Protein AF-0000000077104193 (afdb_homodimer)

Nearest PDB structures (foldseek):
  8wv0-assembly1_B  TM=2.987E-01  e=8.035E-04  Burkholderia pseudomallei
  6ehe-assembly1_A  TM=3.660E-01  e=1.602E-02  Vibrio cholerae O395
  8wv0-assembly1_A  TM=2.918E-01  e=2.519E-03  Burkholderia pseudomallei
  6eus-assembly2_F  TM=3.101E-01  e=3.078E-02  Acinetobacter baumannii
  6wuj-assembly1_B  TM=3.716E-01  e=8.831E+00  Thermothelomyces thermophilus

InterPro domains:
  IPR006665 OmpA-like domain [PF00691] (269-353)
  IPR006665 OmpA-like domain [PS51123] (257-367)
  IPR006665 OmpA-like domain [cd07185] (265-365)
  IPR036737 OmpA-like domain superfamily [G3DSA:3.30.1330.60] (215-367)
  IPR036737 OmpA-like domain superfamily [SSF103088] (261-365)
  IPR050330 Bacterial Outer Membrane Structural/Functional [PTHR30329] (212-348)

Solvent-accessible surface area (backbone atoms only — not comparable to full-atom values): 36693 Å² total; per-residue (Å²): 127,84,72,82,68,78,55,53,41,83,75,26,36,32,45,66,58,89,82,33,24,31,34,40,36,44,32,43,28,46,34,20,38,46,34,36,63,33,58,90,48,81,62,87,79,61,65,80,40,72,48,24,31,31,59,30,42,36,45,32,44,32,36,44,75,45,82,31,39,29,43,33,44,36,39,35,34,56,45,36,35,30,32,32,53,47,98,87,52,44,82,39,43,42,83,30,35,29,41,37,41,32,44,31,44,36,35,28,47,42,29,63,76,70,33,79,56,95,78,58,46,72,40,51,25,42,34,39,36,31,40,38,30,36,14,67,71,65,69,28,67,23,52,32,42,34,40,38,41,36,36,39,35,54,75,54,94,42,37,28,41,32,44,34,41,40,38,40,43,28,41,46,43,38,66,58,49,78,73,69,86,55,85,64,79,58,79,53,47,19,26,35,38,40,36,42,32,46,34,41,33,39,43,39,82,54,61,76,75,50,58,23,67,29,63,68,60,51,48,50,53,48,46,51,52,45,52,53,49,50,51,51,36,51,52,35,48,50,51,35,53,53,44,52,53,55,58,72,65,62,69,78,56,77,54,77,62,55,61,49,66,56,46,62,54,39,60,35,50,33,47,90,97,48,57,55,73,62,50,76,70,42,48,57,39,48,48,45,50,45,51,49,29,57,76,66,72,47,36,34,38,26,40,7,28,17,29,51,90,53,79,50,67,70,58,18,31,51,48,1,36,46,28,11,49,46,53,50,52,51,42,39,73,72,66,38,58,67,90,36,51,46,73,42,48,66,13,44,36,76,88,39,86,60,48,72,67,24,22,24,25,34,41,28,61,50,131,127,83,74,83,69,76,55,52,39,83,75,26,34,33,44,67,58,89,81,35,24,31,34,38,34,45,31,42,29,46,34,21,37,46,34,36,64,33,59,90,49,80,62,84,80,60,66,81,39,73,46,25,31,31,58,31,43,35,43,31,43,32,36,44,74,45,82,31,40,29,42,32,44,36,39,35,34,55,44,37,34,30,32,34,53,47,98,86,51,45,85,39,44,44,84,30,34,30,40,38,40,33,43,30,43,36,35,27,48,42,29,63,74,71,34,78,56,95,77,58,48,70,41,50,26,42,32,40,35,30,40,37,30,36,13,66,71,66,68,27,68,22,53,31,42,34,39,36,40,36,35,38,34,55,76,55,94,43,38,26,41,33,44,33,41,38,39,38,43,27,41,46,44,39,66,60,48,79,73,68,86,53,85,62,81,58,78,52,46,20,25,35,38,40,36,43,33,46,32,42,34,39,43,38,82,54,63,75,73,51,60,23,67,29,61,68,60,51,49,50,54,47,48,52,52,45,50,53,50,50,51,53,36,51,52,36,48,50,51,36,52,52,44,52,53,54,58,71,65,61,70,78,57,77,55,74,60,56,60,49,68,56,50,62,53,40,61,35,50,34,48,91,96,48,56,56,72,61,52,76,68,40,49,58,39,48,47,46,50,46,51,48,29,59,77,65,73,47,36,34,36,27,40,7,27,15,28,51,89,53,78,51,70,70,58,18,32,52,48,1,36,44,29,11,49,45,51,50,52,52,41,39,73,72,66,38,57,68,89,37,52,45,71,41,50,66,14,43,37,78,89,41,85,60,50,72,67,24,22,24,24,33,42,27,60,50,130

Secondary structure (DSSP, 8-state):
----PPPEEEEEEEPPPTTSSEEEEEEEEEEEEE-GGGTTS-----TT-TTTEEEEEEEEEEEESSSSEEEEEEEEESSEEEEEE-TTS-EEEEEE-EEEEEEEEEE-HHHHHH---TT-SEEEEEEEEEEEEEETTTTEEEEEEEEEEEEEEESSSSEEEEEEEEEEEE-GGGG-------SS-SGGGSEEEEEEEEEEEEEES----EEEE-HHHHHHHHHHHHHHHHHHHHHHHHHHHHHHHHHHT-------------PPPEEEEB-TT--SBS-TTHHHHHHHHHHHHHHHT--EEEEEEEETTSS-HHHHHHHHHHHHHHHHHHHHHTT--GGGEEEEEEEEE--SSSGGGGSEEEEEE--/----PPPEEEEEEEPPPTTSSEEEEEEEEEEEEE-GGGTTS-----TT-TTTEEEEEEEEEEEESSSSEEEEEEEEESSEEEEEE-TTS-EEEEEE-EEEEEEEEEE-HHHHHH---TT-SEEEEEEEEEEEEEETTTTEEEEEEEEEEEEEEESSSSEEEEEEEEEEEE-GGGG-------SS-SGGGSEEEEEEEEEEEEEES----EEEE-HHHHHHHHHHHHHHHHHHHHHHHHHHHHHHHHHHT-------------PPPEEEEB-TT--SBS-TTHHHHHHHHHHHHHHHT--EEEEEEEETTSS-HHHHHHHHHHHHHHHHHHHHHTT--GGGEEEEEEEEE--SSSGGGGSEEEEEE--

Radius of gyration: 65.85 Å; Cα contacts (8 Å, |Δi|>4): 1783; chains: 2; bounding box: 58×172×95 Å

Sequence (734 aa):
MAQNADPVQKYSVATNSFWSNWFIQVGGNWNAWYSSEEHGHSLDRSPLKDFRAKPGVALAIGKWFTPGLGLRTKVQGVWGKTVYADKAGKPVGADNKYWVLNEHALFNLSNMLCGYNPNRVWNFIPFAGAGFGRTMTHNLYAMDLSAGILNTFRLGQHVSLHLEAGWNRLESDIDGGDETTIATRGWDSHDNNLYAELGLTFNLGKASWDKTPDVDAIKALSQSQIDALNAQLNDANAENARLKDMLANQKPVETPAVKKFVTTPVSVFFKLDKTNIASQKDLVNVQAVAKYAKENNCKLEVNGYADSATGKPAHNQWLSEERAKTVANELVKMGVSRDNITTKGNGGVDDLSPISFNRRATVKVAEMAQNADPVQKYSVATNSFWSNWFIQVGGNWNAWYSSEEHGHSLDRSPLKDFRAKPGVALAIGKWFTPGLGLRTKVQGVWGKTVYADKAGKPVGADNKYWVLNEHALFNLSNMLCGYNPNRVWNFIPFAGAGFGRTMTHNLYAMDLSAGILNTFRLGQHVSLHLEAGWNRLESDIDGGDETTIATRGWDSHDNNLYAELGLTFNLGKASWDKTPDVDAIKALSQSQIDALNAQLNDANAENARLKDMLANQKPVETPAVKKFVTTPVSVFFKLDKTNIASQKDLVNVQAVAKYAKENNCKLEVNGYADSATGKPAHNQWLSEERAKTVANELVKMGVSRDNITTKGNGGVDDLSPISFNRRATVKVAE

Organism: NCBI:txid679189

pLDDT: mean 88.52, std 13.52, range [29.14, 98.75]

Structure (mmCIF, N/CA/C/O backbone):
data_AF-0000000077104193-model_v1
#
loop_
_entity.id
_entity.type
_entity.pdbx_description
1 polymer 'OmpA family protein'
#
loop_
_atom_site.group_PDB
_atom_site.id
_atom_site.type_symbol
_atom_site.label_atom_id
_atom_site.label_alt_id
_atom_site.label_comp_id
_atom_site.label_asym_id
_atom_site.label_entity_id
_atom_site.label_seq_id
_atom_site.pdbx_PDB_ins_code
_atom_site.Cartn_x
_atom_site.Cartn_y
_atom_site.Cartn_z
_atom_site.occupancy
_atom_site.B_iso_or_equiv
_atom_site.auth_seq_id
_atom_site.auth_comp_id
_atom_site.auth_asym_id
_atom_site.auth_atom_id
_atom_site.pdbx_PDB_model_num
ATOM 1 N N . MET A 1 1 ? 22.656 15.867 6.801 1 29.14 1 MET A N 1
ATOM 2 C CA . MET A 1 1 ? 21.375 16.516 7.09 1 29.14 1 MET A CA 1
ATOM 3 C C . MET A 1 1 ? 20.219 15.547 6.918 1 29.14 1 MET A C 1
ATOM 5 O O . MET A 1 1 ? 19.984 15.039 5.82 1 29.14 1 MET A O 1
ATOM 9 N N . ALA A 1 2 ? 20.109 14.695 7.848 1 40.28 2 ALA A N 1
ATOM 10 C CA . ALA A 1 2 ? 19.203 13.547 7.883 1 40.28 2 ALA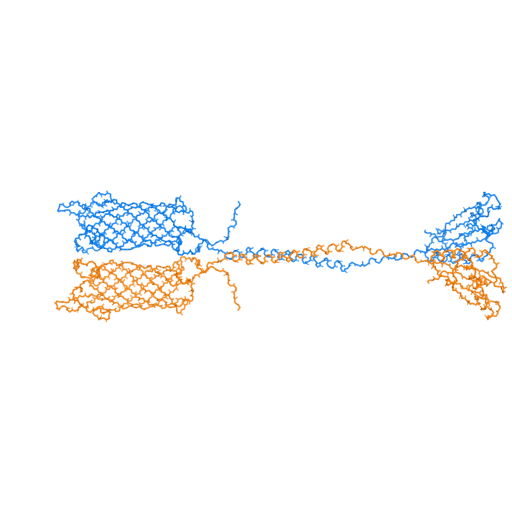 A CA 1
ATOM 11 C C . ALA A 1 2 ? 17.828 13.914 7.344 1 40.28 2 ALA A C 1
ATOM 13 O O . ALA A 1 2 ? 17.141 14.766 7.914 1 40.28 2 ALA A O 1
ATOM 14 N N . GLN A 1 3 ? 17.547 14.062 6.082 1 44.19 3 GLN A N 1
ATOM 15 C CA . GLN A 1 3 ? 16.312 14.477 5.406 1 44.19 3 GLN A CA 1
ATOM 16 C C . GLN A 1 3 ? 15.086 13.836 6.039 1 44.19 3 GLN A C 1
ATOM 18 O O . GLN A 1 3 ? 15.047 12.617 6.238 1 44.19 3 GLN A O 1
ATOM 23 N N . ASN A 1 4 ? 14.406 14.461 6.914 1 54 4 ASN A N 1
ATOM 24 C CA . ASN A 1 4 ? 13.25 14.133 7.742 1 54 4 ASN A CA 1
ATOM 25 C C . ASN A 1 4 ? 12.219 13.32 6.961 1 54 4 ASN A C 1
ATOM 27 O O . ASN A 1 4 ? 11.406 13.883 6.227 1 54 4 ASN A O 1
ATOM 31 N N . ALA A 1 5 ? 12.469 12.07 6.547 1 74.44 5 ALA A N 1
ATOM 32 C CA . ALA A 1 5 ? 11.562 11.18 5.82 1 74.44 5 ALA A CA 1
ATOM 33 C C . ALA A 1 5 ? 10.227 11.055 6.539 1 74.44 5 ALA A C 1
ATOM 35 O O . ALA A 1 5 ? 10.164 11.133 7.766 1 74.44 5 ALA A O 1
ATOM 36 N N . ASP A 1 6 ? 9.148 11.242 5.777 1 85.06 6 ASP A N 1
ATOM 37 C CA . ASP A 1 6 ? 7.801 11.07 6.309 1 85.06 6 ASP A CA 1
ATOM 38 C C . ASP A 1 6 ? 7.672 9.742 7.051 1 85.06 6 ASP A C 1
ATOM 40 O O . ASP A 1 6 ? 8.234 8.727 6.629 1 85.06 6 ASP A O 1
ATOM 44 N N . PRO A 1 7 ? 7.117 9.883 8.273 1 90.12 7 PRO A N 1
ATOM 45 C CA . PRO A 1 7 ? 6.887 8.633 8.992 1 90.12 7 PRO A CA 1
ATOM 46 C C . PRO A 1 7 ? 6.141 7.594 8.148 1 90.12 7 PRO A C 1
ATOM 48 O O . PRO A 1 7 ? 5.195 7.938 7.438 1 90.12 7 PRO A O 1
ATOM 51 N N . VAL A 1 8 ? 6.637 6.398 8.242 1 91.56 8 VAL A N 1
ATOM 52 C CA . VAL A 1 8 ? 6.039 5.328 7.453 1 91.56 8 VAL A CA 1
ATOM 53 C C . VAL A 1 8 ? 5.77 4.113 8.336 1 91.56 8 VAL A C 1
ATOM 55 O O . VAL A 1 8 ? 6.277 4.031 9.461 1 91.56 8 VAL A O 1
ATOM 58 N N . GLN A 1 9 ? 4.914 3.203 7.84 1 89.25 9 GLN A N 1
ATOM 59 C CA . GLN A 1 9 ? 4.645 1.945 8.531 1 89.25 9 GLN A CA 1
ATOM 60 C C . GLN A 1 9 ? 5.73 0.915 8.234 1 89.25 9 GLN A C 1
ATOM 62 O O . GLN A 1 9 ? 6.199 0.807 7.098 1 89.25 9 GLN A O 1
ATOM 67 N N . LYS A 1 10 ? 6.086 0.162 9.242 1 83.31 10 LYS A N 1
ATOM 68 C CA . LYS A 1 10 ? 7.234 -0.739 9.156 1 83.31 10 LYS A CA 1
ATOM 69 C C . LYS A 1 10 ? 6.938 -1.921 8.242 1 83.31 10 LYS A C 1
ATOM 71 O O . LYS A 1 10 ? 7.793 -2.34 7.461 1 83.31 10 LYS A O 1
ATOM 76 N N . TYR A 1 11 ? 5.766 -2.568 8.25 1 86.69 11 TYR A N 1
ATOM 77 C CA . TYR A 1 11 ? 5.516 -3.824 7.547 1 86.69 11 TYR A CA 1
ATOM 78 C C . TYR A 1 11 ? 4.414 -3.658 6.504 1 86.69 11 TYR A C 1
ATOM 80 O O . TYR A 1 11 ? 3.613 -4.566 6.293 1 86.69 11 TYR A O 1
ATOM 88 N N . SER A 1 12 ? 4.367 -2.459 5.957 1 92.81 12 SER A N 1
ATOM 89 C CA . SER A 1 12 ? 3.354 -2.184 4.945 1 92.81 12 SER A CA 1
ATOM 90 C C . SER A 1 12 ? 3.924 -1.345 3.805 1 92.81 12 SER A C 1
ATOM 92 O O . SER A 1 12 ? 4.691 -0.409 4.039 1 92.81 12 SER A O 1
ATOM 94 N N . VAL A 1 13 ? 3.621 -1.778 2.605 1 94.56 13 VAL A N 1
ATOM 95 C CA . VAL A 1 13 ? 4.027 -1.004 1.437 1 94.56 13 VAL A CA 1
ATOM 96 C C . VAL A 1 13 ? 2.797 -0.645 0.604 1 94.56 13 VAL A C 1
ATOM 98 O O . VAL A 1 13 ? 1.758 -1.302 0.705 1 94.56 13 VAL A O 1
ATOM 101 N N . ALA A 1 14 ? 2.938 0.435 -0.151 1 94.56 14 ALA A N 1
ATOM 102 C CA . ALA A 1 14 ? 1.919 0.827 -1.123 1 94.56 14 ALA A CA 1
ATOM 103 C C . ALA A 1 14 ? 2.07 0.04 -2.422 1 94.56 14 ALA A C 1
ATOM 105 O O . ALA A 1 14 ? 3.18 -0.11 -2.938 1 94.56 14 ALA A O 1
ATOM 106 N N . THR A 1 15 ? 0.979 -0.465 -2.936 1 93.56 15 THR A N 1
ATOM 107 C CA . THR A 1 15 ? 1.051 -1.185 -4.203 1 93.56 15 THR A CA 1
ATOM 108 C C . THR A 1 15 ? 1.386 -0.233 -5.348 1 93.56 15 THR A C 1
ATOM 110 O O . THR A 1 15 ? 0.982 0.932 -5.332 1 93.56 15 THR A O 1
ATOM 113 N N . ASN A 1 16 ? 2.123 -0.759 -6.324 1 91.94 16 ASN A N 1
ATOM 114 C CA . ASN A 1 16 ? 2.51 0.002 -7.508 1 91.94 16 ASN A CA 1
ATOM 115 C C . ASN A 1 16 ? 1.538 -0.225 -8.664 1 91.94 16 ASN A C 1
ATOM 117 O O . ASN A 1 16 ? 0.63 -1.052 -8.562 1 91.94 16 ASN A O 1
ATOM 121 N N . SER A 1 17 ? 1.704 0.62 -9.695 1 89.38 17 SER A N 1
ATOM 122 C CA . SER A 1 17 ? 0.954 0.393 -10.93 1 89.38 17 SER A CA 1
ATOM 123 C C . SER A 1 17 ? 1.326 -0.943 -11.562 1 89.38 17 SER A C 1
ATOM 125 O O . SER A 1 17 ? 2.369 -1.519 -11.25 1 89.38 17 SER A O 1
ATOM 127 N N . PHE A 1 18 ? 0.47 -1.432 -12.484 1 89.44 18 PHE A N 1
ATOM 128 C CA . PHE A 1 18 ? 0.665 -2.742 -13.094 1 89.44 18 PHE A CA 1
ATOM 129 C C . PHE A 1 18 ? 1.985 -2.793 -13.852 1 89.44 18 PHE A C 1
ATOM 131 O O . PHE A 1 18 ? 2.615 -3.85 -13.938 1 89.44 18 PHE A O 1
ATOM 138 N N . TRP A 1 19 ? 2.486 -1.718 -14.32 1 92.56 19 TRP A N 1
ATOM 139 C CA . TRP A 1 19 ? 3.646 -1.696 -15.203 1 92.56 19 TRP A CA 1
ATOM 140 C C . TRP A 1 19 ? 4.941 -1.596 -14.406 1 92.56 19 TRP A C 1
ATOM 142 O O . TRP A 1 19 ? 6.035 -1.63 -14.969 1 92.56 19 TRP A O 1
ATOM 152 N N . SER A 1 20 ? 4.797 -1.549 -13.117 1 95.25 20 SER A N 1
ATOM 153 C CA . SER A 1 20 ? 5.977 -1.504 -12.258 1 95.25 20 SER A CA 1
ATOM 154 C C . SER A 1 20 ? 6.359 -2.898 -11.781 1 95.25 20 SER A C 1
ATOM 156 O O . SER A 1 20 ? 5.527 -3.807 -11.758 1 95.25 20 SER A O 1
ATOM 158 N N . ASN A 1 21 ? 7.66 -3.109 -11.469 1 96.88 21 ASN A N 1
ATOM 159 C CA . ASN A 1 21 ? 8.219 -4.281 -10.805 1 96.88 21 ASN A CA 1
ATOM 160 C C . ASN A 1 21 ? 8.203 -5.504 -11.711 1 96.88 21 ASN A C 1
ATOM 162 O O . ASN A 1 21 ? 7.898 -6.613 -11.266 1 96.88 21 ASN A O 1
ATOM 166 N N . TRP A 1 22 ? 8.344 -5.277 -13.031 1 98.12 22 TRP A N 1
ATOM 167 C CA . TRP A 1 22 ? 8.633 -6.352 -13.969 1 98.12 22 TRP A CA 1
ATOM 168 C C . TRP A 1 22 ? 10.125 -6.664 -14 1 98.12 22 TRP A C 1
ATOM 170 O O . TRP A 1 22 ? 10.953 -5.797 -13.711 1 98.12 22 TRP A O 1
ATOM 180 N N . PHE A 1 23 ? 10.43 -7.883 -14.297 1 98.25 23 PHE A N 1
ATOM 181 C CA . PHE A 1 23 ? 11.844 -8.242 -14.422 1 98.25 23 PHE A CA 1
ATOM 182 C C . PHE A 1 23 ? 12.039 -9.297 -15.5 1 98.25 23 PHE A C 1
ATOM 184 O O . PHE A 1 23 ? 11.094 -9.984 -15.883 1 98.25 23 PHE A O 1
ATOM 191 N N . ILE A 1 24 ? 13.219 -9.375 -16.047 1 98.62 24 ILE A N 1
ATOM 192 C CA . ILE A 1 24 ? 13.672 -10.375 -17 1 98.62 24 ILE A CA 1
ATOM 193 C C . ILE A 1 24 ? 14.883 -11.109 -16.438 1 98.62 24 ILE A C 1
ATOM 195 O O . ILE A 1 24 ? 15.766 -10.492 -15.828 1 98.62 24 ILE A O 1
ATOM 199 N N . GLN A 1 25 ? 14.883 -12.375 -16.641 1 98.75 25 GLN A N 1
ATOM 200 C CA . GLN A 1 25 ? 16.016 -13.188 -16.234 1 98.75 25 GLN A CA 1
ATOM 201 C C . GLN A 1 25 ? 16.641 -13.914 -17.422 1 98.75 25 GLN A C 1
ATOM 203 O O . GLN A 1 25 ? 15.93 -14.383 -18.312 1 98.75 25 GLN A O 1
ATOM 208 N N . VAL A 1 26 ? 17.906 -13.898 -17.453 1 98.44 26 VAL A N 1
ATOM 209 C CA . VAL A 1 26 ? 18.672 -14.68 -18.422 1 98.44 26 VAL A CA 1
ATOM 210 C C . VAL A 1 26 ? 19.734 -15.508 -17.703 1 98.44 26 VAL A C 1
ATOM 212 O O . VAL A 1 26 ? 20.438 -15 -16.828 1 98.44 26 VAL A O 1
ATOM 215 N N . GLY A 1 27 ? 19.75 -16.797 -18.062 1 98 27 GLY A N 1
ATOM 216 C CA . GLY A 1 27 ? 20.719 -17.625 -17.359 1 98 27 GLY A CA 1
ATOM 217 C C . GLY A 1 27 ? 21.141 -18.844 -18.156 1 98 27 GLY A C 1
ATOM 218 O O . GLY A 1 27 ? 20.516 -19.188 -19.156 1 98 27 GLY A O 1
ATOM 219 N N . GLY A 1 28 ? 22.297 -19.375 -17.719 1 97.62 28 GLY A N 1
ATOM 220 C CA . GLY A 1 28 ? 22.75 -20.688 -18.141 1 97.62 28 GLY A CA 1
ATOM 221 C C . GLY A 1 28 ? 22.578 -21.75 -17.062 1 97.62 28 GLY A C 1
ATOM 222 O O . GLY A 1 28 ? 22.781 -21.469 -15.875 1 97.62 28 GLY A O 1
ATOM 223 N N . ASN A 1 29 ? 22.172 -22.922 -17.562 1 94.62 29 ASN A N 1
ATOM 224 C CA . ASN A 1 29 ? 21.969 -23.938 -16.531 1 94.62 29 ASN A CA 1
ATOM 225 C C . ASN A 1 29 ? 22.656 -25.25 -16.906 1 94.62 29 ASN A C 1
ATOM 227 O O . ASN A 1 29 ? 23.156 -25.406 -18.016 1 94.62 29 ASN A O 1
ATOM 231 N N . TRP A 1 30 ? 22.938 -26.062 -15.898 1 95.5 30 TRP A N 1
ATOM 232 C CA . TRP A 1 30 ? 23.328 -27.453 -15.961 1 95.5 30 TRP A CA 1
ATOM 233 C C . TRP A 1 30 ? 22.188 -28.359 -15.516 1 95.5 30 TRP A C 1
ATOM 235 O O . TRP A 1 30 ? 21.719 -28.281 -14.375 1 95.5 30 TRP A O 1
ATOM 245 N N . ASN A 1 31 ? 21.766 -29.156 -16.516 1 94.06 31 ASN A N 1
ATOM 246 C CA . ASN A 1 31 ? 20.594 -29.984 -16.203 1 94.06 31 ASN A CA 1
ATOM 247 C C . ASN A 1 31 ? 20.938 -31.469 -16.281 1 94.06 31 ASN A C 1
ATOM 249 O O . ASN A 1 31 ? 21.766 -31.875 -17.094 1 94.06 31 ASN A O 1
ATOM 253 N N . ALA A 1 32 ? 20.266 -32.281 -15.445 1 93.19 32 ALA A N 1
ATOM 254 C CA . ALA A 1 32 ? 20.406 -33.719 -15.383 1 93.19 32 ALA A CA 1
ATOM 255 C C . ALA A 1 32 ? 19.047 -34.406 -15.469 1 93.19 32 ALA A C 1
ATOM 257 O O . ALA A 1 32 ? 18.109 -34 -14.766 1 93.19 32 ALA A O 1
ATOM 258 N N . TRP A 1 33 ? 18.984 -35.438 -16.312 1 89.75 33 TRP A N 1
ATOM 259 C CA . TRP A 1 33 ? 17.734 -36.156 -16.531 1 89.75 33 TRP A CA 1
ATOM 260 C C . TRP A 1 33 ? 17.75 -37.5 -15.836 1 89.75 33 TRP A C 1
ATOM 262 O O . TRP A 1 33 ? 18.719 -38.25 -15.93 1 89.75 33 TRP A O 1
ATOM 272 N N . TYR A 1 34 ? 16.75 -37.719 -15.109 1 85.88 34 TYR A N 1
ATOM 273 C CA . TYR A 1 34 ? 16.438 -39.031 -14.531 1 85.88 34 TYR A CA 1
ATOM 274 C C . TYR A 1 34 ? 15.141 -39.594 -15.109 1 85.88 34 TYR A C 1
ATOM 276 O O . TYR A 1 34 ? 14.047 -39.219 -14.672 1 85.88 34 TYR A O 1
ATOM 284 N N . SER A 1 35 ? 15.289 -40.469 -16 1 78.94 35 SER A N 1
ATOM 285 C CA . SER A 1 35 ? 14.164 -40.969 -16.781 1 78.94 35 SER A CA 1
ATOM 286 C C . SER A 1 35 ? 13.531 -42.188 -16.125 1 78.94 35 SER A C 1
ATOM 288 O O . SER A 1 35 ? 14.203 -42.906 -15.391 1 78.94 35 SER A O 1
ATOM 290 N N . SER A 1 36 ? 12.289 -42.375 -16.422 1 74.25 36 SER A N 1
ATOM 291 C CA . SER A 1 36 ? 11.57 -43.531 -15.883 1 74.25 36 SER A CA 1
ATOM 292 C C . SER A 1 36 ? 12.172 -44.812 -16.391 1 74.25 36 SER A C 1
ATOM 294 O O . SER A 1 36 ? 12.141 -45.844 -15.695 1 74.25 36 SER A O 1
ATOM 296 N N . GLU A 1 37 ? 12.836 -44.75 -17.484 1 70.62 37 GLU A N 1
ATOM 297 C CA . GLU A 1 37 ? 13.375 -45.938 -18.141 1 70.62 37 GLU A CA 1
ATOM 298 C C . GLU A 1 37 ? 14.609 -46.438 -17.406 1 70.62 37 GLU A C 1
ATOM 300 O O . GLU A 1 37 ? 15.023 -47.594 -17.625 1 70.62 37 GLU A O 1
ATOM 305 N N . GLU A 1 38 ? 15.125 -45.656 -16.594 1 75.12 38 GLU A N 1
ATOM 306 C CA . GLU A 1 38 ? 16.344 -46.094 -15.938 1 75.12 38 GLU A CA 1
ATOM 307 C C . GLU A 1 38 ? 16.031 -46.938 -14.695 1 75.12 38 GLU A C 1
ATOM 309 O O . GLU A 1 38 ? 16.938 -47.5 -14.078 1 75.12 38 GLU A O 1
ATOM 314 N N . HIS A 1 39 ? 14.836 -46.938 -14.438 1 71.31 39 HIS A N 1
ATOM 315 C CA . HIS A 1 39 ? 14.469 -47.656 -13.219 1 71.31 39 HIS A CA 1
ATOM 316 C C . HIS A 1 39 ? 14.836 -49.125 -13.32 1 71.31 39 HIS A C 1
ATOM 318 O O . HIS A 1 39 ? 14.609 -49.75 -14.352 1 71.31 39 HIS A O 1
ATOM 324 N N . GLY A 1 40 ? 15.375 -49.531 -12.266 1 70.19 40 GLY A N 1
ATOM 325 C CA . GLY A 1 40 ? 15.734 -50.938 -12.188 1 70.19 40 GLY A CA 1
ATOM 326 C C . GLY A 1 40 ? 17.156 -51.219 -12.648 1 70.19 40 GLY A C 1
ATOM 327 O O . GLY A 1 40 ? 17.656 -52.344 -12.492 1 70.19 40 GLY A O 1
ATOM 328 N N . HIS A 1 41 ? 17.875 -50.25 -13.172 1 77.94 41 HIS A N 1
ATOM 329 C CA . HIS A 1 41 ? 19.203 -50.531 -13.734 1 77.94 41 HIS A CA 1
ATOM 330 C C . HIS A 1 41 ? 20.297 -49.938 -12.852 1 77.94 41 HIS A C 1
ATOM 332 O O . HIS A 1 41 ? 21.484 -50.062 -13.172 1 77.94 41 HIS A O 1
ATOM 338 N N . SER A 1 42 ? 19.969 -49.438 -11.695 1 79.25 42 SER A N 1
ATOM 339 C CA . SER A 1 42 ? 20.906 -48.906 -10.719 1 79.25 42 SER A CA 1
ATOM 340 C C . SER A 1 42 ? 21.969 -48.031 -11.375 1 79.25 42 SER A C 1
ATOM 342 O O . SER A 1 42 ? 23.172 -48.219 -11.125 1 79.25 42 SER A O 1
ATOM 344 N N . LEU A 1 43 ? 21.672 -47.25 -12.273 1 83.88 43 LEU A N 1
ATOM 345 C CA . LEU A 1 43 ? 22.625 -46.375 -12.938 1 83.88 43 LEU A CA 1
ATOM 346 C C . LEU A 1 43 ? 23.156 -45.312 -11.961 1 83.88 43 LEU A C 1
ATOM 348 O O . LEU A 1 43 ? 22.531 -45.031 -10.945 1 83.88 43 LEU A O 1
ATOM 352 N N . ASP A 1 44 ? 24.375 -44.812 -12.273 1 86.19 44 ASP A N 1
ATOM 353 C CA . ASP A 1 44 ? 24.953 -43.719 -11.469 1 86.19 44 ASP A CA 1
ATOM 354 C C . ASP A 1 44 ? 24 -42.531 -11.375 1 86.19 44 ASP A C 1
ATOM 356 O O . ASP A 1 44 ? 23.469 -42.094 -12.391 1 86.19 44 ASP A O 1
ATOM 360 N N . ARG A 1 45 ? 23.844 -42.031 -10.18 1 87.75 45 ARG A N 1
ATOM 361 C CA . ARG A 1 45 ? 22.812 -41 -9.961 1 87.75 45 ARG A CA 1
ATOM 362 C C . ARG A 1 45 ? 23.438 -39.625 -9.844 1 87.75 45 ARG A C 1
ATOM 364 O O . ARG A 1 45 ? 22.75 -38.625 -9.578 1 87.75 45 ARG A O 1
ATOM 371 N N . SER A 1 46 ? 24.734 -39.562 -10.055 1 89 46 SER A N 1
ATOM 372 C CA . SER A 1 46 ? 25.391 -38.25 -10 1 89 46 SER A CA 1
ATOM 373 C C . SER A 1 46 ? 24.875 -37.344 -11.109 1 89 46 SER A C 1
ATOM 375 O O . SER A 1 46 ? 24.875 -37.719 -12.281 1 89 46 SER A O 1
ATOM 377 N N . PRO A 1 47 ? 24.484 -36.125 -10.766 1 91 47 PRO A N 1
ATOM 378 C CA . PRO A 1 47 ? 23.984 -35.188 -11.781 1 91 47 PRO A CA 1
ATOM 379 C C . PRO A 1 47 ? 25.109 -34.594 -12.648 1 91 47 PRO A C 1
ATOM 381 O O . PRO A 1 47 ? 24.844 -33.781 -13.539 1 91 47 PRO A O 1
ATOM 384 N N . LEU A 1 48 ? 26.328 -35.062 -12.445 1 90.56 48 LEU A N 1
ATOM 385 C CA . LEU A 1 48 ? 27.453 -34.5 -13.195 1 90.56 48 LEU A CA 1
ATOM 386 C C . LEU A 1 48 ? 27.938 -35.469 -14.258 1 90.56 48 LEU A C 1
ATOM 388 O O . LEU A 1 48 ? 28.859 -35.188 -15.016 1 90.56 48 LEU A O 1
ATOM 392 N N . LYS A 1 49 ? 27.219 -36.625 -14.281 1 90.94 49 LYS A N 1
ATOM 393 C CA . LYS A 1 49 ? 27.625 -37.625 -15.281 1 90.94 49 LYS A CA 1
ATOM 394 C C . LYS A 1 49 ? 27.234 -37.156 -16.688 1 90.94 49 LYS A C 1
ATOM 396 O O . LYS A 1 49 ? 26.141 -36.656 -16.891 1 90.94 49 LYS A O 1
ATOM 401 N N . ASP A 1 50 ? 28.047 -37.5 -17.641 1 89.69 50 ASP A N 1
ATOM 402 C CA . ASP A 1 50 ? 27.891 -37.031 -19.016 1 89.69 50 ASP A CA 1
ATOM 403 C C . ASP A 1 50 ? 26.672 -37.656 -19.672 1 89.69 50 ASP A C 1
ATOM 405 O O . ASP A 1 50 ? 26.047 -37.031 -20.531 1 89.69 50 ASP A O 1
ATOM 409 N N . PHE A 1 51 ? 26.391 -38.844 -19.281 1 89.5 51 PHE A N 1
ATOM 410 C CA . PHE A 1 51 ? 25.328 -39.531 -20 1 89.5 51 PHE A CA 1
ATOM 411 C C . PHE A 1 51 ? 23.969 -38.969 -19.609 1 89.5 51 PHE A C 1
ATOM 413 O O . PHE A 1 51 ? 22.969 -39.281 -20.266 1 89.5 51 PHE A O 1
ATOM 420 N N . ARG A 1 52 ? 23.875 -38.094 -18.578 1 91.81 52 ARG A N 1
ATOM 421 C CA . ARG A 1 52 ? 22.547 -37.656 -18.203 1 91.81 52 ARG A CA 1
ATOM 422 C C . ARG A 1 52 ? 22.5 -36.125 -18.109 1 91.81 52 ARG A C 1
ATOM 424 O O . ARG A 1 52 ? 21.438 -35.531 -17.922 1 91.81 52 ARG A O 1
ATOM 431 N N . ALA A 1 53 ? 23.656 -35.469 -18.281 1 93.06 53 ALA A N 1
ATOM 432 C CA . ALA A 1 53 ? 23.703 -34.031 -18.016 1 93.06 53 ALA A CA 1
ATOM 433 C C . ALA A 1 53 ? 24.125 -33.281 -19.25 1 93.06 53 ALA A C 1
ATOM 435 O O . ALA A 1 53 ? 24.922 -33.781 -20.062 1 93.06 53 ALA A O 1
ATOM 436 N N . LYS A 1 54 ? 23.625 -32.094 -19.422 1 94.25 54 LYS A N 1
ATOM 437 C CA . LYS A 1 54 ? 23.953 -31.156 -20.5 1 94.25 54 LYS A CA 1
ATOM 438 C C . LYS A 1 54 ? 23.781 -29.719 -20.031 1 94.25 54 LYS A C 1
ATOM 440 O O . LYS A 1 54 ? 23.031 -29.438 -19.094 1 94.25 54 LYS A O 1
ATOM 445 N N . PRO A 1 55 ? 24.531 -28.859 -20.672 1 94.88 55 PRO A N 1
ATOM 446 C CA . PRO A 1 55 ? 24.219 -27.453 -20.422 1 94.88 55 PRO A CA 1
ATOM 447 C C . PRO A 1 55 ? 22.906 -27 -21.078 1 94.88 55 PRO A C 1
ATOM 449 O O . PRO A 1 55 ? 22.391 -27.688 -21.969 1 94.88 55 PRO A O 1
ATOM 452 N N . GLY A 1 56 ? 22.375 -25.922 -20.562 1 96 56 GLY A N 1
ATOM 453 C CA . GLY A 1 56 ? 21.172 -25.312 -21.125 1 96 56 GLY A CA 1
ATOM 454 C C . GLY A 1 56 ? 21.094 -23.828 -20.891 1 96 56 GLY A C 1
ATOM 455 O O . GLY A 1 56 ? 22.016 -23.219 -20.328 1 96 56 GLY A O 1
ATOM 456 N N . VAL A 1 57 ? 20.031 -23.266 -21.484 1 97.06 57 VAL A N 1
ATOM 457 C CA . VAL A 1 57 ? 19.781 -21.844 -21.344 1 97.06 57 VAL A CA 1
ATOM 458 C C . VAL A 1 57 ? 18.375 -21.625 -20.812 1 97.06 57 VAL A C 1
ATOM 460 O O . VAL A 1 57 ? 17.5 -22.484 -20.922 1 97.06 57 VAL A O 1
ATOM 463 N N . ALA A 1 58 ? 18.25 -20.5 -20.188 1 97.94 58 ALA A N 1
ATOM 464 C CA . ALA A 1 58 ? 16.938 -20.141 -19.625 1 97.94 58 ALA A CA 1
ATOM 465 C C . ALA A 1 58 ? 16.641 -18.672 -19.828 1 97.94 58 ALA A C 1
ATOM 467 O O . ALA A 1 58 ? 17.547 -17.828 -19.75 1 97.94 58 ALA A O 1
ATOM 468 N N . LEU A 1 59 ? 15.422 -18.359 -20.109 1 98.38 59 LEU A N 1
ATOM 469 C CA . LEU A 1 59 ? 14.852 -17.016 -20.172 1 98.38 59 LEU A CA 1
ATOM 470 C C . LEU A 1 59 ? 13.547 -16.938 -19.391 1 98.38 59 LEU A C 1
ATOM 472 O O . LEU A 1 59 ? 12.719 -17.859 -19.469 1 98.38 59 LEU A O 1
ATOM 476 N N . ALA A 1 60 ? 13.445 -15.867 -18.703 1 98.69 60 ALA A N 1
ATOM 477 C CA . ALA A 1 60 ? 12.211 -15.719 -17.922 1 98.69 60 ALA A CA 1
ATOM 478 C C . ALA A 1 60 ? 11.758 -14.266 -17.891 1 98.69 60 ALA A C 1
ATOM 480 O O . ALA A 1 60 ? 12.586 -13.352 -17.969 1 98.69 60 ALA A O 1
ATOM 481 N N . ILE A 1 61 ? 10.492 -14.039 -17.812 1 98.62 61 ILE A N 1
ATOM 482 C CA . ILE A 1 61 ? 9.852 -12.758 -17.531 1 98.62 61 ILE A CA 1
ATOM 483 C C . ILE A 1 61 ? 8.93 -12.898 -16.328 1 98.62 61 ILE A C 1
ATOM 485 O O . ILE A 1 61 ? 8.234 -13.906 -16.172 1 98.62 61 ILE A O 1
ATOM 489 N N . GLY A 1 62 ? 9.047 -11.914 -15.43 1 98.38 62 GLY A N 1
ATOM 490 C CA . GLY A 1 62 ? 8.227 -12 -14.234 1 98.38 62 GLY A CA 1
ATOM 491 C C . GLY A 1 62 ? 7.848 -10.641 -13.664 1 98.38 62 GLY A C 1
ATOM 492 O O . GLY A 1 62 ? 8.273 -9.609 -14.18 1 98.38 62 GLY A O 1
ATOM 493 N N . LYS A 1 63 ? 6.996 -10.711 -12.719 1 97.69 63 LYS A N 1
ATOM 494 C CA . LYS A 1 63 ? 6.504 -9.516 -12.031 1 97.69 63 LYS A CA 1
ATOM 495 C C . LYS A 1 63 ? 6.312 -9.781 -10.539 1 97.69 63 LYS A C 1
ATOM 497 O O . LYS A 1 63 ? 5.766 -10.82 -10.156 1 97.69 63 LYS A O 1
ATOM 502 N N . TRP A 1 64 ? 6.828 -8.828 -9.773 1 97.38 64 TRP A N 1
ATOM 503 C CA . TRP A 1 64 ? 6.5 -8.812 -8.352 1 97.38 64 TRP A CA 1
ATOM 504 C C . TRP A 1 64 ? 5.234 -8 -8.094 1 97.38 64 TRP A C 1
ATOM 506 O O . TRP A 1 64 ? 5.195 -6.801 -8.359 1 97.38 64 TRP A O 1
ATOM 516 N N . PHE A 1 65 ? 4.262 -8.633 -7.535 1 95.56 65 PHE A N 1
ATOM 517 C CA . PHE A 1 65 ? 3.018 -7.941 -7.227 1 95.56 65 PHE A CA 1
ATOM 518 C C . PHE A 1 65 ? 3.068 -7.336 -5.828 1 95.56 65 PHE A C 1
ATOM 520 O O . PHE A 1 65 ? 2.334 -6.391 -5.527 1 95.56 65 PHE A O 1
ATOM 527 N N . THR A 1 66 ? 3.725 -7.902 -4.93 1 95.56 66 THR A N 1
ATOM 528 C CA . THR A 1 66 ? 4.18 -7.418 -3.631 1 95.56 66 THR A CA 1
ATOM 529 C C . THR A 1 66 ? 5.664 -7.703 -3.434 1 95.56 66 THR A C 1
ATOM 531 O O . THR A 1 66 ? 6.273 -8.43 -4.227 1 95.56 66 THR A O 1
ATOM 534 N N . PRO A 1 67 ? 6.215 -7.117 -2.404 1 95.56 67 PRO A N 1
ATOM 535 C CA . PRO A 1 67 ? 7.609 -7.484 -2.16 1 95.56 67 PRO A CA 1
ATOM 536 C C . PRO A 1 67 ? 7.785 -8.977 -1.861 1 95.56 67 PRO A C 1
ATOM 538 O O . PRO A 1 67 ? 8.891 -9.508 -1.993 1 95.56 67 PRO A O 1
ATOM 541 N N . GLY A 1 68 ? 6.746 -9.664 -1.542 1 95.25 68 GLY A N 1
ATOM 542 C CA . GLY A 1 68 ? 6.855 -11.039 -1.091 1 95.25 68 GLY A CA 1
ATOM 543 C C . GLY A 1 68 ? 6.344 -12.039 -2.109 1 95.25 68 GLY A C 1
ATOM 544 O O . GLY A 1 68 ? 6.699 -13.219 -2.057 1 95.25 68 GLY A O 1
ATOM 545 N N . LEU A 1 69 ? 5.512 -11.664 -3.027 1 96.44 69 LEU A N 1
ATOM 546 C CA . LEU A 1 69 ? 4.891 -12.602 -3.963 1 96.44 69 LEU A CA 1
ATOM 547 C C . LEU A 1 69 ? 5.039 -12.109 -5.398 1 96.44 69 LEU A C 1
ATOM 549 O O . LEU A 1 69 ? 4.699 -10.961 -5.703 1 96.44 69 LEU A O 1
ATOM 553 N N . GLY A 1 70 ? 5.453 -12.953 -6.23 1 97.69 70 GLY A N 1
ATOM 554 C CA . GLY A 1 70 ? 5.578 -12.688 -7.652 1 97.69 70 GLY A CA 1
ATOM 555 C C . GLY A 1 70 ? 5.219 -13.875 -8.523 1 97.69 70 GLY A C 1
ATOM 556 O O . GLY A 1 70 ? 5.004 -14.977 -8.016 1 97.69 70 GLY A O 1
ATOM 557 N N . LEU A 1 71 ? 5.008 -13.617 -9.805 1 97.94 71 LEU A N 1
ATOM 558 C CA . LEU A 1 71 ? 4.816 -14.648 -10.82 1 97.94 71 LEU A CA 1
ATOM 559 C C . LEU A 1 71 ? 5.887 -14.539 -11.906 1 97.94 71 LEU A C 1
ATOM 561 O O . LEU A 1 71 ? 6.355 -13.445 -12.219 1 97.94 71 LEU A O 1
ATOM 565 N N . ARG A 1 72 ? 6.18 -15.68 -12.422 1 98.44 72 ARG A N 1
ATOM 566 C CA . ARG A 1 72 ? 7.234 -15.742 -13.43 1 98.44 72 ARG A CA 1
ATOM 567 C C . ARG A 1 72 ? 6.93 -16.797 -14.484 1 98.44 72 ARG A C 1
ATOM 569 O O . ARG A 1 72 ? 6.492 -17.906 -14.164 1 98.44 72 ARG A O 1
ATOM 576 N N . THR A 1 73 ? 7.039 -16.391 -15.734 1 98.44 73 THR A N 1
ATOM 577 C CA . THR A 1 73 ? 7.051 -17.312 -16.859 1 98.44 73 THR A CA 1
ATOM 578 C C . THR A 1 73 ? 8.484 -17.609 -17.297 1 98.44 73 THR A C 1
ATOM 580 O O . THR A 1 73 ? 9.227 -16.719 -17.688 1 98.44 73 THR A O 1
ATOM 583 N N . LYS A 1 74 ? 8.844 -18.875 -17.203 1 98.5 74 LYS A N 1
ATOM 584 C CA . LYS A 1 74 ? 10.219 -19.266 -17.484 1 98.5 74 LYS A CA 1
ATOM 585 C C . LYS A 1 74 ? 10.273 -20.344 -18.562 1 98.5 74 LYS A C 1
ATOM 587 O O . LYS A 1 74 ? 9.555 -21.344 -18.469 1 98.5 74 LYS A O 1
ATOM 592 N N . VAL A 1 75 ? 11.07 -20.109 -19.578 1 97.56 75 VAL A N 1
ATOM 593 C CA . VAL A 1 75 ? 11.391 -21.141 -20.562 1 97.56 75 VAL A CA 1
ATOM 594 C C . VAL A 1 75 ? 12.844 -21.578 -20.406 1 97.56 75 VAL A C 1
ATOM 596 O O . VAL A 1 75 ? 13.734 -20.75 -20.219 1 97.56 75 VAL A O 1
ATOM 599 N N . GLN A 1 76 ? 13.07 -22.875 -20.391 1 96.38 76 GLN A N 1
ATOM 600 C CA . GLN A 1 76 ? 14.43 -23.391 -20.25 1 96.38 76 GLN A CA 1
ATOM 601 C C . GLN A 1 76 ? 14.617 -24.672 -21.062 1 96.38 76 GLN A C 1
ATOM 603 O O . GLN A 1 76 ? 13.641 -25.312 -21.438 1 96.38 76 GLN A O 1
ATOM 608 N N . GLY A 1 77 ? 15.914 -25.047 -21.297 1 93.56 77 GLY A N 1
ATOM 609 C CA . GLY A 1 77 ? 16.234 -26.281 -21.969 1 93.56 77 GLY A CA 1
ATOM 610 C C . GLY A 1 77 ? 17.219 -26.109 -23.109 1 93.56 77 GLY A C 1
ATOM 611 O O . GLY A 1 77 ? 18.297 -25.531 -22.922 1 93.56 77 GLY A O 1
ATOM 612 N N . VAL A 1 78 ? 16.906 -26.594 -24.312 1 86.19 78 VAL A N 1
ATOM 613 C CA . VAL A 1 78 ? 17.625 -26.656 -25.594 1 86.19 78 VAL A CA 1
ATOM 614 C C . VAL A 1 78 ? 18.328 -28.016 -25.719 1 86.19 78 VAL A C 1
ATOM 616 O O . VAL A 1 78 ? 18.016 -28.797 -26.625 1 86.19 78 VAL A O 1
ATOM 619 N N . TRP A 1 79 ? 19.266 -28.266 -24.75 1 87.62 79 TRP A N 1
ATOM 620 C CA . TRP A 1 79 ? 19.969 -29.531 -24.812 1 87.62 79 TRP A CA 1
ATOM 621 C C . TRP A 1 79 ? 19.703 -30.359 -23.562 1 87.62 79 TRP A C 1
ATOM 623 O O . TRP A 1 79 ? 19.703 -29.828 -22.453 1 87.62 79 TRP A O 1
ATOM 633 N N . GLY A 1 80 ? 19.422 -31.625 -23.797 1 87.31 80 GLY A N 1
ATOM 634 C CA . GLY A 1 80 ? 19.219 -32.594 -22.719 1 87.31 80 GLY A CA 1
ATOM 635 C C . GLY A 1 80 ? 19.484 -34.031 -23.141 1 87.31 80 GLY A C 1
ATOM 636 O O . GLY A 1 80 ? 20.062 -34.25 -24.203 1 87.31 80 GLY A O 1
ATOM 637 N N . LYS A 1 81 ? 19.219 -34.906 -22.172 1 82.56 81 LYS A N 1
ATOM 638 C CA . LYS A 1 81 ? 19.484 -36.312 -22.422 1 82.56 81 LYS A CA 1
ATOM 639 C C . LYS A 1 81 ? 18.266 -37.156 -22.125 1 82.56 81 LYS A C 1
ATOM 641 O O . LYS A 1 81 ? 17.422 -36.781 -21.281 1 82.56 81 LYS A O 1
ATOM 646 N N . THR A 1 82 ? 18.125 -38.188 -22.875 1 79.31 82 THR A N 1
ATOM 647 C CA . THR A 1 82 ? 17.297 -39.312 -22.5 1 79.31 82 THR A CA 1
ATOM 648 C C . THR A 1 82 ? 18.141 -40.438 -21.906 1 79.31 82 THR A C 1
ATOM 650 O O . THR A 1 82 ? 19.062 -40.938 -22.562 1 79.31 82 THR A O 1
ATOM 653 N N . VAL A 1 83 ? 17.766 -40.844 -20.75 1 80.81 83 VAL A N 1
ATOM 654 C CA . VAL A 1 83 ? 18.641 -41.781 -20.062 1 80.81 83 VAL A CA 1
ATOM 655 C C . VAL A 1 83 ? 17.953 -43.156 -19.969 1 80.81 83 VAL A C 1
ATOM 657 O O . VAL A 1 83 ? 16.828 -43.25 -19.438 1 80.81 83 VAL A O 1
ATOM 660 N N . TYR A 1 84 ? 18.594 -44.094 -20.422 1 77.81 84 TYR A N 1
ATOM 661 C CA . TYR A 1 84 ? 18.141 -45.469 -20.281 1 77.81 84 TYR A CA 1
ATOM 662 C C . TYR A 1 84 ? 19.312 -46.438 -20.234 1 77.81 84 TYR A C 1
ATOM 664 O O . TYR A 1 84 ? 20.469 -46 -20.156 1 77.81 84 TYR A O 1
ATOM 672 N N . ALA A 1 85 ? 18.984 -47.625 -19.969 1 77.94 85 ALA A N 1
ATOM 673 C CA . ALA A 1 85 ? 20 -48.656 -19.969 1 77.94 85 ALA A CA 1
ATOM 674 C C . ALA A 1 85 ? 19.922 -49.5 -21.234 1 77.94 85 ALA A C 1
ATOM 676 O O . ALA A 1 85 ? 18.828 -49.812 -21.703 1 77.94 85 ALA A O 1
ATOM 677 N N . ASP A 1 86 ? 21.109 -49.844 -21.75 1 78.25 86 ASP A N 1
ATOM 678 C CA . ASP A 1 86 ? 21.109 -50.719 -22.906 1 78.25 86 ASP A CA 1
ATOM 679 C C . ASP A 1 86 ? 20.906 -52.188 -22.453 1 78.25 86 ASP A C 1
ATOM 681 O O . ASP A 1 86 ? 20.656 -52.438 -21.281 1 78.25 86 ASP A O 1
ATOM 685 N N . LYS A 1 87 ? 20.938 -53.094 -23.328 1 79.62 87 LYS A N 1
ATOM 686 C CA . LYS A 1 87 ? 20.641 -54.5 -23.078 1 79.62 87 LYS A CA 1
ATOM 687 C C . LYS A 1 87 ? 21.625 -55.094 -22.078 1 79.62 87 LYS A C 1
ATOM 689 O O . LYS A 1 87 ? 21.281 -56.031 -21.344 1 79.62 87 LYS A O 1
ATOM 694 N N . ALA A 1 88 ? 22.812 -54.5 -22.031 1 80 88 ALA A N 1
ATOM 695 C CA . ALA A 1 88 ? 23.844 -54.969 -21.109 1 80 88 ALA A CA 1
ATOM 696 C C . ALA A 1 88 ? 23.734 -54.281 -19.75 1 80 88 ALA A C 1
ATOM 698 O O . ALA A 1 88 ? 24.5 -54.562 -18.844 1 80 88 ALA A O 1
ATOM 699 N N . GLY A 1 89 ? 22.75 -53.344 -19.656 1 77.69 89 GLY A N 1
ATOM 700 C CA . GLY A 1 89 ? 22.547 -52.625 -18.406 1 77.69 89 GLY A CA 1
ATOM 701 C C . GLY A 1 89 ? 23.422 -51.406 -18.25 1 77.69 89 GLY A C 1
ATOM 702 O O . GLY A 1 89 ? 23.484 -50.812 -17.188 1 77.69 89 GLY A O 1
ATOM 703 N N . LYS A 1 90 ? 24.141 -51.125 -19.344 1 83.19 90 LYS A N 1
ATOM 704 C CA . LYS A 1 90 ? 25 -49.938 -19.312 1 83.19 90 LYS A CA 1
ATOM 705 C C . LYS A 1 90 ? 24.203 -48.688 -19.609 1 83.19 90 LYS A C 1
ATOM 707 O O . LYS A 1 90 ? 23.266 -48.719 -20.406 1 83.19 90 LYS A O 1
ATOM 712 N N . PRO A 1 91 ? 24.688 -47.594 -19.031 1 84.62 91 PRO A N 1
ATOM 713 C CA . PRO A 1 91 ? 23.953 -46.344 -19.234 1 84.62 91 PRO A CA 1
ATOM 714 C C . PRO A 1 91 ? 24.094 -45.812 -20.656 1 84.62 91 PRO A C 1
ATOM 716 O O . PRO A 1 91 ? 25.188 -45.844 -21.219 1 84.62 91 PRO A O 1
ATOM 719 N N . VAL A 1 92 ? 23 -45.406 -21.266 1 82.5 92 VAL A N 1
ATOM 720 C CA . VAL A 1 92 ? 22.953 -44.688 -22.531 1 82.5 92 VAL A CA 1
ATOM 721 C C . VAL A 1 92 ? 22.297 -43.344 -22.312 1 82.5 92 VAL A C 1
ATOM 723 O O . VAL A 1 92 ? 21.25 -43.219 -21.688 1 82.5 92 VAL A O 1
ATOM 726 N N . GLY A 1 93 ? 23.062 -42.312 -22.766 1 84.56 93 GLY A N 1
ATOM 727 C CA . GLY A 1 93 ? 22.547 -40.969 -22.781 1 84.56 93 GLY A CA 1
ATOM 728 C C . GLY A 1 93 ? 22.375 -40.406 -24.172 1 84.56 93 GLY A C 1
ATOM 729 O O . GLY A 1 93 ? 23.297 -39.781 -24.719 1 84.56 93 GLY A O 1
ATOM 730 N N . ALA A 1 94 ? 21.156 -40.594 -24.688 1 84.5 94 ALA A N 1
ATOM 731 C CA . ALA A 1 94 ? 20.891 -40.094 -26.016 1 84.5 94 ALA A CA 1
ATOM 732 C C . ALA A 1 94 ? 20.562 -38.594 -25.969 1 84.5 94 ALA A C 1
ATOM 734 O O . ALA A 1 94 ? 19.859 -38.125 -25.062 1 84.5 94 ALA A O 1
ATOM 735 N N . ASP A 1 95 ? 21.125 -37.969 -26.938 1 87.62 95 ASP A N 1
ATOM 736 C CA . ASP A 1 95 ? 20.828 -36.531 -27 1 87.62 95 ASP A CA 1
ATOM 737 C C . ASP A 1 95 ? 19.328 -36.281 -27.234 1 87.62 95 ASP A C 1
ATOM 739 O O . ASP A 1 95 ? 18.703 -37.031 -28.016 1 87.62 95 ASP A O 1
ATOM 743 N N . ASN A 1 96 ? 18.812 -35.344 -26.5 1 87.25 96 ASN A N 1
ATOM 744 C CA . ASN A 1 96 ? 17.406 -34.938 -26.609 1 87.25 96 ASN A CA 1
ATOM 745 C C . ASN A 1 96 ? 17.266 -33.406 -26.531 1 87.25 96 ASN A C 1
ATOM 747 O O . ASN A 1 96 ? 17.5 -32.812 -25.484 1 87.25 96 ASN A O 1
ATOM 751 N N . LYS A 1 97 ? 16.875 -32.781 -27.656 1 90.94 97 LYS A N 1
ATOM 752 C CA . LYS A 1 97 ? 16.562 -31.359 -27.625 1 90.94 97 LYS A CA 1
ATOM 753 C C . LYS A 1 97 ? 15.164 -31.109 -27.062 1 90.94 97 LYS A C 1
ATOM 755 O O . LYS A 1 97 ? 14.195 -31.734 -27.5 1 90.94 97 LYS A O 1
ATOM 760 N N . TYR A 1 98 ? 15.109 -30.234 -26.078 1 89.75 98 TYR A N 1
ATOM 761 C CA . TYR A 1 98 ? 13.82 -30.031 -25.422 1 89.75 98 TYR A CA 1
ATOM 762 C C . TYR A 1 98 ? 13.688 -28.609 -24.922 1 89.75 98 TYR A C 1
ATOM 764 O O . TYR A 1 98 ? 14.664 -27.859 -24.891 1 89.75 98 TYR A O 1
ATOM 772 N N . TRP A 1 99 ? 12.484 -28.203 -24.672 1 93.25 99 TRP A N 1
ATOM 773 C CA . TRP A 1 99 ? 12.219 -27.016 -23.875 1 93.25 99 TRP A CA 1
ATOM 774 C C . TRP A 1 99 ? 11.078 -27.25 -22.891 1 93.25 99 TRP A C 1
ATOM 776 O O . TRP A 1 99 ? 10.227 -28.109 -23.109 1 93.25 99 TRP A O 1
ATOM 786 N N . VAL A 1 100 ? 11.164 -26.578 -21.75 1 94.44 100 VAL A N 1
ATOM 787 C CA . VAL A 1 100 ? 10.109 -26.578 -20.734 1 94.44 100 VAL A CA 1
ATOM 788 C C . VAL A 1 100 ? 9.648 -25.141 -20.469 1 94.44 100 VAL A C 1
ATOM 790 O O . VAL A 1 100 ? 10.469 -24.234 -20.312 1 94.44 100 VAL A O 1
ATOM 793 N N . LEU A 1 101 ? 8.391 -24.891 -20.562 1 95.88 101 LEU A N 1
ATOM 794 C CA . LEU A 1 101 ? 7.746 -23.625 -20.219 1 95.88 101 LEU A CA 1
ATOM 795 C C . LEU A 1 101 ? 6.949 -23.75 -18.938 1 95.88 101 LEU A C 1
ATOM 797 O O . LEU A 1 101 ? 6.02 -24.562 -18.844 1 95.88 101 LEU A O 1
ATOM 801 N N . ASN A 1 102 ? 7.344 -22.984 -17.969 1 97.38 102 ASN A N 1
ATOM 802 C CA . ASN A 1 102 ? 6.676 -23.047 -16.672 1 97.38 102 ASN A CA 1
ATOM 803 C C . ASN A 1 102 ? 6.168 -21.672 -16.25 1 97.38 102 ASN A C 1
ATOM 805 O O . ASN A 1 102 ? 6.801 -20.656 -16.531 1 97.38 102 ASN A O 1
ATOM 809 N N . GLU A 1 103 ? 5.066 -21.672 -15.602 1 97.75 103 GLU A N 1
ATOM 810 C CA . GLU A 1 103 ? 4.613 -20.547 -14.781 1 97.75 103 GLU A CA 1
ATOM 811 C C . GLU A 1 103 ? 4.863 -20.797 -13.297 1 97.75 103 GLU A C 1
ATOM 813 O O . GLU A 1 103 ? 4.402 -21.812 -12.75 1 97.75 103 GLU A O 1
ATOM 818 N N . HIS A 1 104 ? 5.605 -19.875 -12.648 1 98.38 104 HIS A N 1
ATOM 819 C CA . HIS A 1 104 ? 5.984 -20.062 -11.258 1 98.38 104 HIS A CA 1
ATOM 820 C C . HIS A 1 104 ? 5.355 -18.984 -10.367 1 98.38 104 HIS A C 1
ATOM 822 O O . HIS A 1 104 ? 5.262 -17.828 -10.758 1 98.38 104 HIS A O 1
ATOM 828 N N . ALA A 1 105 ? 4.934 -19.422 -9.195 1 97.94 105 ALA A N 1
ATOM 829 C CA . ALA A 1 105 ? 4.754 -18.516 -8.07 1 97.94 105 ALA A CA 1
ATOM 830 C C . ALA A 1 105 ? 6.043 -18.375 -7.27 1 97.94 105 ALA A C 1
ATOM 832 O O . ALA A 1 105 ? 6.629 -19.359 -6.84 1 97.94 105 ALA A O 1
ATOM 833 N N . LEU A 1 106 ? 6.426 -17.125 -7.113 1 98.44 106 LEU A N 1
ATOM 834 C CA . LEU A 1 106 ? 7.645 -16.828 -6.371 1 98.44 106 LEU A CA 1
ATOM 835 C C . LEU A 1 106 ? 7.316 -16.297 -4.98 1 98.44 106 LEU A C 1
ATOM 837 O O . LEU A 1 106 ? 6.484 -15.391 -4.832 1 98.44 106 LEU A O 1
ATOM 841 N N . PHE A 1 107 ? 8.016 -16.875 -4.012 1 97.88 107 PHE A N 1
ATOM 842 C CA . PHE A 1 107 ? 7.84 -16.422 -2.641 1 97.88 107 PHE A CA 1
ATOM 843 C C . PHE A 1 107 ? 9.141 -15.852 -2.09 1 97.88 107 PHE A C 1
ATOM 845 O O . PHE A 1 107 ? 10.031 -16.594 -1.683 1 97.88 107 PHE A O 1
ATOM 852 N N . ASN A 1 108 ? 9.188 -14.531 -2.041 1 97.75 108 ASN A N 1
ATOM 853 C CA . ASN A 1 108 ? 10.352 -13.906 -1.422 1 97.75 108 ASN A CA 1
ATOM 854 C C . ASN A 1 108 ? 10.266 -13.945 0.101 1 97.75 108 ASN A C 1
ATOM 856 O O . ASN A 1 108 ? 9.773 -13.008 0.726 1 97.75 108 ASN A O 1
ATOM 860 N N . LEU A 1 109 ? 10.836 -14.945 0.669 1 96.94 109 LEU A N 1
ATOM 861 C CA . LEU A 1 109 ? 10.719 -15.172 2.105 1 96.94 109 LEU A CA 1
ATOM 862 C C . LEU A 1 109 ? 11.508 -14.133 2.889 1 96.94 109 LEU A C 1
ATOM 864 O O . LEU A 1 109 ? 11.141 -13.781 4.012 1 96.94 109 LEU A O 1
ATOM 868 N N . SER A 1 110 ? 12.547 -13.602 2.275 1 96.69 110 SER A N 1
ATOM 869 C CA . SER A 1 110 ? 13.312 -12.539 2.926 1 96.69 110 SER A CA 1
ATOM 870 C C . SER A 1 110 ? 12.438 -11.32 3.197 1 96.69 110 SER A C 1
ATOM 872 O O . SER A 1 110 ? 12.453 -10.773 4.305 1 96.69 110 SER A O 1
ATOM 874 N N . ASN A 1 111 ? 11.688 -10.953 2.207 1 93.88 111 ASN A N 1
ATOM 875 C CA . ASN A 1 111 ? 10.805 -9.805 2.375 1 93.88 111 ASN A CA 1
ATOM 876 C C . ASN A 1 111 ? 9.609 -10.133 3.268 1 93.88 111 ASN A C 1
ATOM 878 O O . ASN A 1 111 ? 9.164 -9.297 4.051 1 93.88 111 ASN A O 1
ATOM 882 N N . MET A 1 112 ? 9.148 -11.344 3.203 1 91.25 112 MET A N 1
ATOM 883 C CA . MET A 1 112 ? 7.953 -11.727 3.947 1 91.25 112 MET A CA 1
ATOM 884 C C . MET A 1 112 ? 8.258 -11.852 5.438 1 91.25 112 MET A C 1
ATOM 886 O O . MET A 1 112 ? 7.414 -11.523 6.273 1 91.25 112 MET A O 1
ATOM 890 N N . LEU A 1 113 ? 9.43 -12.305 5.75 1 91.25 113 LEU A N 1
ATOM 891 C CA . LEU A 1 113 ? 9.742 -12.594 7.145 1 91.25 113 LEU A CA 1
ATOM 892 C C . LEU A 1 113 ? 10.516 -11.445 7.777 1 91.25 113 LEU A C 1
ATOM 894 O O . LEU A 1 113 ? 10.367 -11.164 8.969 1 91.25 113 LEU A O 1
ATOM 898 N N . CYS A 1 114 ? 11.352 -10.688 6.965 1 91.88 114 CYS A N 1
ATOM 899 C CA . CYS A 1 114 ? 12.219 -9.664 7.527 1 91.88 114 CYS A CA 1
ATOM 900 C C . CYS A 1 114 ? 11.758 -8.273 7.121 1 91.88 114 CYS A C 1
ATOM 902 O O . CYS A 1 114 ? 12.391 -7.277 7.477 1 91.88 114 CYS A O 1
ATOM 904 N N . GLY A 1 115 ? 10.734 -8.195 6.395 1 91.19 115 GLY A N 1
ATOM 905 C CA . GLY A 1 115 ? 10.266 -6.898 5.934 1 91.19 115 GLY A CA 1
ATOM 906 C C . GLY A 1 115 ? 10.953 -6.43 4.664 1 91.19 115 GLY A C 1
ATOM 907 O O . GLY A 1 115 ? 12.031 -6.918 4.32 1 91.19 115 GLY A O 1
ATOM 908 N N . TYR A 1 116 ? 10.305 -5.539 4.016 1 94.69 116 TYR A N 1
ATOM 909 C CA . TYR A 1 116 ? 10.836 -5.02 2.762 1 94.69 116 TYR A CA 1
ATOM 910 C C . TYR A 1 116 ? 12.031 -4.105 3.014 1 94.69 116 TYR A C 1
ATOM 912 O O . TYR A 1 116 ? 11.953 -3.182 3.828 1 94.69 116 TYR A O 1
ATOM 920 N N . ASN A 1 117 ? 13.117 -4.336 2.357 1 92.94 117 ASN A N 1
ATOM 921 C CA . ASN A 1 117 ? 14.352 -3.564 2.336 1 92.94 117 ASN A CA 1
ATOM 922 C C . ASN A 1 117 ? 14.914 -3.443 0.921 1 92.94 117 ASN A C 1
ATOM 924 O O . ASN A 1 117 ? 15.422 -4.418 0.364 1 92.94 117 ASN A O 1
ATOM 928 N N . PRO A 1 118 ? 14.836 -2.195 0.362 1 90.06 118 PRO A N 1
ATOM 929 C CA . PRO A 1 118 ? 15.281 -2.023 -1.023 1 90.06 118 PRO A CA 1
ATOM 930 C C . PRO A 1 118 ? 16.781 -2.24 -1.195 1 90.06 118 PRO A C 1
ATOM 932 O O . PRO A 1 118 ? 17.25 -2.426 -2.318 1 90.06 118 PRO A O 1
ATOM 935 N N . ASN A 1 119 ? 17.547 -2.236 -0.14 1 91.5 119 ASN A N 1
ATOM 936 C CA . ASN A 1 119 ? 19 -2.35 -0.235 1 91.5 119 ASN A CA 1
ATOM 937 C C . ASN A 1 119 ? 19.484 -3.732 0.194 1 91.5 119 ASN A C 1
ATOM 939 O O . ASN A 1 119 ? 20.688 -3.953 0.346 1 91.5 119 ASN A O 1
ATOM 943 N N . ARG A 1 120 ? 18.547 -4.59 0.455 1 94.75 120 ARG A N 1
ATOM 944 C CA . ARG A 1 120 ? 18.953 -5.945 0.825 1 94.75 120 ARG A CA 1
ATOM 945 C C . ARG A 1 120 ? 19.781 -6.59 -0.276 1 94.75 120 ARG A C 1
ATOM 947 O O . ARG A 1 120 ? 19.406 -6.547 -1.451 1 94.75 120 ARG A O 1
ATOM 954 N N . VAL A 1 121 ? 20.828 -7.254 0.078 1 96.94 121 VAL A N 1
ATOM 955 C CA . VAL A 1 121 ? 21.781 -7.801 -0.891 1 96.94 121 VAL A CA 1
ATOM 956 C C . VAL A 1 121 ? 21.312 -9.188 -1.341 1 96.94 121 VAL A C 1
ATOM 958 O O . VAL A 1 121 ? 21.375 -9.508 -2.529 1 96.94 121 VAL A O 1
ATOM 961 N N . TRP A 1 122 ? 20.797 -10 -0.368 1 97.94 122 TRP A N 1
ATOM 962 C CA . TRP A 1 122 ? 20.438 -11.383 -0.671 1 97.94 122 TRP A CA 1
ATOM 963 C C . TRP A 1 122 ? 18.969 -11.641 -0.385 1 97.94 122 TRP A C 1
ATOM 965 O O . TRP A 1 122 ? 18.453 -11.273 0.678 1 97.94 122 TRP A O 1
ATOM 975 N N . ASN A 1 123 ? 18.281 -12.242 -1.312 1 98.25 123 ASN A N 1
ATOM 976 C CA . ASN A 1 123 ? 16.906 -12.719 -1.131 1 98.25 123 ASN A CA 1
ATOM 977 C C . ASN A 1 123 ? 16.797 -14.227 -1.369 1 98.25 123 ASN A C 1
ATOM 979 O O . ASN A 1 123 ? 17.406 -14.75 -2.301 1 98.25 123 ASN A O 1
ATOM 983 N N . PHE A 1 124 ? 16.125 -14.883 -0.46 1 98.5 124 PHE A N 1
ATOM 984 C CA . PHE A 1 124 ? 15.797 -16.297 -0.562 1 98.5 124 PHE A CA 1
ATOM 985 C C . PHE A 1 124 ? 14.375 -16.484 -1.065 1 98.5 124 PHE A C 1
ATOM 987 O O . PHE A 1 124 ? 13.414 -16.125 -0.383 1 98.5 124 PHE A O 1
ATOM 994 N N . ILE A 1 125 ? 14.195 -17.156 -2.256 1 98.56 125 ILE A N 1
ATOM 995 C CA . ILE A 1 125 ? 12.906 -17.141 -2.936 1 98.56 125 ILE A CA 1
ATOM 996 C C . ILE A 1 125 ? 12.555 -18.547 -3.418 1 98.56 125 ILE A C 1
ATOM 998 O O . ILE A 1 125 ? 12.867 -18.922 -4.555 1 98.56 125 ILE A O 1
ATOM 1002 N N . PRO A 1 126 ? 11.922 -19.344 -2.57 1 98.69 126 PRO A N 1
ATOM 1003 C CA . PRO A 1 126 ? 11.359 -20.578 -3.1 1 98.69 126 PRO A CA 1
ATOM 1004 C C . PRO A 1 126 ? 10.258 -20.328 -4.129 1 98.69 126 PRO A C 1
ATOM 1006 O O . PRO A 1 126 ? 9.617 -19.281 -4.117 1 98.69 126 PRO A O 1
ATOM 1009 N N . PHE A 1 127 ? 10.102 -21.281 -5.062 1 98.38 127 PHE A N 1
ATOM 1010 C CA . PHE A 1 127 ? 9.047 -21.141 -6.062 1 98.38 127 PHE A CA 1
ATOM 1011 C C . PHE A 1 127 ? 8.445 -22.5 -6.406 1 98.38 127 PHE A C 1
ATOM 1013 O O . PHE A 1 127 ? 9.047 -23.547 -6.137 1 98.38 127 PHE A O 1
ATOM 1020 N N . ALA A 1 128 ? 7.27 -22.531 -6.828 1 97.75 128 ALA A N 1
ATOM 1021 C CA . ALA A 1 128 ? 6.547 -23.688 -7.363 1 97.75 128 ALA A CA 1
ATOM 1022 C C . ALA A 1 128 ? 5.668 -23.281 -8.547 1 97.75 128 ALA A C 1
ATOM 1024 O O . ALA A 1 128 ? 5.227 -22.141 -8.633 1 97.75 128 ALA A O 1
ATOM 1025 N N . GLY A 1 129 ? 5.465 -24.188 -9.391 1 96.81 129 GLY A N 1
ATOM 1026 C CA . GLY A 1 129 ? 4.656 -23.906 -10.562 1 96.81 129 GLY A CA 1
ATOM 1027 C C . GLY A 1 129 ? 4.406 -25.109 -11.43 1 96.81 129 GLY A C 1
ATOM 1028 O O . GLY A 1 129 ? 4.445 -26.25 -10.953 1 96.81 129 GLY A O 1
ATOM 1029 N N . ALA A 1 130 ? 3.967 -24.859 -12.594 1 95.75 130 ALA A N 1
ATOM 1030 C CA . ALA A 1 130 ? 3.633 -25.906 -13.562 1 95.75 130 ALA A CA 1
ATOM 1031 C C . ALA A 1 130 ? 3.641 -25.359 -14.984 1 95.75 130 ALA A C 1
ATOM 1033 O O . ALA A 1 130 ? 3.658 -24.141 -15.188 1 95.75 130 ALA A O 1
ATOM 1034 N N . GLY A 1 131 ? 3.613 -26.297 -15.844 1 93.75 131 GLY A N 1
ATOM 1035 C CA . GLY A 1 131 ? 3.596 -25.953 -17.25 1 93.75 131 GLY A CA 1
ATOM 1036 C C . GLY A 1 131 ? 3.666 -27.172 -18.172 1 93.75 131 GLY A C 1
ATOM 1037 O O . GLY A 1 131 ? 3.006 -28.172 -17.922 1 93.75 131 GLY A O 1
ATOM 1038 N N . PHE A 1 132 ? 4.301 -26.938 -19.297 1 89.94 132 PHE A N 1
ATOM 1039 C CA . PHE A 1 132 ? 4.457 -28.016 -20.25 1 89.94 132 PHE A CA 1
ATOM 1040 C C . PHE A 1 132 ? 5.828 -27.953 -20.922 1 89.94 132 PHE A C 1
ATOM 1042 O O . PHE A 1 132 ? 6.488 -26.922 -20.906 1 89.94 132 PHE A O 1
ATOM 1049 N N . GLY A 1 133 ? 6.188 -29.094 -21.375 1 88.25 133 GLY A N 1
ATOM 1050 C CA . GLY A 1 133 ? 7.438 -29.219 -22.109 1 88.25 133 GLY A CA 1
ATOM 1051 C C . GLY A 1 133 ? 7.285 -29.969 -23.422 1 88.25 133 GLY A C 1
ATOM 1052 O O . GLY A 1 133 ? 6.25 -30.594 -23.672 1 88.25 133 GLY A O 1
ATOM 1053 N N . ARG A 1 134 ? 8.32 -29.781 -24.188 1 86.75 134 ARG A N 1
ATOM 1054 C CA . ARG A 1 134 ? 8.344 -30.453 -25.484 1 86.75 134 ARG A CA 1
ATOM 1055 C C . ARG A 1 134 ? 9.734 -30.969 -25.812 1 86.75 134 ARG A C 1
ATOM 1057 O O . ARG A 1 134 ? 10.734 -30.281 -25.562 1 86.75 134 ARG A O 1
ATOM 1064 N N . THR A 1 135 ? 9.758 -32.25 -26.281 1 85.31 135 THR A N 1
ATOM 1065 C CA . THR A 1 135 ? 10.977 -32.75 -26.906 1 85.31 135 THR A CA 1
ATOM 1066 C C . THR A 1 135 ? 10.953 -32.5 -28.406 1 85.31 135 THR A C 1
ATOM 1068 O O . THR A 1 135 ? 10.031 -32.906 -29.109 1 85.31 135 THR A O 1
ATOM 1071 N N . MET A 1 136 ? 11.93 -31.844 -28.828 1 85.38 136 MET A N 1
ATOM 1072 C CA . MET A 1 136 ? 12.023 -31.547 -30.25 1 85.38 136 MET A CA 1
ATOM 1073 C C . MET A 1 136 ? 12.523 -32.75 -31.031 1 85.38 136 MET A C 1
ATOM 1075 O O . MET A 1 136 ? 12.18 -32.938 -32.188 1 85.38 136 MET A O 1
ATOM 1079 N N . THR A 1 137 ? 13.242 -33.562 -30.328 1 82.19 137 THR A N 1
ATOM 1080 C CA . THR A 1 137 ? 13.797 -34.781 -30.938 1 82.19 137 THR A CA 1
ATOM 1081 C C . THR A 1 137 ? 12.688 -35.781 -31.234 1 82.19 137 THR A C 1
ATOM 1083 O O . THR A 1 137 ? 12.68 -36.406 -32.312 1 82.19 137 THR A O 1
ATOM 1086 N N . HIS A 1 138 ? 11.773 -35.906 -30.375 1 77.44 138 HIS A N 1
ATOM 1087 C CA . HIS A 1 138 ? 10.734 -36.906 -30.531 1 77.44 138 HIS A CA 1
ATOM 1088 C C . HIS A 1 138 ? 9.375 -36.281 -30.812 1 77.44 138 HIS A C 1
ATOM 1090 O O . HIS A 1 138 ? 8.383 -36.969 -31.016 1 77.44 138 HIS A O 1
ATOM 1096 N N . ASN A 1 139 ? 9.32 -35 -30.75 1 80.44 139 ASN A N 1
ATOM 1097 C CA . ASN A 1 139 ? 8.117 -34.219 -31.047 1 80.44 139 ASN A CA 1
ATOM 1098 C C . ASN A 1 139 ? 6.953 -34.625 -30.141 1 80.44 139 ASN A C 1
ATOM 1100 O O . ASN A 1 139 ? 5.867 -34.938 -30.625 1 80.44 139 ASN A O 1
ATOM 1104 N N . LEU A 1 140 ? 7.262 -34.625 -28.844 1 79.19 140 LEU A N 1
ATOM 1105 C CA . LEU A 1 140 ? 6.254 -34.969 -27.844 1 79.19 140 LEU A CA 1
ATOM 1106 C C . LEU A 1 140 ? 6.117 -33.844 -26.828 1 79.19 140 LEU A C 1
ATOM 1108 O O . LEU A 1 140 ? 7.082 -33.125 -26.547 1 79.19 140 LEU A O 1
ATOM 1112 N N . TYR A 1 141 ? 4.844 -33.719 -26.375 1 82.88 141 TYR A N 1
ATOM 1113 C CA . TYR A 1 141 ? 4.551 -32.781 -25.312 1 82.88 141 TYR A CA 1
ATOM 1114 C C . TYR A 1 141 ? 4.27 -33.469 -24 1 82.88 141 TYR A C 1
ATOM 1116 O O . TYR A 1 141 ? 3.756 -34.594 -23.984 1 82.88 141 TYR A O 1
ATOM 1124 N N . ALA A 1 142 ? 4.629 -32.812 -22.922 1 82.44 142 ALA A N 1
ATOM 1125 C CA . ALA A 1 142 ? 4.352 -33.344 -21.594 1 82.44 142 ALA A CA 1
ATOM 1126 C C . ALA A 1 142 ? 4.004 -32.219 -20.625 1 82.44 142 ALA A C 1
ATOM 1128 O O . ALA A 1 142 ? 4.598 -31.141 -20.672 1 82.44 142 ALA A O 1
ATOM 1129 N N . MET A 1 143 ? 3.027 -32.5 -19.812 1 86.31 143 MET A N 1
ATOM 1130 C CA . MET A 1 143 ? 2.773 -31.578 -18.688 1 86.31 143 MET A CA 1
ATOM 1131 C C . MET A 1 143 ? 3.83 -31.75 -17.609 1 86.31 143 MET A C 1
ATOM 1133 O O . MET A 1 143 ? 4.457 -32.812 -17.5 1 86.31 143 MET A O 1
ATOM 1137 N N . ASP A 1 144 ? 4.031 -30.734 -16.875 1 89.44 144 ASP A N 1
ATOM 1138 C CA . ASP A 1 144 ? 5.027 -30.875 -15.812 1 89.44 144 ASP A CA 1
ATOM 1139 C C . ASP A 1 144 ? 4.645 -30.031 -14.594 1 89.44 144 ASP A C 1
ATOM 1141 O O . ASP A 1 144 ? 3.852 -29.094 -14.703 1 89.44 144 ASP A O 1
ATOM 1145 N N . LEU A 1 145 ? 5.105 -30.453 -13.438 1 93.19 145 LEU A N 1
ATOM 1146 C CA . LEU A 1 145 ? 5.16 -29.688 -12.203 1 93.19 145 LEU A CA 1
ATOM 1147 C C . LEU A 1 145 ? 6.594 -29.266 -11.891 1 93.19 145 LEU A C 1
ATOM 1149 O O . LEU A 1 145 ? 7.543 -29.969 -12.219 1 93.19 145 LEU A O 1
ATOM 1153 N N . SER A 1 146 ? 6.668 -28.156 -11.297 1 96.31 146 SER A N 1
ATOM 1154 C CA . SER A 1 146 ? 8 -27.594 -11.062 1 96.31 146 SER A CA 1
ATOM 1155 C C . SER A 1 146 ? 8.102 -26.969 -9.672 1 96.31 146 SER A C 1
ATOM 1157 O O . SER A 1 146 ? 7.129 -26.438 -9.156 1 96.31 146 SER A O 1
ATOM 1159 N N . ALA A 1 147 ? 9.328 -27.094 -9.016 1 97.62 147 ALA A N 1
ATOM 1160 C CA . ALA A 1 147 ? 9.648 -26.438 -7.746 1 97.62 147 ALA A CA 1
ATOM 1161 C C . ALA A 1 147 ? 11.141 -26.156 -7.629 1 97.62 147 ALA A C 1
ATOM 1163 O O . ALA A 1 147 ? 11.953 -26.797 -8.297 1 97.62 147 ALA A O 1
ATOM 1164 N N . GLY A 1 148 ? 11.445 -25.156 -6.836 1 98.44 148 GLY A N 1
ATOM 1165 C CA . GLY A 1 148 ? 12.859 -24.859 -6.648 1 98.44 148 GLY A CA 1
ATOM 1166 C C . GLY A 1 148 ? 13.102 -23.688 -5.715 1 98.44 148 GLY A C 1
ATOM 1167 O O . GLY A 1 148 ? 12.195 -23.266 -4.98 1 98.44 148 GLY A O 1
ATOM 1168 N N . ILE A 1 149 ? 14.398 -23.375 -5.684 1 98.56 149 ILE A N 1
ATOM 1169 C CA . ILE A 1 149 ? 14.844 -22.266 -4.852 1 98.56 149 ILE A CA 1
ATOM 1170 C C . ILE A 1 149 ? 15.641 -21.266 -5.695 1 98.56 149 ILE A C 1
ATOM 1172 O O . ILE A 1 149 ? 16.594 -21.656 -6.383 1 98.56 149 ILE A O 1
ATOM 1176 N N . LEU A 1 150 ? 15.242 -20.062 -5.621 1 98.62 150 LEU A N 1
ATOM 1177 C CA . LEU A 1 150 ? 15.898 -18.953 -6.293 1 98.62 150 LEU A CA 1
ATOM 1178 C C . LEU A 1 150 ? 16.578 -18.031 -5.281 1 98.62 150 LEU A C 1
ATOM 1180 O O . LEU A 1 150 ? 15.938 -17.562 -4.332 1 98.62 150 LEU A O 1
ATOM 1184 N N . ASN A 1 151 ? 17.828 -17.875 -5.426 1 98.69 151 ASN A N 1
ATOM 1185 C CA . ASN A 1 151 ? 18.594 -16.891 -4.66 1 98.69 151 ASN A CA 1
ATOM 1186 C C . ASN A 1 151 ? 19.016 -15.703 -5.527 1 98.69 151 ASN A C 1
ATOM 1188 O O . ASN A 1 151 ? 19.594 -15.898 -6.598 1 98.69 151 ASN A O 1
ATOM 1192 N N . THR A 1 152 ? 18.75 -14.539 -5.062 1 98.12 152 THR A N 1
ATOM 1193 C CA . THR A 1 152 ? 19.172 -13.352 -5.801 1 98.12 152 THR A CA 1
ATOM 1194 C C . THR A 1 152 ? 20.141 -12.523 -4.98 1 98.12 152 THR A C 1
ATOM 1196 O O . THR A 1 152 ? 20 -12.414 -3.76 1 98.12 152 THR A O 1
ATOM 1199 N N . PHE A 1 153 ? 21.109 -11.969 -5.688 1 98.31 153 PHE A N 1
ATOM 1200 C CA . PHE A 1 153 ? 22.109 -11.094 -5.098 1 98.31 153 PHE A CA 1
ATOM 1201 C C . PHE A 1 153 ? 22.156 -9.75 -5.816 1 98.31 153 PHE A C 1
ATOM 1203 O O . PHE A 1 153 ? 22.484 -9.688 -7 1 98.31 153 PHE A O 1
ATOM 1210 N N . ARG A 1 154 ? 21.906 -8.734 -5.094 1 97.31 154 ARG A N 1
ATOM 1211 C CA . ARG A 1 154 ? 21.828 -7.391 -5.668 1 97.31 154 ARG A CA 1
ATOM 1212 C C . ARG A 1 154 ? 23.219 -6.91 -6.113 1 97.31 154 ARG A C 1
ATOM 1214 O O . ARG A 1 154 ? 24.156 -6.898 -5.32 1 97.31 154 ARG A O 1
ATOM 1221 N N . LEU A 1 155 ? 23.344 -6.488 -7.363 1 96.38 155 LEU A N 1
ATOM 1222 C CA . LEU A 1 155 ? 24.562 -5.887 -7.895 1 96.38 155 LEU A CA 1
ATOM 1223 C C . LEU A 1 155 ? 24.406 -4.379 -8.047 1 96.38 155 LEU A C 1
ATOM 1225 O O . LEU A 1 155 ? 25.391 -3.639 -8 1 96.38 155 LEU A O 1
ATOM 1229 N N . GLY A 1 156 ? 23.156 -3.895 -8.266 1 92.81 156 GLY A N 1
ATOM 1230 C CA . GLY A 1 156 ? 22.75 -2.508 -8.43 1 92.81 156 GLY A CA 1
ATOM 1231 C C . GLY A 1 156 ? 21.25 -2.309 -8.336 1 92.81 156 GLY A C 1
ATOM 1232 O O . GLY A 1 156 ? 20.516 -3.213 -7.918 1 92.81 156 GLY A O 1
ATOM 1233 N N . GLN A 1 157 ? 20.766 -1.191 -8.734 1 87.75 157 GLN A N 1
ATOM 1234 C CA . GLN A 1 157 ? 19.344 -0.864 -8.594 1 87.75 157 GLN A CA 1
ATOM 1235 C C . GLN A 1 157 ? 18.5 -1.687 -9.555 1 87.75 157 GLN A C 1
ATOM 1237 O O . GLN A 1 157 ? 17.344 -2.02 -9.25 1 87.75 157 GLN A O 1
ATOM 1242 N N . HIS A 1 158 ? 19.031 -2.057 -10.688 1 95.62 158 HIS A N 1
ATOM 1243 C CA . HIS A 1 158 ? 18.203 -2.689 -11.703 1 95.62 158 HIS A CA 1
ATOM 1244 C C . HIS A 1 158 ? 18.797 -4.023 -12.148 1 95.62 158 HIS A C 1
ATOM 1246 O O . HIS A 1 158 ? 18.297 -4.652 -13.086 1 95.62 158 HIS A O 1
ATOM 1252 N N . VAL A 1 159 ? 19.922 -4.434 -11.477 1 97.44 159 VAL A N 1
ATOM 1253 C CA . VAL A 1 159 ? 20.562 -5.672 -11.906 1 97.44 159 VAL A CA 1
ATOM 1254 C C . VAL A 1 159 ? 20.906 -6.527 -10.688 1 97.44 159 VAL A C 1
ATOM 1256 O O . VAL A 1 159 ? 21.422 -6.016 -9.688 1 97.44 159 VAL A O 1
ATOM 1259 N N . SER A 1 160 ? 20.625 -7.77 -10.75 1 98.06 160 SER A N 1
ATOM 1260 C CA . SER A 1 160 ? 21 -8.742 -9.727 1 98.06 160 SER A CA 1
ATOM 1261 C C . SER A 1 160 ? 21.5 -10.039 -10.344 1 98.06 160 SER A C 1
ATOM 1263 O O . SER A 1 160 ? 21.172 -10.359 -11.484 1 98.06 160 SER A O 1
ATOM 1265 N N . LEU A 1 161 ? 22.375 -10.664 -9.609 1 98.38 161 LEU A N 1
ATOM 1266 C CA . LEU A 1 161 ? 22.781 -12.023 -9.914 1 98.38 161 LEU A CA 1
ATOM 1267 C C . LEU A 1 161 ? 21.828 -13.039 -9.297 1 98.38 161 LEU A C 1
ATOM 1269 O O . LEU A 1 161 ? 21.391 -12.867 -8.156 1 98.38 161 LEU A O 1
ATOM 1273 N N . HIS A 1 162 ? 21.516 -14.07 -10.094 1 98.5 162 HIS A N 1
ATOM 1274 C CA . HIS A 1 162 ? 20.688 -15.086 -9.445 1 98.5 162 HIS A CA 1
ATOM 1275 C C . HIS A 1 162 ? 21.281 -16.469 -9.602 1 98.5 162 HIS A C 1
ATOM 1277 O O . HIS A 1 162 ? 21.922 -16.766 -10.609 1 98.5 162 HIS A O 1
ATOM 1283 N N . LEU A 1 163 ? 21.125 -17.25 -8.539 1 98.5 163 LEU A N 1
ATOM 1284 C CA . LEU A 1 163 ? 21.406 -18.672 -8.461 1 98.5 163 LEU A CA 1
ATOM 1285 C C . LEU A 1 163 ? 20.141 -19.469 -8.188 1 98.5 163 LEU A C 1
ATOM 1287 O O . LEU A 1 163 ? 19.438 -19.219 -7.199 1 98.5 163 LEU A O 1
ATOM 1291 N N . GLU A 1 164 ? 19.875 -20.406 -9.102 1 98.5 164 GLU A N 1
ATOM 1292 C CA . GLU A 1 164 ? 18.625 -21.156 -8.977 1 98.5 164 GLU A CA 1
ATOM 1293 C C . GLU A 1 164 ? 18.875 -22.656 -9.055 1 98.5 164 GLU A C 1
ATOM 1295 O O . GLU A 1 164 ? 19.688 -23.125 -9.852 1 98.5 164 GLU A O 1
ATOM 1300 N N . ALA A 1 165 ? 18.266 -23.406 -8.086 1 98.31 165 ALA A N 1
ATOM 1301 C CA . ALA A 1 165 ? 18.156 -24.859 -8.156 1 98.31 165 ALA A CA 1
ATOM 1302 C C . ALA A 1 165 ? 16.688 -25.281 -8.312 1 98.31 165 ALA A C 1
ATOM 1304 O O . ALA A 1 165 ? 15.82 -24.812 -7.586 1 98.31 165 ALA A O 1
ATOM 1305 N N . GLY A 1 166 ? 16.484 -26.156 -9.305 1 97.62 166 GLY A N 1
ATOM 1306 C CA . GLY A 1 166 ? 15.094 -26.484 -9.57 1 97.62 166 GLY A CA 1
ATOM 1307 C C . GLY A 1 166 ? 14.898 -27.922 -10 1 97.62 166 GLY A C 1
ATOM 1308 O O . GLY A 1 166 ? 15.867 -28.625 -10.305 1 97.62 166 GLY A O 1
ATOM 1309 N N . TRP A 1 167 ? 13.625 -28.375 -9.938 1 96.62 167 TRP A N 1
ATOM 1310 C CA . TRP A 1 167 ? 13.156 -29.719 -10.281 1 96.62 167 TRP A CA 1
ATOM 1311 C C . TRP A 1 167 ? 11.898 -29.641 -11.141 1 96.62 167 TRP A C 1
ATOM 1313 O O . TRP A 1 167 ? 10.891 -29.062 -10.734 1 96.62 167 TRP A O 1
ATOM 1323 N N . ASN A 1 168 ? 12.023 -30.125 -12.336 1 93.69 168 ASN A N 1
ATOM 1324 C CA . ASN A 1 168 ? 10.867 -30.328 -13.203 1 93.69 168 ASN A CA 1
ATOM 1325 C C . ASN A 1 168 ? 10.461 -31.797 -13.266 1 93.69 168 ASN A C 1
ATOM 1327 O O . ASN A 1 168 ? 11.25 -32.656 -13.703 1 93.69 168 ASN A O 1
ATOM 1331 N N . ARG A 1 169 ? 9.281 -32.062 -12.852 1 90.88 169 ARG A N 1
ATOM 1332 C CA . ARG A 1 169 ? 8.711 -33.406 -12.977 1 90.88 169 ARG A CA 1
ATOM 1333 C C . ARG A 1 169 ? 7.773 -33.5 -14.18 1 90.88 169 ARG A C 1
ATOM 1335 O O . ARG A 1 169 ? 6.703 -32.875 -14.188 1 90.88 169 ARG A O 1
ATOM 1342 N N . LEU A 1 170 ? 8.219 -34.312 -15.141 1 85.88 170 LEU A N 1
ATOM 1343 C CA . LEU A 1 170 ? 7.469 -34.344 -16.391 1 85.88 170 LEU A CA 1
ATOM 1344 C C . LEU A 1 170 ? 6.766 -35.688 -16.562 1 85.88 170 LEU A C 1
ATOM 1346 O O . LEU A 1 170 ? 7.234 -36.688 -16.047 1 85.88 170 LEU A O 1
ATOM 1350 N N . GLU A 1 171 ? 5.762 -35.625 -17.344 1 78.62 171 GLU A N 1
ATOM 1351 C CA . GLU A 1 171 ? 5.086 -36.875 -17.75 1 78.62 171 GLU A CA 1
ATOM 1352 C C . GLU A 1 171 ? 6 -37.75 -18.594 1 78.62 171 GLU A C 1
ATOM 1354 O O . GLU A 1 171 ? 6.969 -37.25 -19.172 1 78.62 171 GLU A O 1
ATOM 1359 N N . SER A 1 172 ? 5.844 -39 -18.594 1 64.44 172 SER A N 1
ATOM 1360 C CA . SER A 1 172 ? 6.75 -40.031 -19.094 1 64.44 172 SER A CA 1
ATOM 1361 C C . SER A 1 172 ? 7 -39.875 -20.594 1 64.44 172 SER A C 1
ATOM 1363 O O . SER A 1 172 ? 8.008 -40.344 -21.109 1 64.44 172 SER A O 1
ATOM 1365 N N . ASP A 1 173 ? 6.352 -39.062 -21.328 1 58.34 173 ASP A N 1
ATOM 1366 C CA . ASP A 1 173 ? 6.527 -39.156 -22.781 1 58.34 173 ASP A CA 1
ATOM 1367 C C . ASP A 1 173 ? 7.527 -38.094 -23.266 1 58.34 173 ASP A C 1
ATOM 1369 O O . ASP A 1 173 ? 7.887 -38.094 -24.453 1 58.34 173 ASP A O 1
ATOM 1373 N N . ILE A 1 174 ? 8.086 -37.438 -22.438 1 50.97 174 ILE A N 1
ATOM 1374 C CA . ILE A 1 174 ? 8.891 -36.312 -22.938 1 50.97 174 ILE A CA 1
ATOM 1375 C C . ILE A 1 174 ? 10.234 -36.844 -23.438 1 50.97 174 ILE A C 1
ATOM 1377 O O . ILE A 1 174 ? 10.875 -36.219 -24.297 1 50.97 174 ILE A O 1
ATOM 1381 N N . ASP A 1 175 ? 10.594 -37.906 -22.875 1 51.03 175 ASP A N 1
ATOM 1382 C CA . ASP A 1 175 ? 11.891 -38.438 -23.297 1 51.03 175 ASP A CA 1
ATOM 1383 C C . ASP A 1 175 ? 11.742 -39.438 -24.438 1 51.03 175 ASP A C 1
ATOM 1385 O O . ASP A 1 175 ? 12.734 -40 -24.906 1 51.03 175 ASP A O 1
ATOM 1389 N N . GLY A 1 176 ? 10.57 -39.531 -25.031 1 46.59 176 GLY A N 1
ATOM 1390 C CA . GLY A 1 176 ? 10.344 -40.438 -26.172 1 46.59 176 GLY A CA 1
ATOM 1391 C C . GLY A 1 176 ? 10.148 -41.875 -25.75 1 46.59 176 GLY A C 1
ATOM 1392 O O . GLY A 1 176 ? 9.883 -42.719 -26.594 1 46.59 176 GLY A O 1
ATOM 1393 N N . GLY A 1 177 ? 10.453 -42.219 -24.562 1 50.56 177 GLY A N 1
ATOM 1394 C CA . GLY A 1 177 ? 10.43 -43.625 -24.203 1 50.56 177 GLY A CA 1
ATOM 1395 C C . GLY A 1 177 ? 9.031 -44.156 -23.938 1 50.56 177 GLY A C 1
ATOM 1396 O O . GLY A 1 177 ? 8.117 -43.375 -23.656 1 50.56 177 GLY A O 1
ATOM 1397 N N . ASP A 1 178 ? 8.773 -45.375 -24.422 1 47 178 ASP A N 1
ATOM 1398 C CA . ASP A 1 178 ? 7.531 -46.094 -24.203 1 47 178 ASP A CA 1
ATOM 1399 C C . ASP A 1 178 ? 7.242 -46.281 -22.703 1 47 178 ASP A C 1
ATOM 1401 O O . ASP A 1 178 ? 8.156 -46.531 -21.922 1 47 178 ASP A O 1
ATOM 1405 N N . GLU A 1 179 ? 6.199 -45.719 -22.219 1 50.34 179 GLU A N 1
ATOM 1406 C CA . GLU A 1 179 ? 5.695 -45.781 -20.844 1 50.34 179 GLU A CA 1
ATOM 1407 C C . GLU A 1 179 ? 5.805 -47.219 -20.297 1 50.34 179 GLU A C 1
ATOM 1409 O O . GLU A 1 179 ? 5.312 -48.156 -20.922 1 50.34 179 GLU A O 1
ATOM 1414 N N . THR A 1 180 ? 6.941 -47.625 -19.75 1 44.62 180 THR A N 1
ATOM 1415 C CA . THR A 1 180 ? 6.727 -48.844 -18.984 1 44.62 180 THR A CA 1
ATOM 1416 C C . THR A 1 180 ? 5.762 -48.625 -17.828 1 44.62 180 THR A C 1
ATOM 1418 O O . THR A 1 180 ? 5.82 -47.562 -17.172 1 44.62 180 THR A O 1
ATOM 1421 N N . THR A 1 181 ? 4.555 -49.125 -18 1 46.59 181 THR A N 1
ATOM 1422 C CA . THR A 1 181 ? 3.559 -49.156 -16.938 1 46.59 181 THR A CA 1
ATOM 1423 C C . THR A 1 181 ? 4.215 -49.438 -15.594 1 46.59 181 THR A C 1
ATOM 1425 O O . THR A 1 181 ? 4.652 -50.562 -15.336 1 46.59 181 THR A O 1
ATOM 1428 N N . ILE A 1 182 ? 4.988 -48.594 -15.055 1 47.53 182 ILE A N 1
ATOM 1429 C CA . ILE A 1 182 ? 5.551 -48.906 -13.742 1 47.53 182 ILE A CA 1
ATOM 1430 C C . ILE A 1 182 ? 4.461 -48.781 -12.68 1 47.53 182 ILE A C 1
ATOM 1432 O O . ILE A 1 182 ? 3.768 -47.75 -12.609 1 47.53 182 ILE A O 1
ATOM 1436 N N . ALA A 1 183 ? 4.16 -49.906 -12.125 1 48.59 183 ALA A N 1
ATOM 1437 C CA . ALA A 1 183 ? 3.201 -50.062 -11.023 1 48.59 183 ALA A CA 1
ATOM 1438 C C . ALA A 1 183 ? 3.5 -49.062 -9.914 1 48.59 183 ALA A C 1
ATOM 1440 O O . ALA A 1 183 ? 2.586 -48.594 -9.227 1 48.59 183 ALA A O 1
ATOM 1441 N N . THR A 1 184 ? 4.828 -48.906 -9.602 1 48.53 184 THR A N 1
ATOM 1442 C CA . THR A 1 184 ? 5.148 -48.094 -8.438 1 48.53 184 THR A CA 1
ATOM 1443 C C . THR A 1 184 ? 5.195 -46.594 -8.805 1 48.53 184 THR A C 1
ATOM 1445 O O . THR A 1 184 ? 5.895 -46.219 -9.734 1 48.53 184 THR A O 1
ATOM 1448 N N . ARG A 1 185 ? 4.121 -45.812 -8.461 1 57.38 185 ARG A N 1
ATOM 1449 C CA . ARG A 1 185 ? 3.916 -44.375 -8.742 1 57.38 185 ARG A CA 1
ATOM 1450 C C . ARG A 1 185 ? 4.703 -43.5 -7.773 1 57.38 185 ARG A C 1
ATOM 1452 O O . ARG A 1 185 ? 4.875 -43.875 -6.605 1 57.38 185 ARG A O 1
ATOM 1459 N N . GLY A 1 186 ? 5.734 -42.75 -8.18 1 61.62 186 GLY A N 1
ATOM 1460 C CA . GLY A 1 186 ? 6.641 -41.844 -7.504 1 61.62 186 GLY A CA 1
ATOM 1461 C C . GLY A 1 186 ? 7.711 -41.281 -8.414 1 61.62 186 GLY A C 1
ATOM 1462 O O . GLY A 1 186 ? 7.438 -40.938 -9.57 1 61.62 186 GLY A O 1
ATOM 1463 N N . TRP A 1 187 ? 8.805 -41.281 -7.859 1 62.44 187 TRP A N 1
ATOM 1464 C CA . TRP A 1 187 ? 9.977 -40.75 -8.547 1 62.44 187 TRP A CA 1
ATOM 1465 C C . TRP A 1 187 ? 10.234 -41.5 -9.852 1 62.44 187 TRP A C 1
ATOM 1467 O O . TRP A 1 187 ? 10.539 -40.875 -10.875 1 62.44 187 TRP A O 1
ATOM 1477 N N . ASP A 1 188 ? 9.93 -42.781 -9.891 1 65.06 188 ASP A N 1
ATOM 1478 C CA . ASP A 1 188 ? 10.367 -43.656 -10.977 1 65.06 188 ASP A CA 1
ATOM 1479 C C . ASP A 1 188 ? 9.344 -43.656 -12.109 1 65.06 188 ASP A C 1
ATOM 1481 O O . ASP A 1 188 ? 9.633 -44.156 -13.211 1 65.06 188 ASP A O 1
ATOM 1485 N N . SER A 1 189 ? 8.25 -43.125 -11.875 1 68.75 189 SER A N 1
ATOM 1486 C CA . SER A 1 189 ? 7.176 -43.219 -12.859 1 68.75 189 SER A CA 1
ATOM 1487 C C . SER A 1 189 ? 7.18 -42.031 -13.812 1 68.75 189 SER A C 1
ATOM 1489 O O . SER A 1 189 ? 6.461 -42.031 -14.812 1 68.75 189 SER A O 1
ATOM 1491 N N . HIS A 1 190 ? 8.039 -41.062 -13.508 1 77.38 190 HIS A N 1
ATOM 1492 C CA . HIS A 1 190 ? 8.062 -39.844 -14.312 1 77.38 190 HIS A CA 1
ATOM 1493 C C . HIS A 1 190 ? 9.492 -39.469 -14.695 1 77.38 190 HIS A C 1
ATOM 1495 O O . HIS A 1 190 ? 10.453 -40.062 -14.164 1 77.38 190 HIS A O 1
ATOM 1501 N N . ASP A 1 191 ? 9.562 -38.656 -15.664 1 81.56 191 ASP A N 1
ATOM 1502 C CA . ASP A 1 191 ? 10.867 -38.094 -16 1 81.56 191 ASP A CA 1
ATOM 1503 C C . ASP A 1 191 ? 11.172 -36.875 -15.141 1 81.56 191 ASP A C 1
ATOM 1505 O O . ASP A 1 191 ? 10.383 -35.906 -15.086 1 81.56 191 ASP A O 1
ATOM 1509 N N . ASN A 1 192 ? 12.281 -37 -14.516 1 88.19 192 ASN A N 1
ATOM 1510 C CA . ASN A 1 192 ? 12.711 -35.938 -13.625 1 88.19 192 ASN A CA 1
ATOM 1511 C C . ASN A 1 192 ? 13.875 -35.156 -14.219 1 88.19 192 ASN A C 1
ATOM 1513 O O . ASN A 1 192 ? 14.852 -35.719 -14.688 1 88.19 192 ASN A O 1
ATOM 1517 N N . ASN A 1 193 ? 13.703 -33.906 -14.25 1 91.19 193 ASN A N 1
ATOM 1518 C CA . ASN A 1 193 ? 14.742 -32.969 -14.688 1 91.19 193 ASN A CA 1
ATOM 1519 C C . ASN A 1 193 ? 15.203 -32.062 -13.539 1 91.19 193 ASN A C 1
ATOM 1521 O O . ASN A 1 193 ? 14.453 -31.203 -13.07 1 91.19 193 ASN A O 1
ATOM 1525 N N . LEU A 1 194 ? 16.391 -32.312 -13.031 1 94.94 194 LEU A N 1
ATOM 1526 C CA . LEU A 1 194 ? 17.031 -31.438 -12.039 1 94.94 194 LEU A CA 1
ATOM 1527 C C . LEU A 1 194 ? 18 -30.469 -12.688 1 94.94 194 LEU A C 1
ATOM 1529 O O . LEU A 1 194 ? 18.719 -30.844 -13.617 1 94.94 194 LEU A O 1
ATOM 1533 N N . TYR A 1 195 ? 18.031 -29.234 -12.172 1 95.94 195 TYR A N 1
ATOM 1534 C CA . TYR A 1 195 ? 18.984 -28.312 -12.781 1 95.94 195 TYR A CA 1
ATOM 1535 C C . TYR A 1 195 ? 19.484 -27.297 -11.758 1 95.94 195 TYR A C 1
ATOM 1537 O O . TYR A 1 195 ? 18.844 -27.078 -10.727 1 95.94 195 TYR A O 1
ATOM 1545 N N . ALA A 1 196 ? 20.609 -26.766 -11.977 1 97.62 196 ALA A N 1
ATOM 1546 C CA . ALA A 1 196 ? 21.188 -25.578 -11.344 1 97.62 196 ALA A CA 1
ATOM 1547 C C . ALA A 1 196 ? 21.453 -24.484 -12.375 1 97.62 196 ALA A C 1
ATOM 1549 O O . ALA A 1 196 ? 21.891 -24.75 -13.492 1 97.62 196 ALA A O 1
ATOM 1550 N N . GLU A 1 197 ? 21.172 -23.266 -12 1 98.25 197 GLU A N 1
ATOM 1551 C CA . GLU A 1 197 ? 21.234 -22.156 -12.961 1 98.25 197 GLU A CA 1
ATOM 1552 C C . GLU A 1 197 ? 21.938 -20.938 -12.367 1 98.25 197 GLU A C 1
ATOM 1554 O O . GLU A 1 197 ? 21.75 -20.625 -11.188 1 98.25 197 GLU A O 1
ATOM 1559 N N . LEU A 1 198 ? 22.766 -20.375 -13.148 1 98.25 198 LEU A N 1
ATOM 1560 C CA . LEU A 1 198 ? 23.391 -19.078 -12.883 1 98.25 198 LEU A CA 1
ATOM 1561 C C . LEU A 1 198 ? 22.984 -18.047 -13.938 1 98.25 198 LEU A C 1
ATOM 1563 O O . LEU A 1 198 ? 23 -18.359 -15.133 1 98.25 198 LEU A O 1
ATOM 1567 N N . GLY A 1 199 ? 22.531 -16.859 -13.414 1 98.62 199 GLY A N 1
ATOM 1568 C CA . GLY A 1 199 ? 22.109 -15.875 -14.406 1 98.62 199 GLY A CA 1
ATOM 1569 C C . GLY A 1 199 ? 21.969 -14.477 -13.828 1 98.62 199 GLY A C 1
ATOM 1570 O O . GLY A 1 199 ? 22.391 -14.219 -12.703 1 98.62 199 GLY A O 1
ATOM 1571 N N . LEU A 1 200 ? 21.516 -13.586 -14.711 1 98.56 200 LEU A N 1
ATOM 1572 C CA . LEU A 1 200 ? 21.281 -12.195 -14.344 1 98.56 200 LEU A CA 1
ATOM 1573 C C . LEU A 1 200 ? 19.781 -11.875 -14.375 1 98.56 200 LEU A C 1
ATOM 1575 O O . LEU A 1 200 ? 19.062 -12.375 -15.234 1 98.56 200 LEU A O 1
ATOM 1579 N N . THR A 1 201 ? 19.438 -11.102 -13.477 1 98.56 201 THR A N 1
ATOM 1580 C CA . THR A 1 201 ? 18.078 -10.562 -13.422 1 98.56 201 THR A CA 1
ATOM 1581 C C . THR A 1 201 ? 18.078 -9.055 -13.664 1 98.56 201 THR A C 1
ATOM 1583 O O . THR A 1 201 ? 18.797 -8.312 -12.984 1 98.56 201 THR A O 1
ATOM 1586 N N . PHE A 1 202 ? 17.312 -8.609 -14.562 1 98.38 202 PHE A N 1
ATOM 1587 C CA . PHE A 1 202 ? 17.172 -7.195 -14.883 1 98.38 202 PHE A CA 1
ATOM 1588 C C . PHE A 1 202 ? 15.789 -6.691 -14.469 1 98.38 202 PHE A C 1
ATOM 1590 O O . PHE A 1 202 ? 14.773 -7.133 -15.008 1 98.38 202 PHE A O 1
ATOM 1597 N N . ASN A 1 203 ? 15.773 -5.828 -13.562 1 97.25 203 ASN A N 1
ATOM 1598 C CA . ASN A 1 203 ? 14.523 -5.191 -13.148 1 97.25 203 ASN A CA 1
ATOM 1599 C C . ASN A 1 203 ? 14.172 -4.008 -14.047 1 97.25 203 ASN A C 1
ATOM 1601 O O . ASN A 1 203 ? 15 -3.115 -14.258 1 97.25 203 ASN A O 1
ATOM 1605 N N . LEU A 1 204 ? 12.953 -3.973 -14.445 1 96.5 204 LEU A N 1
ATOM 1606 C CA . LEU A 1 204 ? 12.547 -2.986 -15.438 1 96.5 204 LEU A CA 1
ATOM 1607 C C . LEU A 1 204 ? 11.781 -1.838 -14.781 1 96.5 204 LEU A C 1
ATOM 1609 O O . LEU A 1 204 ? 10.906 -2.064 -13.945 1 96.5 204 LEU A O 1
ATOM 1613 N N . GLY A 1 205 ? 12.078 -0.571 -15.141 1 93.38 205 GLY A N 1
ATOM 1614 C CA . GLY A 1 205 ? 11.359 0.587 -14.641 1 93.38 205 GLY A CA 1
ATOM 1615 C C . GLY A 1 205 ? 11.43 0.729 -13.133 1 93.38 205 GLY A C 1
ATOM 1616 O O . GLY A 1 205 ? 12.516 0.622 -12.547 1 93.38 205 GLY A O 1
ATOM 1617 N N . LYS A 1 206 ? 10.289 1.053 -12.531 1 93 206 LYS A N 1
ATOM 1618 C CA . LYS A 1 206 ? 10.234 1.127 -11.07 1 93 206 LYS A CA 1
ATOM 1619 C C . LYS A 1 206 ? 10.305 -0.264 -10.453 1 93 206 LYS A C 1
ATOM 1621 O O . LYS A 1 206 ? 9.43 -1.1 -10.68 1 93 206 LYS A O 1
ATOM 1626 N N . ALA A 1 207 ? 11.281 -0.45 -9.641 1 93.12 207 ALA A N 1
ATOM 1627 C CA . ALA A 1 207 ? 11.523 -1.779 -9.086 1 93.12 207 ALA A CA 1
ATOM 1628 C C . ALA A 1 207 ? 11.391 -1.771 -7.566 1 93.12 207 ALA A C 1
ATOM 1630 O O . ALA A 1 207 ? 11.438 -2.826 -6.93 1 93.12 207 ALA A O 1
ATOM 1631 N N . SER A 1 208 ? 11.227 -0.598 -7.027 1 93.69 208 SER A N 1
ATOM 1632 C CA . SER A 1 208 ? 11.125 -0.476 -5.574 1 93.69 208 SER A CA 1
ATOM 1633 C C . SER A 1 208 ? 9.68 -0.272 -5.137 1 93.69 208 SER A C 1
ATOM 1635 O O . SER A 1 208 ? 8.789 -0.118 -5.969 1 93.69 208 SER A O 1
ATOM 1637 N N . TRP A 1 209 ? 9.5 -0.404 -3.854 1 94.81 209 TRP A N 1
ATOM 1638 C CA . TRP A 1 209 ? 8.211 -0.165 -3.213 1 94.81 209 TRP A CA 1
ATOM 1639 C C . TRP A 1 209 ? 8.297 1.009 -2.242 1 94.81 209 TRP A C 1
ATOM 1641 O O . TRP A 1 209 ? 9.312 1.197 -1.573 1 94.81 209 TRP A O 1
ATOM 1651 N N . ASP A 1 210 ? 7.223 1.787 -2.188 1 92.81 210 ASP A N 1
ATOM 1652 C CA . ASP A 1 210 ? 7.117 2.828 -1.171 1 92.81 210 ASP A CA 1
ATOM 1653 C C . ASP A 1 210 ? 6.434 2.299 0.087 1 92.81 210 ASP 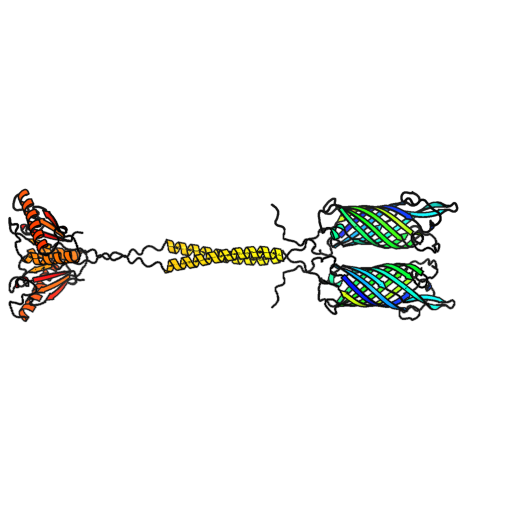A C 1
ATOM 1655 O O . ASP A 1 210 ? 5.391 1.644 0.005 1 92.81 210 ASP A O 1
ATOM 1659 N N . LYS A 1 211 ? 7.074 2.557 1.164 1 92.88 211 LYS A N 1
ATOM 1660 C CA . LYS A 1 211 ? 6.422 2.188 2.418 1 92.88 211 LYS A CA 1
ATOM 1661 C C . LYS A 1 211 ? 5.168 3.021 2.65 1 92.88 211 LYS A C 1
ATOM 1663 O O . LYS A 1 211 ? 5.113 4.191 2.268 1 92.88 211 LYS A O 1
ATOM 1668 N N . THR A 1 212 ? 4.195 2.359 3.242 1 93.75 212 THR A N 1
ATOM 1669 C CA . THR A 1 212 ? 2.941 3.055 3.512 1 93.75 212 THR A CA 1
ATOM 1670 C C . THR A 1 212 ? 3.158 4.199 4.496 1 93.75 212 THR A C 1
ATOM 1672 O O . THR A 1 212 ? 3.781 4.016 5.543 1 93.75 212 THR A O 1
ATOM 1675 N N . PRO A 1 213 ? 2.617 5.383 4.172 1 91.75 213 PRO A N 1
ATOM 1676 C CA . PRO A 1 213 ? 2.758 6.508 5.098 1 91.75 213 PRO A CA 1
ATOM 1677 C C . PRO A 1 213 ? 1.99 6.301 6.402 1 91.75 213 PRO A C 1
ATOM 1679 O O . PRO A 1 213 ? 0.893 5.734 6.395 1 91.75 213 PRO A O 1
ATOM 1682 N N . ASP A 1 214 ? 2.564 6.738 7.473 1 92.31 214 ASP A N 1
ATOM 1683 C CA . ASP A 1 214 ? 1.894 6.758 8.766 1 92.31 214 ASP A CA 1
ATOM 1684 C C . ASP A 1 214 ? 1.118 8.062 8.969 1 92.31 214 ASP A C 1
ATOM 1686 O O . ASP A 1 214 ? 1.661 9.039 9.477 1 92.31 214 ASP A O 1
ATOM 1690 N N . VAL A 1 215 ? -0.116 8.008 8.641 1 90.5 215 VAL A N 1
ATOM 1691 C CA . VAL A 1 215 ? -0.96 9.195 8.586 1 90.5 215 VAL A CA 1
ATOM 1692 C C . VAL A 1 215 ? -1.074 9.812 9.977 1 90.5 215 VAL A C 1
ATOM 1694 O O . VAL A 1 215 ? -1.005 11.031 10.133 1 90.5 215 VAL A O 1
ATOM 1697 N N . ASP A 1 216 ? -1.283 9 10.977 1 90.5 216 ASP A N 1
ATOM 1698 C CA . ASP A 1 216 ? -1.43 9.484 12.344 1 90.5 216 ASP A CA 1
ATOM 1699 C C . ASP A 1 216 ? -0.192 10.258 12.789 1 90.5 216 ASP A C 1
ATOM 1701 O O . ASP A 1 216 ? -0.307 11.328 13.391 1 90.5 216 ASP A O 1
ATOM 1705 N N . ALA A 1 217 ? 0.873 9.703 12.492 1 90.19 217 ALA A N 1
ATOM 1706 C CA . ALA A 1 217 ? 2.121 10.359 12.867 1 90.19 217 ALA A CA 1
ATOM 1707 C C . ALA A 1 217 ? 2.289 11.68 12.117 1 90.19 217 ALA A C 1
ATOM 1709 O O . ALA A 1 217 ? 2.752 12.672 12.68 1 90.19 217 ALA A O 1
ATOM 1710 N N . ILE A 1 218 ? 1.993 11.727 10.891 1 89.88 218 ILE A N 1
ATOM 1711 C CA . ILE A 1 218 ? 2.096 12.922 10.062 1 89.88 218 ILE A CA 1
ATOM 1712 C C . ILE A 1 218 ? 1.164 14.008 10.602 1 89.88 218 ILE A C 1
ATOM 1714 O O . ILE A 1 218 ? 1.569 15.164 10.758 1 89.88 218 ILE A O 1
ATOM 1718 N N . LYS A 1 219 ? 0.025 13.648 10.898 1 90.25 219 LYS A N 1
ATOM 1719 C CA . LYS A 1 219 ? -0.951 14.586 11.445 1 90.25 219 LYS A CA 1
ATOM 1720 C C . LYS A 1 219 ? -0.517 15.094 12.812 1 90.25 219 LYS A C 1
ATOM 1722 O O . LYS A 1 219 ? -0.734 16.266 13.141 1 90.25 219 LYS A O 1
ATOM 1727 N N . ALA A 1 220 ? -0.006 14.219 13.562 1 90.81 220 ALA A N 1
ATOM 1728 C CA . ALA A 1 220 ? 0.456 14.609 14.891 1 90.81 220 ALA A CA 1
ATOM 1729 C C . ALA A 1 220 ? 1.525 15.695 14.805 1 90.81 220 ALA A C 1
ATOM 1731 O O . ALA A 1 220 ? 1.551 16.609 15.625 1 90.81 220 ALA A O 1
ATOM 1732 N N . LEU A 1 221 ? 2.383 15.555 13.906 1 89.06 221 LEU A N 1
ATOM 1733 C CA . LEU A 1 221 ? 3.426 16.562 13.711 1 89.06 221 LEU A CA 1
ATOM 1734 C C . LEU A 1 221 ? 2.822 17.906 13.336 1 89.06 221 LEU A C 1
ATOM 1736 O O . LEU A 1 221 ? 3.201 18.938 13.898 1 89.06 221 LEU A O 1
ATOM 1740 N N . SER A 1 222 ? 1.951 17.891 12.414 1 90.75 222 SER A N 1
ATOM 1741 C CA . SER A 1 222 ? 1.282 19.125 11.992 1 90.75 222 SER A CA 1
ATOM 1742 C C . SER A 1 222 ? 0.467 19.719 13.141 1 90.75 222 SER A C 1
ATOM 1744 O O . SER A 1 222 ? 0.438 20.938 13.312 1 90.75 222 SER A O 1
ATOM 1746 N N . GLN A 1 223 ? -0.152 18.859 13.844 1 92 223 GLN A N 1
ATOM 1747 C CA . GLN A 1 223 ? -0.962 19.328 14.969 1 92 223 GLN A CA 1
ATOM 1748 C C . GLN A 1 223 ? -0.098 20 16.031 1 92 223 GLN A C 1
ATOM 1750 O O . GLN A 1 223 ? -0.512 21 16.625 1 92 223 GLN A O 1
ATOM 1755 N N . SER A 1 224 ? 0.999 19.453 16.234 1 93.56 224 SER A N 1
ATOM 1756 C CA . SER A 1 224 ? 1.917 20.062 17.188 1 93.56 224 SER A CA 1
ATOM 1757 C C . SER A 1 224 ? 2.305 21.469 16.75 1 93.56 224 SER A C 1
ATOM 1759 O O . SER A 1 224 ? 2.395 22.391 17.578 1 93.56 224 SER A O 1
ATOM 1761 N N . GLN A 1 225 ? 2.553 21.641 15.562 1 92.88 225 GLN A N 1
ATOM 1762 C CA . GLN A 1 225 ? 2.885 22.953 15.016 1 92.88 225 GLN A CA 1
ATOM 1763 C C . GLN A 1 225 ? 1.707 23.906 15.141 1 92.88 225 GLN A C 1
ATOM 1765 O O . GLN A 1 225 ? 1.885 25.078 15.516 1 92.88 225 GLN A O 1
ATOM 1770 N N . ILE A 1 226 ? 0.61 23.484 14.82 1 95.06 226 ILE A N 1
ATOM 1771 C CA . ILE A 1 226 ? -0.617 24.266 14.906 1 95.06 226 ILE A CA 1
ATOM 1772 C C . ILE A 1 226 ? -0.857 24.688 16.344 1 95.06 226 ILE A C 1
ATOM 1774 O O . ILE A 1 226 ? -1.188 25.844 16.625 1 95.06 226 ILE A O 1
ATOM 1778 N N . ASP A 1 227 ? -0.644 23.781 17.266 1 95.81 227 ASP A N 1
ATOM 1779 C CA . ASP A 1 227 ? -0.816 24.078 18.672 1 95.81 227 ASP A CA 1
ATOM 1780 C C . ASP A 1 227 ? 0.168 25.156 19.141 1 95.81 227 ASP A C 1
ATOM 1782 O O . ASP A 1 227 ? -0.194 26.047 19.906 1 95.81 227 ASP A O 1
ATOM 1786 N N . ALA A 1 228 ? 1.337 25.016 18.703 1 95.38 228 ALA A N 1
ATOM 1787 C CA . ALA A 1 228 ? 2.35 26.016 19.047 1 95.38 228 ALA A CA 1
ATOM 1788 C C . ALA A 1 228 ? 1.968 27.391 18.516 1 95.38 228 ALA A C 1
ATOM 1790 O O . ALA A 1 228 ? 2.1 28.391 19.219 1 95.38 228 ALA A O 1
ATOM 1791 N N . LEU A 1 229 ? 1.479 27.438 17.344 1 95.94 229 LEU A N 1
ATOM 1792 C CA . LEU A 1 229 ? 1.075 28.703 16.734 1 95.94 229 LEU A CA 1
ATOM 1793 C C . LEU A 1 229 ? -0.147 29.281 17.438 1 95.94 229 LEU A C 1
ATOM 1795 O O . LEU A 1 229 ? -0.233 30.5 17.641 1 95.94 229 LEU A O 1
ATOM 1799 N N . ASN A 1 230 ? -1.04 28.453 17.781 1 96.69 230 ASN A N 1
ATOM 1800 C CA . ASN A 1 230 ? -2.207 28.891 18.547 1 96.69 230 ASN A CA 1
ATOM 1801 C C . ASN A 1 230 ? -1.81 29.484 19.891 1 96.69 230 ASN A C 1
ATOM 1803 O O . ASN A 1 230 ? -2.389 30.484 20.312 1 96.69 230 ASN A O 1
ATOM 1807 N N . ALA A 1 231 ? -0.849 28.906 20.516 1 96.19 231 ALA A N 1
ATOM 1808 C CA . ALA A 1 231 ? -0.352 29.453 21.781 1 96.19 231 ALA A CA 1
ATOM 1809 C C . ALA A 1 231 ? 0.261 30.828 21.578 1 96.19 231 ALA A C 1
ATOM 1811 O O . ALA A 1 231 ? 0.003 31.75 22.359 1 96.19 231 ALA A O 1
ATOM 1812 N N . GLN A 1 232 ? 1.047 30.953 20.594 1 96.69 232 GLN A N 1
ATOM 1813 C CA . GLN A 1 232 ? 1.647 32.25 20.281 1 96.69 232 GLN A CA 1
ATOM 1814 C C . GLN A 1 232 ? 0.579 33.281 19.984 1 96.69 232 GLN A C 1
ATOM 1816 O O . GLN A 1 232 ? 0.693 34.438 20.391 1 96.69 232 GLN A O 1
ATOM 1821 N N . LEU A 1 233 ? -0.386 32.906 19.234 1 96.75 233 LEU A N 1
ATOM 1822 C CA . LEU A 1 233 ? -1.484 33.781 18.891 1 96.75 233 LEU A CA 1
ATOM 1823 C C . LEU A 1 233 ? -2.242 34.25 20.141 1 96.75 233 LEU A C 1
ATOM 1825 O O . LEU A 1 233 ? -2.584 35.406 20.281 1 96.75 233 LEU A O 1
ATOM 1829 N N . ASN A 1 234 ? -2.52 33.312 20.953 1 96.69 234 ASN A N 1
ATOM 1830 C CA . ASN A 1 234 ? -3.178 33.625 22.219 1 96.69 234 ASN A CA 1
ATOM 1831 C C . ASN A 1 234 ? -2.359 34.625 23.047 1 96.69 234 ASN A C 1
ATOM 1833 O O . ASN A 1 234 ? -2.908 35.562 23.609 1 96.69 234 ASN A O 1
ATOM 1837 N N . ASP A 1 235 ? -1.053 34.469 23.141 1 97.06 235 ASP A N 1
ATOM 1838 C CA . ASP A 1 235 ? -0.163 35.375 23.844 1 97.06 235 ASP A CA 1
ATOM 1839 C C . ASP A 1 235 ? -0.201 36.781 23.219 1 97.06 235 ASP A C 1
ATOM 1841 O O . ASP A 1 235 ? -0.253 37.781 23.938 1 97.06 235 ASP A O 1
ATOM 1845 N N . ALA A 1 236 ? -0.204 36.781 21.922 1 96.31 236 ALA A N 1
ATOM 1846 C CA . ALA A 1 236 ? -0.241 38.062 21.219 1 96.31 236 ALA A CA 1
ATOM 1847 C C . ALA A 1 236 ? -1.561 38.812 21.469 1 96.31 236 ALA A C 1
ATOM 1849 O O . ALA A 1 236 ? -1.579 40.031 21.656 1 96.31 236 ALA A O 1
ATOM 1850 N N . ASN A 1 237 ? -2.617 38.125 21.484 1 96.69 237 ASN A N 1
ATOM 1851 C CA . ASN A 1 237 ? -3.932 38.719 21.75 1 96.69 237 ASN A CA 1
ATOM 1852 C C . ASN A 1 237 ? -4.039 39.219 23.188 1 96.69 237 ASN A C 1
ATOM 1854 O O . ASN A 1 237 ? -4.633 40.25 23.438 1 96.69 237 ASN A O 1
ATOM 1858 N N . ALA A 1 238 ? -3.463 38.5 24.094 1 96.62 238 ALA A N 1
ATOM 1859 C CA . ALA A 1 238 ? -3.439 38.938 25.484 1 96.62 238 ALA A CA 1
ATOM 1860 C C . ALA A 1 238 ? -2.645 40.25 25.641 1 96.62 238 ALA A C 1
ATOM 1862 O O . ALA A 1 238 ? -3.055 41.125 26.375 1 96.62 238 ALA A O 1
ATOM 1863 N N . GLU A 1 239 ? -1.527 40.281 24.984 1 96.38 239 GLU A N 1
ATOM 1864 C CA . GLU A 1 239 ? -0.721 41.5 25.016 1 96.38 239 GLU A CA 1
ATOM 1865 C C . GLU A 1 239 ? -1.477 42.688 24.406 1 96.38 239 GLU A C 1
ATOM 1867 O O . GLU A 1 239 ? -1.412 43.781 24.922 1 96.38 239 GLU A O 1
ATOM 1872 N N . ASN A 1 240 ? -2.189 42.469 23.359 1 95.75 240 ASN A N 1
ATOM 1873 C CA . ASN A 1 240 ? -3.029 43.469 22.734 1 95.75 240 ASN A CA 1
ATOM 1874 C C . ASN A 1 240 ? -4.086 44 23.719 1 95.75 240 ASN A C 1
ATOM 1876 O O . ASN A 1 240 ? -4.289 45.219 23.828 1 95.75 240 ASN A O 1
ATOM 1880 N N . ALA A 1 241 ? -4.738 43.094 24.375 1 95.56 241 ALA A N 1
ATOM 1881 C CA . ALA A 1 241 ? -5.746 43.469 25.359 1 95.56 241 ALA A CA 1
AT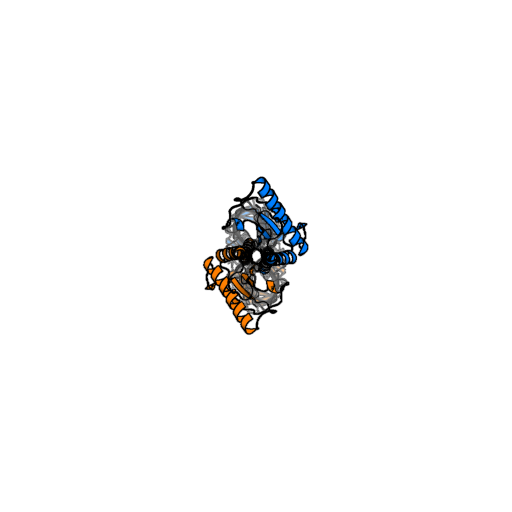OM 1882 C C . ALA A 1 241 ? -5.125 44.281 26.484 1 95.56 241 ALA A C 1
ATOM 1884 O O . ALA A 1 241 ? -5.695 45.312 26.906 1 95.56 241 ALA A O 1
ATOM 1885 N N . ARG A 1 242 ? -3.967 43.906 26.969 1 95.31 242 ARG A N 1
ATOM 1886 C CA . ARG A 1 242 ? -3.248 44.625 28.031 1 95.31 242 ARG A CA 1
ATOM 1887 C C . ARG A 1 242 ? -2.896 46.031 27.578 1 95.31 242 ARG A C 1
ATOM 1889 O O . ARG A 1 242 ? -3.135 47 28.297 1 95.31 242 ARG A O 1
ATOM 1896 N N . LEU A 1 243 ? -2.443 46.25 26.375 1 93.56 243 LEU A N 1
ATOM 1897 C CA . LEU A 1 243 ? -2.045 47.531 25.844 1 93.56 243 LEU A CA 1
ATOM 1898 C C . LEU A 1 243 ? -3.26 48.438 25.625 1 93.56 243 LEU A C 1
ATOM 1900 O O . LEU A 1 243 ? -3.199 49.625 25.906 1 93.56 243 LEU A O 1
ATOM 1904 N N . LYS A 1 244 ? -4.355 47.875 25.172 1 93.94 244 LYS A N 1
ATOM 1905 C CA . LYS A 1 244 ? -5.594 48.625 25.016 1 93.94 244 LYS A CA 1
ATOM 1906 C C . LYS A 1 244 ? -6.102 49.156 26.359 1 93.94 244 LYS A C 1
ATOM 1908 O O . LYS A 1 244 ? -6.555 50.312 26.453 1 93.94 244 LYS A O 1
ATOM 1913 N N . ASP A 1 245 ? -6.004 48.312 27.359 1 93.25 245 ASP A N 1
ATOM 1914 C CA . ASP A 1 245 ? -6.395 48.719 28.703 1 93.25 245 ASP A CA 1
ATOM 1915 C C . ASP A 1 245 ? -5.504 49.844 29.234 1 93.25 245 ASP A C 1
ATOM 1917 O O . ASP A 1 245 ? -5.992 50.812 29.828 1 93.25 245 ASP A O 1
ATOM 1921 N N . MET A 1 246 ? -4.23 49.812 29.016 1 89.75 246 MET A N 1
ATOM 1922 C CA . MET A 1 246 ? -3.285 50.844 29.422 1 89.75 246 MET A CA 1
ATOM 1923 C C . MET A 1 246 ? -3.576 52.188 28.719 1 89.75 246 MET A C 1
ATOM 1925 O O . MET A 1 246 ? -3.516 53.25 29.344 1 89.75 246 MET A O 1
ATOM 1929 N N . LEU A 1 247 ? -3.92 52.094 27.469 1 86.19 247 LEU A N 1
ATOM 1930 C CA . LEU A 1 247 ? -4.238 53.281 26.688 1 86.19 247 LEU A CA 1
ATOM 1931 C C . LEU A 1 247 ? -5.535 53.906 27.172 1 86.19 247 LEU A C 1
ATOM 1933 O O . LEU A 1 247 ? -5.641 55.156 27.25 1 86.19 247 LEU A O 1
ATOM 1937 N N . ALA A 1 248 ? -6.52 53.125 27.516 1 86.06 248 ALA A N 1
ATOM 1938 C CA . ALA A 1 248 ? -7.828 53.594 27.953 1 86.06 248 ALA A CA 1
ATOM 1939 C C . ALA A 1 248 ? -7.742 54.219 29.344 1 86.06 248 ALA A C 1
ATOM 1941 O O . ALA A 1 248 ? -8.492 55.156 29.656 1 86.06 248 ALA A O 1
ATOM 1942 N N . ASN A 1 249 ? -6.852 53.906 30.234 1 81.56 249 ASN A N 1
ATOM 1943 C CA . ASN A 1 249 ? -6.773 54.375 31.625 1 81.56 249 ASN A CA 1
ATOM 1944 C C . ASN A 1 249 ? -5.703 55.438 31.797 1 81.56 249 ASN A C 1
ATOM 1946 O O . ASN A 1 249 ? -5.34 55.781 32.906 1 81.56 249 ASN A O 1
ATOM 1950 N N . GLN A 1 250 ? -5.023 55.812 30.797 1 70.56 250 GLN A N 1
ATOM 1951 C CA . GLN A 1 250 ? -4.129 56.969 30.922 1 70.56 250 GLN A CA 1
ATOM 1952 C C . GLN A 1 250 ? -4.91 58.25 31.188 1 70.56 250 GLN A C 1
ATOM 1954 O O . GLN A 1 250 ? -5.754 58.656 30.375 1 70.56 250 GLN A O 1
ATOM 1959 N N . LYS A 1 251 ? -5.242 58.75 32.531 1 61.59 251 LYS A N 1
ATOM 1960 C CA . LYS A 1 251 ? -5.852 59.969 33.031 1 61.59 251 LYS A CA 1
ATOM 1961 C C . LYS A 1 251 ? -5.137 61.219 32.5 1 61.59 251 LYS A C 1
ATOM 1963 O O . LYS A 1 251 ? -3.904 61.25 32.438 1 61.59 251 LYS A O 1
ATOM 1968 N N . PRO A 1 252 ? -5.891 62.125 31.859 1 53.91 252 PRO A N 1
ATOM 1969 C CA . PRO A 1 252 ? -5.301 63.438 31.609 1 53.91 252 PRO A CA 1
ATOM 1970 C C . PRO A 1 252 ? -4.613 64 32.844 1 53.91 252 PRO A C 1
ATOM 1972 O O . PRO A 1 252 ? -5.105 63.844 33.969 1 53.91 252 PRO A O 1
ATOM 1975 N N . VAL A 1 253 ? -3.291 64.125 32.938 1 50.09 253 VAL A N 1
ATOM 1976 C CA . VAL A 1 253 ? -2.588 64.75 34 1 50.09 253 VAL A CA 1
ATOM 1977 C C . VAL A 1 253 ? -3.234 66.125 34.281 1 50.09 253 VAL A C 1
ATOM 1979 O O . VAL A 1 253 ? -3.242 67 33.438 1 50.09 253 VAL A O 1
ATOM 1982 N N . GLU A 1 254 ? -4.293 66.312 35.062 1 46.94 254 GLU A N 1
ATOM 1983 C CA . GLU A 1 254 ? -4.785 67.562 35.562 1 46.94 254 GLU A CA 1
ATOM 1984 C C . GLU A 1 254 ? -3.666 68.375 36.219 1 46.94 254 GLU A C 1
ATOM 1986 O O . GLU A 1 254 ? -3.055 67.938 37.188 1 46.94 254 GLU A O 1
ATOM 1991 N N . THR A 1 255 ? -2.807 69 35.5 1 46.84 255 THR A N 1
ATOM 1992 C CA . THR A 1 255 ? -1.851 69.938 36.125 1 46.84 255 THR A CA 1
ATOM 1993 C C . THR A 1 255 ? -2.564 70.938 37.031 1 46.84 255 THR A C 1
ATOM 1995 O O . THR A 1 255 ? -3.525 71.562 36.594 1 46.84 255 THR A O 1
ATOM 1998 N N . PRO A 1 256 ? -2.434 70.875 38.25 1 48.59 256 PRO A N 1
ATOM 1999 C CA . PRO A 1 256 ? -2.979 71.875 39.188 1 48.59 256 PRO A CA 1
ATOM 2000 C C . PRO A 1 256 ? -2.721 73.312 38.688 1 48.59 256 PRO A C 1
ATOM 2002 O O . PRO A 1 256 ? -1.637 73.625 38.188 1 48.59 256 PRO A O 1
ATOM 2005 N N . ALA A 1 257 ? -3.619 74 38.188 1 48.69 257 ALA A N 1
ATOM 2006 C CA . ALA A 1 257 ? -3.592 75.438 37.938 1 48.69 257 ALA A CA 1
ATOM 2007 C C . ALA A 1 257 ? -2.93 76.188 39.094 1 48.69 257 ALA A C 1
ATOM 2009 O O . ALA A 1 257 ? -3.385 76.125 40.219 1 48.69 257 ALA A O 1
ATOM 2010 N N . VAL A 1 258 ? -1.583 76.312 39.125 1 48.25 258 VAL A N 1
ATOM 2011 C CA . VAL A 1 258 ? -0.979 77.188 40.094 1 48.25 258 VAL A CA 1
ATOM 2012 C C . VAL A 1 258 ? -1.405 78.625 39.844 1 48.25 258 VAL A C 1
ATOM 2014 O O . VAL A 1 258 ? -1.254 79.125 38.719 1 48.25 258 VAL A O 1
ATOM 2017 N N . LYS A 1 259 ? -2.322 79.188 40.438 1 48.78 259 LYS A N 1
ATOM 2018 C CA . LYS A 1 259 ? -2.729 80.625 40.531 1 48.78 259 LYS A CA 1
ATOM 2019 C C . LYS A 1 259 ? -1.555 81.5 40.969 1 48.78 259 LYS A C 1
ATOM 2021 O O . LYS A 1 259 ? -0.984 81.312 42.031 1 48.78 259 LYS A O 1
ATOM 2026 N N . LYS A 1 260 ? -0.678 81.938 40.031 1 51.22 260 LYS A N 1
ATOM 2027 C CA . LYS A 1 260 ? 0.336 82.875 40.406 1 51.22 260 LYS A CA 1
ATOM 2028 C C . LYS A 1 260 ? -0.291 84.25 40.688 1 51.22 260 LYS A C 1
ATOM 2030 O O . LYS A 1 260 ? -1.042 84.75 39.844 1 51.22 260 LYS A O 1
ATOM 2035 N N . PHE A 1 261 ? -0.375 84.75 41.844 1 49.94 261 PHE A N 1
ATOM 2036 C CA . PHE A 1 261 ? -0.846 86 42.469 1 49.94 261 PHE A CA 1
ATOM 2037 C C . PHE A 1 261 ? 0.089 87.125 42.156 1 49.94 261 PHE A C 1
ATOM 2039 O O . PHE A 1 261 ? 1.304 87.062 42.312 1 49.94 261 PHE A O 1
ATOM 2046 N N . VAL A 1 262 ? -0.145 87.938 41.125 1 54.78 262 VAL A N 1
ATOM 2047 C CA . VAL A 1 262 ? 0.678 89.188 41 1 54.78 262 VAL A CA 1
ATOM 2048 C C . VAL A 1 262 ? -0.008 90.312 41.688 1 54.78 262 VAL A C 1
ATOM 2050 O O . VAL A 1 262 ? -1.183 90.625 41.438 1 54.78 262 VAL A O 1
ATOM 2053 N N . THR A 1 263 ? 0.362 90.812 42.844 1 65.94 263 THR A N 1
ATOM 2054 C CA . THR A 1 263 ? -0.105 92 43.562 1 65.94 263 THR A CA 1
ATOM 2055 C C . THR A 1 263 ? 0.643 93.25 43.125 1 65.94 263 THR A C 1
ATOM 2057 O O . THR A 1 263 ? 1.835 93.188 42.812 1 65.94 263 THR A O 1
ATOM 2060 N N . THR A 1 264 ? -0.003 94.312 42.75 1 78.19 264 THR A N 1
ATOM 2061 C CA . THR A 1 264 ? 0.59 95.625 42.5 1 78.19 264 THR A CA 1
ATOM 2062 C C . THR A 1 264 ? 1.125 96.188 43.812 1 78.19 264 THR A C 1
ATOM 2064 O O . THR A 1 264 ? 0.516 96.062 44.875 1 78.19 264 THR A O 1
ATOM 2067 N N . PRO A 1 265 ? 2.213 96.938 43.719 1 87.5 265 PRO A N 1
ATOM 2068 C CA . PRO A 1 265 ? 2.768 97.562 44.938 1 87.5 265 PRO A CA 1
ATOM 2069 C C . PRO A 1 265 ? 1.887 98.688 45.469 1 87.5 265 PRO A C 1
ATOM 2071 O O . PRO A 1 265 ? 1.272 99.438 44.688 1 87.5 265 PRO A O 1
ATOM 2074 N N . VAL A 1 266 ? 1.73 98.812 46.719 1 92.56 266 VAL A N 1
ATOM 2075 C CA . VAL A 1 266 ? 1.019 99.875 47.406 1 92.56 266 VAL A CA 1
ATOM 2076 C C . VAL A 1 266 ? 2.021 100.875 48.031 1 92.56 266 VAL A C 1
ATOM 2078 O O . VAL A 1 266 ? 2.957 100.438 48.719 1 92.56 266 VAL A O 1
ATOM 2081 N N . SER A 1 267 ? 1.848 102.188 47.844 1 94.94 267 SER A N 1
ATOM 2082 C CA . SER A 1 267 ? 2.752 103.188 48.375 1 94.94 267 SER A CA 1
ATOM 2083 C C . SER A 1 267 ? 2.195 103.812 49.625 1 94.94 267 SER A C 1
ATOM 2085 O O . SER A 1 267 ? 0.99 104.062 49.719 1 94.94 267 SER A O 1
ATOM 2087 N N . VAL A 1 268 ? 3.023 104.062 50.562 1 96.38 268 VAL A N 1
ATOM 2088 C CA . VAL A 1 268 ? 2.807 104.875 51.75 1 96.38 268 VAL A CA 1
ATOM 2089 C C . VAL A 1 268 ? 3.727 106.125 51.719 1 96.38 268 VAL A C 1
ATOM 2091 O O . VAL A 1 268 ? 4.922 106 51.438 1 96.38 268 VAL A O 1
ATOM 2094 N N . PHE A 1 269 ? 3.229 107.312 52.094 1 96.25 269 PHE A N 1
ATOM 2095 C CA . PHE A 1 269 ? 3.982 108.5 51.875 1 96.25 269 PHE A CA 1
ATOM 2096 C C . PHE A 1 269 ? 4.438 109.125 53.219 1 96.25 269 PHE A C 1
ATOM 2098 O O . PHE A 1 269 ? 3.84 108.875 54.25 1 96.25 269 PHE A O 1
ATOM 2105 N N . PHE A 1 270 ? 5.43 110 53.094 1 97.25 270 PHE A N 1
ATOM 2106 C CA . PHE A 1 270 ? 6.066 110.625 54.25 1 97.25 270 PHE A CA 1
ATOM 2107 C C . PHE A 1 270 ? 6.309 112.125 54 1 97.25 270 PHE A C 1
ATOM 2109 O O . PHE A 1 270 ? 6.398 112.5 52.844 1 97.25 270 PHE A O 1
ATOM 2116 N N . LYS A 1 271 ? 6.375 112.875 55.031 1 95.69 271 LYS A N 1
ATOM 2117 C CA . LYS A 1 271 ? 6.73 114.25 54.938 1 95.69 271 LYS A CA 1
ATOM 2118 C C . LYS A 1 271 ? 8.242 114.438 54.844 1 95.69 271 LYS A C 1
ATOM 2120 O O . LYS A 1 271 ? 9 113.5 55.062 1 95.69 271 LYS A O 1
ATOM 2125 N N . LEU A 1 272 ? 8.594 115.625 54.5 1 95.56 272 LEU A N 1
ATOM 2126 C CA . LEU A 1 272 ? 10.008 115.938 54.344 1 95.56 272 LEU A CA 1
ATOM 2127 C C . LEU A 1 272 ? 10.766 115.688 55.625 1 95.56 272 LEU A C 1
ATOM 2129 O O . LEU A 1 272 ? 10.352 116.125 56.719 1 95.56 272 LEU A O 1
ATOM 2133 N N . ASP A 1 273 ? 11.727 114.812 55.562 1 95.38 273 ASP A N 1
ATOM 2134 C CA . ASP A 1 273 ? 12.664 114.5 56.656 1 95.38 273 ASP A CA 1
ATOM 2135 C C . ASP A 1 273 ? 11.953 113.812 57.812 1 95.38 273 ASP A C 1
ATOM 2137 O O . ASP A 1 273 ? 12.328 114 58.969 1 95.38 273 ASP A O 1
ATOM 2141 N N . LYS A 1 274 ? 10.93 113.125 57.562 1 96.12 274 LYS A N 1
ATOM 2142 C CA . LYS A 1 274 ? 10.188 112.375 58.562 1 96.12 274 LYS A CA 1
ATOM 2143 C C . LYS A 1 274 ? 10.117 110.875 58.25 1 96.12 274 LYS A C 1
ATOM 2145 O O . LYS A 1 274 ? 10.172 110.5 57.094 1 96.12 274 LYS A O 1
ATOM 2150 N N . THR A 1 275 ? 10.055 110.125 59.281 1 96.31 275 THR A N 1
ATOM 2151 C CA . THR A 1 275 ? 9.953 108.688 59.125 1 96.31 275 THR A CA 1
ATOM 2152 C C . THR A 1 275 ? 8.594 108.188 59.594 1 96.31 275 THR A C 1
ATOM 2154 O O . THR A 1 275 ? 8.305 107 59.531 1 96.31 275 THR A O 1
ATOM 2157 N N . ASN A 1 276 ? 7.801 109.125 60.125 1 95.69 276 ASN A N 1
ATOM 2158 C CA . ASN A 1 276 ? 6.434 108.75 60.469 1 95.69 276 ASN A CA 1
ATOM 2159 C C . ASN A 1 276 ? 5.492 108.875 59.281 1 95.69 276 ASN A C 1
ATOM 2161 O O . ASN A 1 276 ? 5.664 109.75 58.438 1 95.69 276 ASN A O 1
ATOM 2165 N N . ILE A 1 277 ? 4.574 108.062 59.188 1 96.12 277 ILE A N 1
ATOM 2166 C CA . ILE A 1 277 ? 3.631 108.062 58.062 1 96.12 277 ILE A CA 1
ATOM 2167 C C . ILE A 1 277 ? 2.859 109.375 58.031 1 96.12 277 ILE A C 1
ATOM 2169 O O . ILE A 1 277 ? 2.367 109.875 59.031 1 96.12 277 ILE A O 1
ATOM 2173 N N . ALA A 1 278 ? 2.791 109.938 56.812 1 94 278 ALA A N 1
ATOM 2174 C CA . ALA A 1 278 ? 2.197 111.25 56.625 1 94 278 ALA A CA 1
ATOM 2175 C C . ALA A 1 278 ? 0.691 111.25 56.875 1 94 278 ALA A C 1
ATOM 2177 O O . ALA A 1 278 ? 0.128 112.188 57.469 1 94 278 ALA A O 1
ATOM 2178 N N . SER A 1 279 ? 0.054 110.188 56.438 1 92.94 279 SER A N 1
ATOM 2179 C CA . SER A 1 279 ? -1.392 110.062 56.594 1 92.94 279 SER A CA 1
ATOM 2180 C C . SER A 1 279 ? -1.772 108.625 56.938 1 92.94 279 SER A C 1
ATOM 2182 O O . SER A 1 279 ? -1.349 107.688 56.25 1 92.94 279 SER A O 1
ATOM 2184 N N . GLN A 1 280 ? -2.646 108.438 57.812 1 91.06 280 GLN A N 1
ATOM 2185 C CA . GLN A 1 280 ? -3.105 107.125 58.219 1 91.06 280 GLN A CA 1
ATOM 2186 C C . GLN A 1 280 ? -3.977 106.5 57.125 1 91.06 280 GLN A C 1
ATOM 2188 O O . GLN A 1 280 ? -4.184 105.312 57.125 1 91.06 280 GLN A O 1
ATOM 2193 N N . LYS A 1 281 ? -4.418 107.25 56.219 1 91.5 281 LYS A N 1
ATOM 2194 C CA . LYS A 1 281 ? -5.246 106.75 55.125 1 91.5 281 LYS A CA 1
ATOM 2195 C C . LYS A 1 281 ? -4.457 105.812 54.219 1 91.5 281 LYS A C 1
ATOM 2197 O O . LYS A 1 281 ? -5.027 104.875 53.625 1 91.5 281 LYS A O 1
ATOM 2202 N N . ASP A 1 282 ? -3.182 106.062 54.156 1 92.5 282 ASP A N 1
ATOM 2203 C CA . ASP A 1 282 ? -2.338 105.188 53.312 1 92.5 282 ASP A CA 1
ATOM 2204 C C . ASP A 1 282 ? -2.33 103.75 53.812 1 92.5 282 ASP A C 1
ATOM 2206 O O . ASP A 1 282 ? -2.084 102.812 53.062 1 92.5 282 ASP A O 1
ATOM 2210 N N . LEU A 1 283 ? -2.643 103.625 55.062 1 93.62 283 LEU A N 1
ATOM 2211 C CA . LEU A 1 283 ? -2.582 102.25 55.656 1 93.62 283 LEU A CA 1
ATOM 2212 C C . LEU A 1 283 ? -3.797 101.438 55.281 1 93.62 283 LEU A C 1
ATOM 2214 O O . LEU A 1 283 ? -3.791 100.188 55.438 1 93.62 283 LEU A O 1
ATOM 2218 N N . VAL A 1 284 ? -4.832 102.062 54.75 1 92.69 284 VAL A N 1
ATOM 2219 C CA . VAL A 1 284 ? -6.012 101.312 54.312 1 92.69 284 VAL A CA 1
ATOM 2220 C C . VAL A 1 284 ? -5.633 100.375 53.156 1 92.69 284 VAL A C 1
ATOM 2222 O O . VAL A 1 284 ? -6.012 99.188 53.188 1 92.69 284 VAL A O 1
ATOM 2225 N N . ASN A 1 285 ? -4.848 100.938 52.281 1 91.94 285 ASN A N 1
ATOM 2226 C CA . ASN A 1 285 ? -4.406 100.125 51.156 1 91.94 285 ASN A CA 1
ATOM 2227 C C . ASN A 1 285 ? -3.408 99.062 51.594 1 91.94 285 ASN A C 1
ATOM 2229 O O . ASN A 1 285 ? -3.408 97.938 51.094 1 91.94 285 ASN A O 1
ATOM 2233 N N . VAL A 1 286 ? -2.615 99.375 52.562 1 93.5 286 VAL A N 1
ATOM 2234 C CA . VAL A 1 286 ? -1.641 98.438 53.094 1 93.5 286 VAL A CA 1
ATOM 2235 C C . VAL A 1 286 ? -2.363 97.312 53.781 1 93.5 286 VAL A C 1
ATOM 2237 O O . VAL A 1 286 ? -1.952 96.125 53.656 1 93.5 286 VAL A O 1
ATOM 2240 N N . GLN A 1 287 ? -3.416 97.562 54.469 1 91.81 287 GLN A N 1
ATOM 2241 C CA . GLN A 1 287 ? -4.203 96.562 55.156 1 91.81 287 GLN A CA 1
ATOM 2242 C C . GLN A 1 287 ? -4.766 95.5 54.188 1 91.81 287 GLN A C 1
ATOM 2244 O O . GLN A 1 287 ? -4.84 94.312 54.5 1 91.81 287 GLN A O 1
ATOM 2249 N N . ALA A 1 288 ? -5.168 95.938 53.062 1 87.75 288 ALA A N 1
ATOM 2250 C CA . ALA A 1 288 ? -5.688 95.062 52.031 1 87.75 288 ALA A CA 1
ATOM 2251 C C . ALA A 1 288 ? -4.613 94.062 51.594 1 87.75 288 ALA A C 1
ATOM 2253 O O . ALA A 1 288 ? -4.883 92.875 51.438 1 87.75 288 ALA A O 1
ATOM 2254 N N . VAL A 1 289 ? -3.441 94.562 51.438 1 89 289 VAL A N 1
ATOM 2255 C CA . VAL A 1 289 ? -2.32 93.688 51.031 1 89 289 VAL A CA 1
ATOM 2256 C C . VAL A 1 289 ? -1.969 92.75 52.156 1 89 289 VAL A C 1
ATOM 2258 O O . VAL A 1 289 ? -1.708 91.562 51.906 1 89 289 VAL A O 1
ATOM 2261 N N . ALA A 1 290 ? -1.961 93.312 53.375 1 91.06 290 ALA A N 1
ATOM 2262 C CA . ALA A 1 290 ? -1.657 92.5 54.531 1 91.06 290 ALA A CA 1
ATOM 2263 C C . ALA A 1 290 ? -2.652 91.375 54.688 1 91.06 290 ALA A C 1
ATOM 2265 O O . ALA A 1 290 ? -2.262 90.188 54.969 1 91.06 290 ALA A O 1
ATOM 2266 N N . LYS A 1 291 ? -3.883 91.562 54.5 1 88.19 291 LYS A N 1
ATOM 2267 C CA . LYS A 1 291 ? -4.918 90.5 54.594 1 88.19 291 LYS A CA 1
ATOM 2268 C C . LYS A 1 291 ? -4.695 89.438 53.562 1 88.19 291 LYS A C 1
ATOM 2270 O O . LYS A 1 291 ? -4.812 88.25 53.875 1 88.19 291 LYS A O 1
ATOM 2275 N N . TYR A 1 292 ? -4.418 89.875 52.531 1 83.06 292 TYR A N 1
ATOM 2276 C CA . TYR A 1 292 ? -4.152 88.938 51.438 1 83.06 292 TYR A CA 1
ATOM 2277 C C . TYR A 1 292 ? -2.957 88.062 51.781 1 83.06 292 TYR A C 1
ATOM 2279 O O . TYR A 1 292 ? -2.998 86.812 51.594 1 83.06 292 TYR A O 1
ATOM 2287 N N . ALA A 1 293 ? -1.885 88.75 52.219 1 86.19 293 ALA A N 1
ATOM 2288 C CA . ALA A 1 293 ? -0.661 88 52.562 1 86.19 293 ALA A CA 1
ATOM 2289 C C . ALA A 1 293 ? -0.914 86.938 53.656 1 86.19 293 ALA A C 1
ATOM 2291 O O . ALA A 1 293 ? -0.396 85.875 53.594 1 86.19 293 ALA A O 1
ATOM 2292 N N . LYS A 1 294 ? -1.718 87.312 54.5 1 88.31 294 LYS A N 1
ATOM 2293 C CA . LYS A 1 294 ? -2.043 86.438 55.594 1 88.31 294 LYS A CA 1
ATOM 2294 C C . LYS A 1 294 ? -2.869 85.25 55.094 1 88.31 294 LYS A C 1
ATOM 2296 O O . LYS A 1 294 ? -2.604 84.062 55.469 1 88.31 294 LYS A O 1
ATOM 2301 N N . GLU A 1 295 ? -3.773 85.438 54.281 1 85.12 295 GLU A N 1
ATOM 2302 C CA . GLU A 1 295 ? -4.699 84.438 53.812 1 85.12 295 GLU A CA 1
ATOM 2303 C C . GLU A 1 295 ? -4.012 83.438 52.875 1 85.12 295 GLU A C 1
ATOM 2305 O O . GLU A 1 295 ? -4.383 82.25 52.812 1 85.12 295 GLU A O 1
ATOM 2310 N N . ASN A 1 296 ? -3.016 83.938 52.312 1 79.88 296 ASN A N 1
ATOM 2311 C CA . ASN A 1 296 ? -2.396 83.125 51.281 1 79.88 296 ASN A CA 1
ATOM 2312 C C . ASN A 1 296 ? -0.978 82.688 51.688 1 79.88 296 ASN A C 1
ATOM 2314 O O . ASN A 1 296 ? -0.272 82.062 50.906 1 79.88 296 ASN A O 1
ATOM 2318 N N . ASN A 1 297 ? -0.47 83.188 52.875 1 85.88 297 ASN A N 1
ATOM 2319 C CA . ASN A 1 297 ? 0.855 82.875 53.406 1 85.88 297 ASN A CA 1
ATOM 2320 C C . ASN A 1 297 ? 1.954 83.312 52.438 1 85.88 297 ASN A C 1
ATOM 2322 O O . ASN A 1 297 ? 2.846 82.5 52.094 1 85.88 297 ASN A O 1
ATOM 2326 N N . CYS A 1 298 ? 1.816 84.5 51.906 1 84.5 298 CYS A N 1
ATOM 2327 C CA . CYS A 1 298 ? 2.801 85.062 51 1 84.5 298 CYS A CA 1
ATOM 2328 C C . CYS A 1 298 ? 3.785 86 51.719 1 84.5 298 CYS A C 1
ATOM 2330 O O . CYS A 1 298 ? 3.465 86.5 52.781 1 84.5 298 CYS A O 1
ATOM 2332 N N . LYS A 1 299 ? 4.891 86.125 51.094 1 91.25 299 LYS A N 1
ATOM 2333 C CA . LYS A 1 299 ? 5.902 87.062 51.625 1 91.25 299 LYS A CA 1
ATOM 2334 C C . LYS A 1 299 ? 5.727 88.438 51.031 1 91.25 299 LYS A C 1
ATOM 2336 O O . LYS A 1 299 ? 5.297 88.562 49.906 1 91.25 299 LYS A O 1
ATOM 2341 N N . LEU A 1 300 ? 5.992 89.438 51.906 1 93.5 300 LEU A N 1
ATOM 2342 C CA . LEU A 1 300 ? 5.871 90.812 51.469 1 93.5 300 LEU A CA 1
ATOM 2343 C C . LEU A 1 300 ? 7.246 91.438 51.375 1 93.5 300 LEU A C 1
ATOM 2345 O O . LEU A 1 300 ? 8.141 91.188 52.156 1 93.5 300 LEU A O 1
ATOM 2349 N N . GLU A 1 301 ? 7.406 92.25 50.375 1 95.31 301 GLU A N 1
ATOM 2350 C CA . GLU A 1 301 ? 8.586 93.125 50.219 1 95.31 301 GLU A CA 1
ATOM 2351 C C . GLU A 1 301 ? 8.242 94.562 50.438 1 95.31 301 GLU A C 1
ATOM 2353 O O . GLU A 1 301 ? 7.305 95.062 49.844 1 95.31 301 GLU A O 1
ATOM 2358 N N . VAL A 1 302 ? 8.969 95.188 51.344 1 96.88 302 VAL A N 1
ATOM 2359 C CA . VAL A 1 302 ? 8.797 96.625 51.656 1 96.88 302 VAL A CA 1
ATOM 2360 C C . VAL A 1 302 ? 10.039 97.438 51.188 1 96.88 302 VAL A C 1
ATOM 2362 O O . VAL A 1 302 ? 11.148 97.125 51.656 1 96.88 302 VAL A O 1
ATOM 2365 N N . ASN A 1 303 ? 9.836 98.375 50.312 1 97.56 303 ASN A N 1
ATOM 2366 C CA . ASN A 1 303 ? 10.914 99.188 49.781 1 97.56 303 ASN A CA 1
ATOM 2367 C C . ASN A 1 303 ? 10.734 100.688 50.188 1 97.56 303 ASN A C 1
ATOM 2369 O O . ASN A 1 303 ? 9.68 101.25 49.938 1 97.56 303 ASN A O 1
ATOM 2373 N N . GLY A 1 304 ? 11.719 101.25 50.781 1 97.81 304 GLY A N 1
ATOM 2374 C CA . GLY A 1 304 ? 11.695 102.625 51.156 1 97.81 304 GLY A CA 1
ATOM 2375 C C . GLY A 1 304 ? 12.445 103.5 50.188 1 97.81 304 GLY A C 1
ATOM 2376 O O . GLY A 1 304 ? 13.453 103.125 49.625 1 97.81 304 GLY A O 1
ATOM 2377 N N . TYR A 1 305 ? 11.953 104.812 50.125 1 97.5 305 TYR A N 1
ATOM 2378 C CA . TYR A 1 305 ? 12.547 105.812 49.25 1 97.5 305 TYR A CA 1
ATOM 2379 C C . TYR A 1 305 ? 12.594 107.125 49.906 1 97.5 305 TYR A C 1
ATOM 2381 O O . TYR A 1 305 ? 11.789 107.438 50.812 1 97.5 305 TYR A O 1
ATOM 2389 N N . ALA A 1 306 ? 13.523 107.875 49.469 1 97.12 306 ALA A N 1
ATOM 2390 C CA . ALA A 1 306 ? 13.617 109.312 49.75 1 97.12 306 ALA A CA 1
ATOM 2391 C C . ALA A 1 306 ? 13.695 110.125 48.438 1 97.12 306 ALA A C 1
ATOM 2393 O O . ALA A 1 306 ? 13.875 109.562 47.375 1 97.12 306 ALA A O 1
ATOM 2394 N N . ASP A 1 307 ? 13.359 111.375 48.562 1 95.25 307 ASP A N 1
ATOM 2395 C CA . ASP A 1 307 ? 13.5 112.25 47.375 1 95.25 307 ASP A CA 1
ATOM 2396 C C . ASP A 1 307 ? 14.961 112.625 47.156 1 95.25 307 ASP A C 1
ATOM 2398 O O . ASP A 1 307 ? 15.672 112.938 48.125 1 95.25 307 ASP A O 1
ATOM 2402 N N . SER A 1 308 ? 15.422 112.625 45.969 1 94.25 308 SER A N 1
ATOM 2403 C CA . SER A 1 308 ? 16.828 112.875 45.656 1 94.25 308 SER A CA 1
ATOM 2404 C C . SER A 1 308 ? 17.141 114.375 45.688 1 94.25 308 SER A C 1
ATOM 2406 O O . SER A 1 308 ? 18.297 114.75 45.75 1 94.25 308 SER A O 1
ATOM 2408 N N . ALA A 1 309 ? 16.156 115.125 45.594 1 93.44 309 ALA A N 1
ATOM 2409 C CA . ALA A 1 309 ? 16.359 116.562 45.5 1 93.44 309 ALA A CA 1
ATOM 2410 C C . ALA A 1 309 ? 16.703 117.188 46.844 1 93.44 309 ALA A C 1
ATOM 2412 O O . ALA A 1 309 ? 17.266 118.312 46.906 1 93.44 309 ALA A O 1
ATOM 2413 N N . THR A 1 310 ? 16.359 116.5 47.906 1 92.38 310 THR A N 1
ATOM 2414 C CA . THR A 1 310 ? 16.578 117.062 49.219 1 92.38 310 THR A CA 1
ATOM 2415 C C . THR A 1 310 ? 17.484 116.188 50.062 1 92.38 310 THR A C 1
ATOM 2417 O O . THR A 1 310 ? 17.406 114.938 49.938 1 92.38 310 THR A O 1
ATOM 2420 N N . GLY A 1 311 ? 18.375 116.75 50.812 1 89.81 311 GLY A N 1
ATOM 2421 C CA . GLY A 1 311 ? 19.203 116 51.75 1 89.81 311 GLY A CA 1
ATOM 2422 C C . GLY A 1 311 ? 20.438 115.375 51.094 1 89.81 311 GLY A C 1
ATOM 2423 O O . GLY A 1 311 ? 20.547 115.375 49.875 1 89.81 311 GLY A O 1
ATOM 2424 N N . LYS A 1 312 ? 21.375 114.812 51.875 1 94.12 312 LYS A N 1
ATOM 2425 C CA . LYS A 1 312 ? 22.578 114.125 51.438 1 94.12 312 LYS A CA 1
ATOM 2426 C C . LYS A 1 312 ? 22.281 112.625 51.156 1 94.12 312 LYS A C 1
ATOM 2428 O O . LYS A 1 312 ? 21.375 112.062 51.75 1 94.12 312 LYS A O 1
ATOM 2433 N N . PRO A 1 313 ? 23.047 112.125 50.281 1 94.38 313 PRO A N 1
ATOM 2434 C CA . PRO A 1 313 ? 22.812 110.688 49.906 1 94.38 313 PRO A CA 1
ATOM 2435 C C . PRO A 1 313 ? 22.828 109.75 51.094 1 94.38 313 PRO A C 1
ATOM 2437 O O . PRO A 1 313 ? 21.984 108.875 51.188 1 94.38 313 PRO A O 1
ATOM 2440 N N . ALA A 1 314 ? 23.766 110 51.969 1 95.44 314 ALA A N 1
ATOM 2441 C CA . ALA A 1 314 ? 23.859 109.125 53.125 1 95.44 314 ALA A CA 1
ATOM 2442 C C . ALA A 1 314 ? 22.625 109.25 54 1 95.44 314 ALA A C 1
ATOM 2444 O O . ALA A 1 314 ? 22.125 108.25 54.531 1 95.44 314 ALA A O 1
ATOM 2445 N N . HIS A 1 315 ? 22.188 110.5 54.219 1 95.94 315 HIS A N 1
ATOM 2446 C CA . HIS A 1 315 ? 20.984 110.75 55.031 1 95.94 315 HIS A CA 1
ATOM 2447 C C . HIS A 1 315 ? 19.75 110.188 54.344 1 95.94 315 HIS A C 1
ATOM 2449 O O . HIS A 1 315 ? 18.875 109.625 55 1 95.94 315 HIS A O 1
ATOM 2455 N N . ASN A 1 316 ? 19.688 110.25 53.031 1 96.94 316 ASN A N 1
ATOM 2456 C CA . ASN A 1 316 ? 18.562 109.75 52.281 1 96.94 316 ASN A CA 1
ATOM 2457 C C . ASN A 1 316 ? 18.516 108.188 52.344 1 96.94 316 ASN A C 1
ATOM 2459 O O . ASN A 1 316 ? 17.438 107.625 52.375 1 96.94 316 ASN A O 1
ATOM 2463 N N . GLN A 1 317 ? 19.672 107.625 52.406 1 96.94 317 GLN A N 1
ATOM 2464 C CA . GLN A 1 317 ? 19.719 106.188 52.594 1 96.94 317 GLN A CA 1
ATOM 2465 C C . GLN A 1 317 ? 19.141 105.812 53.938 1 96.94 317 GLN A C 1
ATOM 2467 O O . GLN A 1 317 ? 18.344 104.875 54.031 1 96.94 317 GLN A O 1
ATOM 2472 N N . TRP A 1 318 ? 19.562 106.5 54.938 1 96.81 318 TRP A N 1
ATOM 2473 C CA . TRP A 1 318 ? 19.047 106.25 56.281 1 96.81 318 TRP A CA 1
ATOM 2474 C C . TRP A 1 318 ? 17.547 106.438 56.344 1 96.81 318 TRP A C 1
ATOM 2476 O O . TRP A 1 318 ? 16.812 105.625 56.875 1 96.81 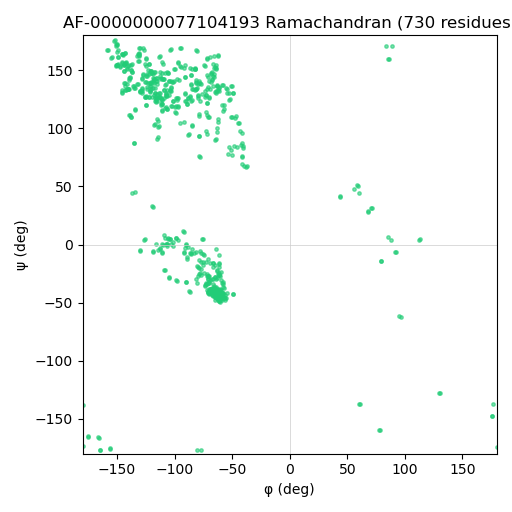318 TRP A O 1
ATOM 2486 N N . LEU A 1 319 ? 17.062 107.562 55.75 1 97.25 319 LEU A N 1
ATOM 2487 C CA . LEU A 1 319 ? 15.648 107.875 55.719 1 97.25 319 LEU A CA 1
ATOM 2488 C C . LEU A 1 319 ? 14.844 106.75 55.062 1 97.25 319 LEU A C 1
ATOM 2490 O O . LEU A 1 319 ? 13.797 106.375 55.562 1 97.25 319 LEU A O 1
ATOM 2494 N N . SER A 1 320 ? 15.312 106.25 53.938 1 97.62 320 SER A N 1
ATOM 2495 C CA . SER A 1 320 ? 14.617 105.25 53.188 1 97.62 320 SER A CA 1
ATOM 2496 C C . SER A 1 320 ? 14.547 103.938 53.969 1 97.62 320 SER A C 1
ATOM 2498 O O . SER A 1 320 ? 13.523 103.25 53.969 1 97.62 320 SER A O 1
ATOM 2500 N N . GLU A 1 321 ? 15.555 103.625 54.656 1 97.69 321 GLU A N 1
ATOM 2501 C CA . GLU A 1 321 ? 15.57 102.375 55.5 1 97.69 321 GLU A CA 1
ATOM 2502 C C . GLU A 1 321 ? 14.586 102.5 56.656 1 97.69 321 GLU A C 1
ATOM 2504 O O . GLU A 1 321 ? 13.852 101.562 56.938 1 97.69 321 GLU A O 1
ATOM 2509 N N . GLU A 1 322 ? 14.609 103.688 57.281 1 97.25 322 GLU A N 1
ATOM 2510 C CA . GLU A 1 322 ? 13.719 103.875 58.406 1 97.25 322 GLU A CA 1
ATOM 2511 C C . GLU A 1 322 ? 12.258 103.875 57.969 1 97.25 322 GLU A C 1
ATOM 2513 O O . GLU A 1 322 ? 11.383 103.375 58.688 1 97.25 322 GLU A O 1
ATOM 2518 N N . ARG A 1 323 ? 11.977 104.375 56.812 1 97.25 323 ARG A N 1
ATOM 2519 C CA . ARG A 1 323 ? 10.617 104.375 56.281 1 97.25 323 ARG A CA 1
ATOM 2520 C C . ARG A 1 323 ? 10.141 103 55.969 1 97.25 323 ARG A C 1
ATOM 2522 O O . ARG A 1 323 ? 8.992 102.625 56.281 1 97.25 323 ARG A O 1
ATOM 2529 N N . ALA A 1 324 ? 11.055 102.25 55.438 1 97.75 324 ALA A N 1
ATOM 2530 C CA . ALA A 1 324 ? 10.711 100.875 55.188 1 97.75 324 ALA A CA 1
ATOM 2531 C C . ALA A 1 324 ? 10.406 100.125 56.5 1 97.75 324 ALA A C 1
ATOM 2533 O O . ALA A 1 324 ? 9.445 99.375 56.594 1 97.75 324 ALA A O 1
ATOM 2534 N N . LYS A 1 325 ? 11.148 100.375 57.5 1 97.31 325 LYS A N 1
ATOM 2535 C CA . LYS A 1 325 ? 10.953 99.75 58.781 1 97.31 325 LYS A CA 1
ATOM 2536 C C . LYS A 1 325 ? 9.625 100.188 59.406 1 97.31 325 LYS A C 1
ATOM 2538 O O . LYS A 1 325 ? 8.938 99.375 60.031 1 97.31 325 LYS A O 1
ATOM 2543 N N . THR A 1 326 ? 9.367 101.438 59.281 1 97.44 326 THR A N 1
ATOM 2544 C CA . THR A 1 326 ? 8.109 102 59.812 1 97.44 326 THR A CA 1
ATOM 2545 C C . THR A 1 326 ? 6.922 101.25 59.219 1 97.44 326 THR A C 1
ATOM 2547 O O . THR A 1 326 ? 6.023 100.812 59.938 1 97.44 326 THR A O 1
ATOM 2550 N N . VAL A 1 327 ? 6.938 101.062 57.906 1 97.5 327 VAL A N 1
ATOM 2551 C CA . VAL A 1 327 ? 5.84 100.375 57.219 1 97.5 327 VAL A CA 1
ATOM 2552 C C . VAL A 1 327 ? 5.828 98.875 57.625 1 97.5 327 VAL A C 1
ATOM 2554 O O . VAL A 1 327 ? 4.766 98.312 57.844 1 97.5 327 VAL A O 1
ATOM 2557 N N . ALA A 1 328 ? 6.961 98.312 57.719 1 97.19 328 ALA A N 1
ATOM 2558 C CA . ALA A 1 328 ? 7.059 96.938 58.188 1 97.19 328 ALA A CA 1
ATOM 2559 C C . ALA A 1 328 ? 6.434 96.75 59.562 1 97.19 328 ALA A C 1
ATOM 2561 O O . ALA A 1 328 ? 5.723 95.75 59.812 1 97.19 328 ALA A O 1
ATOM 2562 N N . ASN A 1 329 ? 6.723 97.625 60.406 1 97 329 ASN A N 1
ATOM 2563 C CA . ASN A 1 329 ? 6.152 97.625 61.75 1 97 329 ASN A CA 1
ATOM 2564 C C . ASN A 1 329 ? 4.629 97.688 61.719 1 97 329 ASN A C 1
ATOM 2566 O O . ASN A 1 329 ? 3.941 97.062 62.5 1 97 329 ASN A O 1
ATOM 2570 N N . GLU A 1 330 ? 4.148 98.5 60.844 1 96.44 330 GLU A N 1
ATOM 2571 C CA . GLU A 1 330 ? 2.701 98.562 60.688 1 96.44 330 GLU A CA 1
ATOM 2572 C C . GLU A 1 330 ? 2.123 97.25 60.219 1 96.44 330 GLU A C 1
ATOM 2574 O O . GLU A 1 330 ? 1.051 96.875 60.656 1 96.44 330 GLU A O 1
ATOM 2579 N N . LEU A 1 331 ? 2.805 96.688 59.312 1 96.5 331 LEU A N 1
ATOM 2580 C CA . LEU A 1 331 ? 2.369 95.375 58.781 1 96.5 331 LEU A CA 1
ATOM 2581 C C . LEU A 1 331 ? 2.33 94.375 59.875 1 96.5 331 LEU A C 1
ATOM 2583 O O . LEU A 1 331 ? 1.411 93.5 59.938 1 96.5 331 LEU A O 1
ATOM 2587 N N . VAL A 1 332 ? 3.246 94.312 60.75 1 96.44 332 VAL A N 1
ATOM 2588 C CA . VAL A 1 332 ? 3.281 93.438 61.875 1 96.44 332 VAL A CA 1
ATOM 2589 C C . VAL A 1 332 ? 2.074 93.625 62.781 1 96.44 332 VAL A C 1
ATOM 2591 O O . VAL A 1 332 ? 1.442 92.688 63.25 1 96.44 332 VAL A O 1
ATOM 2594 N N . LYS A 1 333 ? 1.78 94.875 62.938 1 95.31 333 LYS A N 1
ATOM 2595 C CA . LYS A 1 333 ? 0.604 95.188 63.75 1 95.31 333 LYS A CA 1
ATOM 2596 C C . LYS A 1 333 ? -0.672 94.688 63.094 1 95.31 333 LYS A C 1
ATOM 2598 O O . LYS A 1 333 ? -1.646 94.375 63.781 1 95.31 333 LYS A O 1
ATOM 2603 N N . MET A 1 334 ? -0.61 94.625 61.812 1 94.06 334 MET A N 1
ATOM 2604 C CA . MET A 1 334 ? -1.77 94.125 61.062 1 94.06 334 MET A CA 1
ATOM 2605 C C . MET A 1 334 ? -1.825 92.625 61.031 1 94.06 334 MET A C 1
ATOM 2607 O O . MET A 1 334 ? -2.744 92 60.438 1 94.06 334 MET A O 1
ATOM 2611 N N . GLY A 1 335 ? -0.826 91.938 61.531 1 93.94 335 GLY A N 1
ATOM 2612 C CA . GLY A 1 335 ? -0.911 90.5 61.719 1 93.94 335 GLY A CA 1
ATOM 2613 C C . GLY A 1 335 ? 0.018 89.75 60.812 1 93.94 335 GLY A C 1
ATOM 2614 O O . GLY A 1 335 ? -0.004 88.5 60.781 1 93.94 335 GLY A O 1
ATOM 2615 N N . VAL A 1 336 ? 0.826 90.438 60.062 1 94.88 336 VAL A N 1
ATOM 2616 C CA . VAL A 1 336 ? 1.782 89.75 59.219 1 94.88 336 VAL A CA 1
ATOM 2617 C C . VAL A 1 336 ? 3.018 89.312 60.031 1 94.88 336 VAL A C 1
ATOM 2619 O O . VAL A 1 336 ? 3.557 90.188 60.781 1 94.88 336 VAL A O 1
ATOM 2622 N N . SER A 1 337 ? 3.443 88.188 59.875 1 95.19 337 SER A N 1
ATOM 2623 C CA . SER A 1 337 ? 4.641 87.688 60.594 1 95.19 337 SER A CA 1
ATOM 2624 C C . SER A 1 337 ? 5.879 88.438 60.125 1 95.19 337 SER A C 1
ATOM 2626 O O . SER A 1 337 ? 6.055 88.688 58.906 1 95.19 337 SER A O 1
ATOM 2628 N N . ARG A 1 338 ? 6.695 88.812 61.031 1 94 338 ARG A N 1
ATOM 2629 C CA . ARG A 1 338 ? 7.91 89.562 60.688 1 94 338 ARG A CA 1
ATOM 2630 C C . ARG A 1 338 ? 8.789 88.75 59.75 1 94 338 ARG A C 1
ATOM 2632 O O . ARG A 1 338 ? 9.453 89.312 58.875 1 94 338 ARG A O 1
ATOM 2639 N N . ASP A 1 339 ? 8.773 87.438 59.844 1 94.56 339 ASP A N 1
ATOM 2640 C CA . ASP A 1 339 ? 9.586 86.562 59.031 1 94.56 339 ASP A CA 1
ATOM 2641 C C . ASP A 1 339 ? 9.133 86.562 57.562 1 94.56 339 ASP A C 1
ATOM 2643 O O . ASP A 1 339 ? 9.891 86.25 56.656 1 94.56 339 ASP A O 1
ATOM 2647 N N . ASN A 1 340 ? 7.965 87.062 57.375 1 94.12 340 ASN A N 1
ATOM 2648 C CA . ASN A 1 340 ? 7.41 87.125 56.031 1 94.12 340 ASN A CA 1
ATOM 2649 C C . ASN A 1 340 ? 7.578 88.5 55.406 1 94.12 340 ASN A C 1
ATOM 2651 O O . ASN A 1 340 ? 7 88.75 54.375 1 94.12 340 ASN A O 1
ATOM 2655 N N . ILE A 1 341 ? 8.273 89.375 56.094 1 96.06 341 ILE A N 1
ATOM 2656 C CA . ILE A 1 341 ? 8.461 90.75 55.594 1 96.06 341 ILE A CA 1
ATOM 2657 C C . ILE A 1 341 ? 9.945 91 55.344 1 96.06 341 ILE A C 1
ATOM 2659 O O . ILE A 1 341 ? 10.789 90.812 56.219 1 96.06 341 ILE A O 1
ATOM 2663 N N . THR A 1 342 ? 10.281 91.375 54.156 1 97 342 THR A N 1
ATOM 2664 C CA . THR A 1 342 ? 11.617 91.812 53.812 1 97 342 THR A CA 1
ATOM 2665 C C . THR A 1 342 ? 11.617 93.312 53.594 1 97 342 THR A C 1
ATOM 2667 O O . THR A 1 342 ? 10.68 93.875 52.969 1 97 342 THR A O 1
ATOM 2670 N N . THR A 1 343 ? 12.664 94.062 54.094 1 96.94 343 THR A N 1
ATOM 2671 C CA . THR A 1 343 ? 12.766 95.562 53.938 1 96.94 343 THR A CA 1
ATOM 2672 C C . THR A 1 343 ? 14.031 95.938 53.156 1 96.94 343 THR A C 1
ATOM 2674 O O . THR A 1 343 ? 15.07 95.25 53.312 1 96.94 343 THR A O 1
ATOM 2677 N N . LYS A 1 344 ? 13.875 96.938 52.375 1 97.31 344 LYS A N 1
ATOM 2678 C CA . LYS A 1 344 ? 15.008 97.438 51.656 1 97.31 344 LYS A CA 1
ATOM 2679 C C . LYS A 1 344 ? 14.914 99 51.562 1 97.31 344 LYS A C 1
ATOM 2681 O O . LYS A 1 344 ? 13.836 99.5 51.312 1 97.31 344 LYS A O 1
ATOM 2686 N N . GLY A 1 345 ? 15.992 99.688 51.781 1 97.12 345 GLY A N 1
ATOM 2687 C CA . GLY A 1 345 ? 16.125 101.062 51.562 1 97.12 345 GLY A CA 1
ATOM 2688 C C . GLY A 1 345 ? 16.781 101.438 50.25 1 97.12 345 GLY A C 1
ATOM 2689 O O . GLY A 1 345 ? 17.891 101 49.969 1 97.12 345 GLY A O 1
ATOM 2690 N N . ASN A 1 346 ? 16.141 102.25 49.406 1 97.19 346 ASN A N 1
ATOM 2691 C CA . ASN A 1 346 ? 16.641 102.5 48.062 1 97.19 346 ASN A CA 1
ATOM 2692 C C . ASN A 1 346 ? 17.234 103.938 47.938 1 97.19 346 ASN A C 1
ATOM 2694 O O . ASN A 1 346 ? 17.578 104.375 46.844 1 97.19 346 ASN A O 1
ATOM 2698 N N . GLY A 1 347 ? 17.188 104.625 49.031 1 96.94 347 GLY A N 1
ATOM 2699 C CA . GLY A 1 347 ? 17.812 105.938 49 1 96.94 347 GLY A CA 1
ATOM 2700 C C . GLY A 1 347 ? 16.984 107 48.312 1 96.94 347 GLY A C 1
ATOM 2701 O O . GLY A 1 347 ? 15.766 106.875 48.219 1 96.94 347 GLY A O 1
ATOM 2702 N N . GLY A 1 348 ? 17.75 108.062 47.906 1 95.88 348 GLY A N 1
ATOM 2703 C CA . GLY A 1 348 ? 17.078 109.125 47.188 1 95.88 348 GLY A CA 1
ATOM 2704 C C . GLY A 1 348 ? 16.844 108.812 45.719 1 95.88 348 GLY A C 1
ATOM 2705 O O . GLY A 1 348 ? 17.766 108.438 45 1 95.88 348 GLY A O 1
ATOM 2706 N N . VAL A 1 349 ? 15.602 108.938 45.344 1 96.06 349 VAL A N 1
ATOM 2707 C CA . VAL A 1 349 ? 15.242 108.625 43.938 1 96.06 349 VAL A CA 1
ATOM 2708 C C . VAL A 1 349 ? 14.477 109.812 43.344 1 96.06 349 VAL A C 1
ATOM 2710 O O . VAL A 1 349 ? 14.141 110.75 44.062 1 96.06 349 VAL A O 1
ATOM 2713 N N . ASP A 1 350 ? 14.289 109.75 42 1 94.44 350 ASP A N 1
ATOM 2714 C CA . ASP A 1 350 ? 13.516 110.75 41.281 1 94.44 350 ASP A CA 1
ATOM 2715 C C . ASP A 1 350 ? 12.586 110.062 40.25 1 94.44 350 ASP A C 1
ATOM 2717 O O . ASP A 1 350 ? 12.492 110.5 39.125 1 94.44 350 ASP A O 1
ATOM 2721 N N . ASP A 1 351 ? 11.945 109 40.688 1 92.44 351 ASP A N 1
ATOM 2722 C CA . ASP A 1 351 ? 11.148 108.188 39.781 1 92.44 351 ASP A CA 1
ATOM 2723 C C . ASP A 1 351 ? 9.781 108.812 39.531 1 92.44 351 ASP A C 1
ATOM 2725 O O . ASP A 1 351 ? 9.172 108.562 38.469 1 92.44 351 ASP A O 1
ATOM 2729 N N . LEU A 1 352 ? 9.234 109.5 40.562 1 93.19 352 LEU A N 1
ATOM 2730 C CA . LEU A 1 352 ? 7.891 110.062 40.438 1 93.19 352 LEU A CA 1
ATOM 2731 C C . LEU A 1 352 ? 7.945 111.625 40.375 1 93.19 352 LEU A C 1
ATOM 2733 O O . LEU A 1 352 ? 8.891 112.25 40.875 1 93.19 352 LEU A O 1
ATOM 2737 N N . SER A 1 353 ? 7.031 112.125 39.656 1 92 353 SER A N 1
ATOM 2738 C CA . SER A 1 353 ? 6.828 113.562 39.562 1 92 353 SER A CA 1
ATOM 2739 C C . SER A 1 353 ? 5.496 114 40.188 1 92 353 SER A C 1
ATOM 2741 O O . SER A 1 353 ? 4.465 113.375 39.906 1 92 353 SER A O 1
ATOM 2743 N N . PRO A 1 354 ? 5.426 114.875 41.031 1 92.44 354 PRO A N 1
ATOM 2744 C CA . PRO A 1 354 ? 6.469 115.75 41.594 1 92.44 354 PRO A CA 1
ATOM 2745 C C . PRO A 1 354 ? 7.441 114.938 42.469 1 92.44 354 PRO A C 1
ATOM 2747 O O . PRO A 1 354 ? 7.121 113.812 42.938 1 92.44 354 PRO A O 1
ATOM 2750 N N . ILE A 1 355 ? 8.602 115.5 42.719 1 93.5 355 ILE A N 1
ATOM 2751 C CA . ILE A 1 355 ? 9.711 114.812 43.375 1 93.5 355 ILE A CA 1
ATOM 2752 C C . ILE A 1 355 ? 9.305 114.438 44.812 1 93.5 355 ILE A C 1
ATOM 2754 O O . ILE A 1 355 ? 9.781 113.438 45.344 1 93.5 355 ILE A O 1
ATOM 2758 N N . SER A 1 356 ? 8.391 115.25 45.438 1 93.5 356 SER A N 1
ATOM 2759 C CA . SER A 1 356 ? 7.941 115 46.781 1 93.5 356 SER A CA 1
ATOM 2760 C C . SER A 1 356 ? 7.219 113.625 46.906 1 93.5 356 SER A C 1
ATOM 2762 O O . SER A 1 356 ? 7.094 113.062 47.969 1 93.5 356 SER A O 1
ATOM 2764 N N . PHE A 1 357 ? 6.762 113.062 45.812 1 94.69 357 PHE A N 1
ATOM 2765 C CA . PHE A 1 357 ? 6.027 111.812 45.812 1 94.69 357 PHE A CA 1
ATOM 2766 C C . PHE A 1 357 ? 6.973 110.625 46 1 94.69 357 PHE A C 1
ATOM 2768 O O . PHE A 1 357 ? 6.531 109.5 46.25 1 94.69 357 PHE A O 1
ATOM 2775 N N . ASN A 1 358 ? 8.211 110.938 45.969 1 95.62 358 ASN A N 1
ATOM 2776 C CA . ASN A 1 358 ? 9.203 109.875 46.125 1 95.62 358 ASN A CA 1
ATOM 2777 C C . ASN A 1 358 ? 9.5 109.625 47.594 1 95.62 358 ASN A C 1
ATOM 2779 O O . ASN A 1 358 ? 10.227 108.688 47.938 1 95.62 358 ASN A O 1
ATOM 2783 N N . ARG A 1 359 ? 8.883 110.562 48.438 1 96.19 359 ARG A N 1
ATOM 2784 C CA . ARG A 1 359 ? 8.984 110.312 49.844 1 96.19 359 ARG A CA 1
ATOM 2785 C C . ARG A 1 359 ? 7.996 109.25 50.312 1 96.19 359 ARG A C 1
ATOM 2787 O O . ARG A 1 359 ? 6.988 109.5 50.938 1 96.19 359 ARG A O 1
ATOM 2794 N N . ARG A 1 360 ? 8.391 107.938 49.969 1 96.75 360 ARG A N 1
ATOM 2795 C CA . ARG A 1 360 ? 7.395 106.875 50.125 1 96.75 360 ARG A CA 1
ATOM 2796 C C . ARG A 1 360 ? 8.062 105.562 50.438 1 96.75 360 ARG A C 1
ATOM 2798 O O . ARG A 1 360 ? 9.281 105.438 50.375 1 96.75 360 ARG A O 1
ATOM 2805 N N . ALA A 1 361 ? 7.273 104.625 50.875 1 97.06 361 ALA A N 1
ATOM 2806 C CA . ALA A 1 361 ? 7.582 103.188 50.969 1 97.06 361 ALA A CA 1
ATOM 2807 C C . ALA A 1 361 ? 6.527 102.312 50.219 1 97.06 361 ALA A C 1
ATOM 2809 O O . ALA A 1 361 ? 5.344 102.688 50.219 1 97.06 361 ALA A O 1
ATOM 2810 N N . THR A 1 362 ? 6.98 101.312 49.562 1 96.12 362 THR A N 1
ATOM 2811 C CA . THR A 1 362 ? 6.059 100.5 48.812 1 96.12 362 THR A CA 1
ATOM 2812 C C . THR A 1 362 ? 5.988 99.125 49.438 1 96.12 362 THR A C 1
ATOM 2814 O O . THR A 1 362 ? 6.973 98.625 50.031 1 96.12 362 THR A O 1
ATOM 2817 N N . VAL A 1 363 ? 4.746 98.5 49.406 1 94.19 363 VAL A N 1
ATOM 2818 C CA . VAL A 1 363 ? 4.492 97.125 49.875 1 94.19 363 VAL A CA 1
ATOM 2819 C C . VAL A 1 363 ? 4.008 96.312 48.688 1 94.19 363 VAL A C 1
ATOM 2821 O O . VAL A 1 363 ? 3.1 96.688 47.969 1 94.19 363 VAL A O 1
ATOM 2824 N N . LYS A 1 364 ? 4.633 95.188 48.469 1 89.88 364 LYS A N 1
ATOM 2825 C CA . LYS A 1 364 ? 4.195 94.25 47.438 1 89.88 364 LYS A CA 1
ATOM 2826 C C . LYS A 1 364 ? 4.387 92.812 47.875 1 89.88 364 LYS A C 1
ATOM 2828 O O . LYS A 1 364 ? 5.191 92.562 48.75 1 89.88 364 LYS A O 1
ATOM 2833 N N . VAL A 1 365 ? 3.617 91.938 47.312 1 85.88 365 VAL A N 1
ATOM 2834 C CA . VAL A 1 365 ? 3.775 90.5 47.531 1 85.88 365 VAL A CA 1
ATOM 2835 C C . VAL A 1 365 ? 5.012 90 46.781 1 85.88 365 VAL A C 1
ATOM 2837 O O . VAL A 1 365 ? 5.207 90.312 45.625 1 85.88 365 VAL A O 1
ATOM 2840 N N . ALA A 1 366 ? 5.852 89.312 47.594 1 81.94 366 ALA A N 1
ATOM 2841 C CA . ALA A 1 366 ? 7.098 88.75 47.031 1 81.94 366 ALA A CA 1
ATOM 2842 C C . ALA A 1 366 ? 6.824 87.625 46.094 1 81.94 366 ALA A C 1
ATOM 2844 O O . ALA A 1 366 ? 5.891 86.812 46.312 1 81.94 366 ALA A O 1
ATOM 2845 N N . GLU A 1 367 ? 7.484 87.625 44.906 1 66.56 367 GLU A N 1
ATOM 2846 C CA . GLU A 1 367 ? 7.414 86.5 43.938 1 66.56 367 GLU A CA 1
ATOM 2847 C C . GLU A 1 367 ? 7.941 85.25 44.531 1 66.56 367 GLU A C 1
ATOM 2849 O O . GLU A 1 367 ? 8.875 85.25 45.344 1 66.56 367 GLU A O 1
ATOM 2854 N N . MET B 1 1 ? -23.125 14.016 7.605 1 29.69 1 MET B N 1
ATOM 2855 C CA . MET B 1 1 ? -21.906 14.734 7.949 1 29.69 1 MET B CA 1
ATOM 2856 C C . MET B 1 1 ? -20.688 14.047 7.363 1 29.69 1 MET B C 1
ATOM 2858 O O . MET B 1 1 ? -20.375 12.914 7.73 1 29.69 1 MET B O 1
ATOM 2862 N N . ALA B 1 2 ? -20.578 14.25 6.133 1 40.28 2 ALA B N 1
ATOM 2863 C CA . ALA B 1 2 ? -19.609 13.602 5.25 1 40.28 2 ALA B CA 1
ATOM 2864 C C . ALA B 1 2 ? -18.234 13.5 5.914 1 40.28 2 ALA B C 1
ATOM 2866 O O . ALA B 1 2 ? -17.609 14.516 6.215 1 40.28 2 ALA B O 1
ATOM 2867 N N . GLN B 1 3 ? -17.922 12.648 6.844 1 44.84 3 GLN B N 1
ATOM 2868 C CA . GLN B 1 3 ? -16.703 12.477 7.625 1 44.84 3 GLN B CA 1
ATOM 2869 C C . GLN B 1 3 ? -15.461 12.609 6.746 1 44.84 3 GLN B C 1
ATOM 2871 O O . GLN B 1 3 ? -15.359 11.961 5.699 1 44.84 3 GLN B O 1
ATOM 2876 N N . ASN B 1 4 ? -14.828 13.703 6.676 1 54.38 4 ASN B N 1
ATOM 2877 C CA . ASN B 1 4 ? -13.68 14.18 5.906 1 54.38 4 ASN B CA 1
ATOM 2878 C C . ASN B 1 4 ? -12.586 13.125 5.812 1 54.38 4 ASN B C 1
ATOM 2880 O O . ASN B 1 4 ? -11.789 12.961 6.738 1 54.38 4 ASN B O 1
ATOM 2884 N N . ALA B 1 5 ? -12.766 12.016 5.094 1 75.12 5 ALA B N 1
ATOM 2885 C CA . ALA B 1 5 ? -11.797 10.938 4.91 1 75.12 5 ALA B CA 1
ATOM 2886 C C . ALA B 1 5 ? -10.469 11.469 4.387 1 75.12 5 ALA B C 1
ATOM 2888 O O . ALA B 1 5 ? -10.445 12.461 3.652 1 75.12 5 ALA B O 1
ATOM 2889 N N . ASP B 1 6 ? -9.398 11.062 5.051 1 85.44 6 ASP B N 1
ATOM 2890 C CA . ASP B 1 6 ? -8.055 11.422 4.613 1 85.44 6 ASP B CA 1
ATOM 2891 C C . ASP B 1 6 ? -7.875 11.148 3.121 1 85.44 6 ASP B C 1
ATOM 2893 O O . ASP B 1 6 ? -8.375 10.156 2.602 1 85.44 6 ASP B O 1
ATOM 2897 N N . PRO B 1 7 ? -7.355 12.203 2.471 1 90.25 7 PRO B N 1
ATOM 2898 C CA . PRO B 1 7 ? -7.082 11.969 1.05 1 90.25 7 PRO B CA 1
ATOM 2899 C C . PRO B 1 7 ? -6.266 10.695 0.807 1 90.25 7 PRO B C 1
ATOM 2901 O O . PRO B 1 7 ? -5.32 10.414 1.547 1 90.25 7 PRO B O 1
ATOM 2904 N N . VAL B 1 8 ? -6.695 9.977 -0.176 1 91.75 8 VAL B N 1
ATOM 2905 C CA . VAL B 1 8 ? -6.031 8.719 -0.484 1 91.75 8 VAL B CA 1
ATOM 2906 C C . VAL B 1 8 ? -5.727 8.648 -1.979 1 91.75 8 VAL B C 1
ATOM 2908 O O . VAL B 1 8 ? -6.254 9.43 -2.766 1 91.75 8 VAL B O 1
ATOM 2911 N N . GLN B 1 9 ? -4.812 7.734 -2.346 1 89.5 9 GLN B N 1
ATOM 2912 C CA . GLN B 1 9 ? -4.5 7.48 -3.748 1 89.5 9 GLN B CA 1
ATOM 2913 C C . GLN B 1 9 ? -5.527 6.543 -4.379 1 89.5 9 GLN B C 1
ATOM 2915 O O . GLN B 1 9 ? -5.961 5.578 -3.748 1 89.5 9 GLN B O 1
ATOM 2920 N N . LYS B 1 10 ? -5.887 6.836 -5.602 1 84 10 LYS B N 1
ATOM 2921 C CA . LYS B 1 10 ? -6.984 6.137 -6.266 1 84 10 LYS B CA 1
ATOM 2922 C C . LYS B 1 10 ? -6.602 4.695 -6.59 1 84 10 LYS B C 1
ATOM 2924 O O . LYS B 1 10 ? -7.418 3.783 -6.445 1 84 10 LYS B O 1
ATOM 2929 N N . TYR B 1 11 ? -5.402 4.34 -7.062 1 87 11 TYR B N 1
ATOM 2930 C CA . TYR B 1 11 ? -5.07 3.016 -7.578 1 87 11 TYR B CA 1
ATOM 2931 C C . TYR B 1 11 ? -3.953 2.377 -6.766 1 87 11 TYR B C 1
ATOM 2933 O O . TYR B 1 11 ? -3.098 1.681 -7.316 1 87 11 TYR B O 1
ATOM 2941 N N . SER B 1 12 ? -3.963 2.697 -5.5 1 92.94 12 SER B N 1
ATOM 2942 C CA . SER B 1 12 ? -2.941 2.139 -4.621 1 92.94 12 SER B CA 1
ATOM 2943 C C . SER B 1 12 ? -3.523 1.771 -3.262 1 92.94 12 SER B C 1
ATOM 2945 O O . SER B 1 12 ? -4.336 2.514 -2.707 1 92.94 12 SER B O 1
ATOM 2947 N N . VAL B 1 13 ? -3.174 0.59 -2.828 1 94.62 13 VAL B N 1
ATOM 2948 C CA . VAL B 1 13 ? -3.584 0.166 -1.494 1 94.62 13 VAL B CA 1
ATOM 2949 C C . VAL B 1 13 ? -2.355 -0.19 -0.662 1 94.62 13 VAL B C 1
ATOM 2951 O O . VAL B 1 13 ? -1.289 -0.48 -1.211 1 94.62 13 VAL B O 1
ATOM 2954 N N . ALA B 1 14 ? -2.531 -0.092 0.65 1 94.56 14 ALA B N 1
ATOM 2955 C CA . ALA B 1 14 ? -1.511 -0.545 1.593 1 94.56 14 ALA B CA 1
ATOM 2956 C C . ALA B 1 14 ? -1.596 -2.053 1.81 1 94.56 14 ALA B C 1
ATOM 2958 O O . ALA B 1 14 ? -2.688 -2.602 1.986 1 94.56 14 ALA B O 1
ATOM 2959 N N . THR B 1 15 ? -0.463 -2.725 1.775 1 93.56 15 THR B N 1
ATOM 2960 C CA . THR B 1 15 ? -0.471 -4.16 2.027 1 93.56 15 THR B CA 1
ATOM 2961 C C . THR B 1 15 ? -0.825 -4.453 3.482 1 93.56 15 THR B C 1
ATOM 2963 O O . THR B 1 15 ? -0.483 -3.68 4.379 1 93.56 15 THR B O 1
ATOM 2966 N N . ASN B 1 16 ? -1.505 -5.582 3.682 1 91.88 16 ASN B N 1
ATOM 2967 C CA . ASN B 1 16 ? -1.896 -6.031 5.016 1 91.88 16 ASN B CA 1
ATOM 2968 C C . ASN B 1 16 ? -0.889 -7.02 5.594 1 91.88 16 ASN B C 1
ATOM 2970 O O . ASN B 1 16 ? 0.056 -7.422 4.91 1 91.88 16 ASN B O 1
ATOM 2974 N N . SER B 1 17 ? -1.078 -7.289 6.898 1 89.19 17 SER B N 1
ATOM 2975 C CA . SER B 1 17 ? -0.294 -8.352 7.523 1 89.19 17 SER B CA 1
ATOM 2976 C C . SER B 1 17 ? -0.589 -9.703 6.883 1 89.19 17 SER B C 1
ATOM 2978 O O . SER B 1 17 ? -1.612 -9.875 6.215 1 89.19 17 SER B O 1
ATOM 2980 N N . PHE B 1 18 ? 0.31 -10.68 7.098 1 89.31 18 PHE B N 1
ATOM 2981 C CA . PHE B 1 18 ? 0.19 -11.992 6.469 1 89.31 18 PHE B CA 1
ATOM 2982 C C . PHE B 1 18 ? -1.106 -12.672 6.883 1 89.31 18 PHE B C 1
ATOM 2984 O O . PHE B 1 18 ? -1.68 -13.445 6.113 1 89.31 18 PHE B O 1
ATOM 2991 N N . TRP B 1 19 ? -1.645 -12.375 8.008 1 92.44 19 TRP B N 1
ATOM 2992 C CA . TRP B 1 19 ? -2.783 -13.109 8.555 1 92.44 19 TRP B CA 1
ATOM 2993 C C . TRP B 1 19 ? -4.098 -12.484 8.102 1 92.44 19 TRP B C 1
ATOM 2995 O O . TRP B 1 19 ? -5.176 -13 8.414 1 92.44 19 TRP B O 1
ATOM 3005 N N . SER B 1 20 ? -3.99 -11.461 7.336 1 95.19 20 SER B N 1
ATOM 3006 C CA . SER B 1 20 ? -5.188 -10.82 6.797 1 95.19 20 SER B CA 1
ATOM 3007 C C . SER B 1 20 ? -5.52 -11.352 5.406 1 95.19 20 SER B C 1
ATOM 3009 O O . SER B 1 20 ? -4.645 -11.867 4.711 1 95.19 20 SER B O 1
ATOM 3011 N N . ASN B 1 21 ? -6.824 -11.305 5.027 1 96.94 21 ASN B N 1
ATOM 3012 C CA . ASN B 1 21 ? -7.34 -11.555 3.686 1 96.94 21 ASN B CA 1
ATOM 3013 C C . ASN B 1 21 ? -7.246 -13.031 3.318 1 96.94 21 ASN B C 1
ATOM 3015 O O . ASN B 1 21 ? -6.902 -13.375 2.186 1 96.94 21 ASN B O 1
ATOM 3019 N N . TRP B 1 22 ? -7.363 -13.906 4.328 1 98.12 22 TRP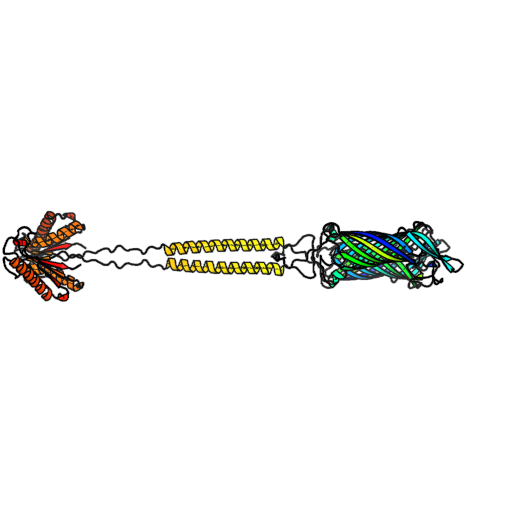 B N 1
ATOM 3020 C CA . TRP B 1 22 ? -7.582 -15.328 4.09 1 98.12 22 TRP B CA 1
ATOM 3021 C C . TRP B 1 22 ? -9.055 -15.625 3.838 1 98.12 22 TRP B C 1
ATOM 3023 O O . TRP B 1 22 ? -9.93 -14.891 4.309 1 98.12 22 TRP B O 1
ATOM 3033 N N . PHE B 1 23 ? -9.305 -16.641 3.078 1 98.31 23 PHE B N 1
ATOM 3034 C CA . PHE B 1 23 ? -10.695 -17.031 2.852 1 98.31 23 PHE B CA 1
ATOM 3035 C C . PHE B 1 23 ? -10.82 -18.547 2.719 1 98.31 23 PHE B C 1
ATOM 3037 O O . PHE B 1 23 ? -9.828 -19.234 2.447 1 98.31 23 PHE B O 1
ATOM 3044 N N . ILE B 1 24 ? -11.977 -19.062 2.98 1 98.62 24 ILE B N 1
ATOM 3045 C CA . ILE B 1 24 ? -12.367 -20.453 2.799 1 98.62 24 ILE B CA 1
ATOM 3046 C C . ILE B 1 24 ? -13.555 -20.547 1.846 1 98.62 24 ILE B C 1
ATOM 3048 O O . ILE B 1 24 ? -14.484 -19.719 1.923 1 98.62 24 ILE B O 1
ATOM 3052 N N . GLN B 1 25 ? -13.492 -21.5 1.007 1 98.75 25 GLN B N 1
ATOM 3053 C CA . GLN B 1 25 ? -14.602 -21.734 0.094 1 98.75 25 GLN B CA 1
ATOM 3054 C C . GLN B 1 25 ? -15.164 -23.156 0.273 1 98.75 25 GLN B C 1
ATOM 3056 O O . GLN B 1 25 ? -14.414 -24.094 0.487 1 98.75 25 GLN B O 1
ATOM 3061 N N . VAL B 1 26 ? -16.438 -23.234 0.283 1 98.5 26 VAL B N 1
ATOM 3062 C CA . VAL B 1 26 ? -17.141 -24.516 0.281 1 98.5 26 VAL B CA 1
ATOM 3063 C C . VAL B 1 26 ? -18.172 -24.531 -0.843 1 98.5 26 VAL B C 1
ATOM 3065 O O . VAL B 1 26 ? -18.938 -23.562 -1.018 1 98.5 26 VAL B O 1
ATOM 3068 N N . GLY B 1 27 ? -18.141 -25.625 -1.603 1 98.06 27 GLY B N 1
ATOM 3069 C CA . GLY B 1 27 ? -19.078 -25.641 -2.711 1 98.06 27 GLY B CA 1
ATOM 3070 C C . GLY B 1 27 ? -19.438 -27.047 -3.162 1 98.06 27 GLY B C 1
ATOM 3071 O O . GLY B 1 27 ? -18.766 -28.016 -2.783 1 98.06 27 GLY B O 1
ATOM 3072 N N . GLY B 1 28 ? -20.562 -27.109 -3.861 1 97.69 28 GLY B N 1
ATOM 3073 C CA . GLY B 1 28 ? -20.953 -28.281 -4.621 1 97.69 28 GLY B CA 1
ATOM 3074 C C . GLY B 1 28 ? -20.766 -28.109 -6.117 1 97.69 28 GLY B C 1
ATOM 3075 O O . GLY B 1 28 ? -21 -27.031 -6.656 1 97.69 28 GLY B O 1
ATOM 3076 N N . ASN B 1 29 ? -20.297 -29.234 -6.707 1 94.75 29 ASN B N 1
ATOM 3077 C CA . ASN B 1 29 ? -20.078 -29.078 -8.141 1 94.75 29 ASN B CA 1
ATOM 3078 C C . ASN B 1 29 ? -20.688 -30.219 -8.93 1 94.75 29 ASN B C 1
ATOM 3080 O O . ASN B 1 29 ? -21.156 -31.203 -8.344 1 94.75 29 ASN B O 1
ATOM 3084 N N . TRP B 1 30 ? -20.953 -29.969 -10.188 1 95.62 30 TRP B N 1
ATOM 3085 C CA . TRP B 1 30 ? -21.281 -30.922 -11.234 1 95.62 30 TRP B CA 1
ATOM 3086 C C . TRP B 1 30 ? -20.109 -31.094 -12.195 1 95.62 30 TRP B C 1
ATOM 3088 O O . TRP B 1 30 ? -19.672 -30.141 -12.836 1 95.62 30 TRP B O 1
ATOM 3098 N N . ASN B 1 31 ? -19.641 -32.344 -12.172 1 94.19 31 ASN B N 1
ATOM 3099 C CA . ASN B 1 31 ? -18.453 -32.594 -12.984 1 94.19 31 ASN B CA 1
ATOM 3100 C C . ASN B 1 31 ? -18.719 -33.594 -14.094 1 94.19 31 ASN B C 1
ATOM 3102 O O . ASN B 1 31 ? -19.516 -34.531 -13.914 1 94.19 31 ASN B O 1
ATOM 3106 N N . ALA B 1 32 ? -18.031 -33.438 -15.227 1 93.31 32 ALA B N 1
ATOM 3107 C CA . ALA B 1 32 ? -18.109 -34.312 -16.391 1 93.31 32 ALA B CA 1
ATOM 3108 C C . ALA B 1 32 ? -16.703 -34.75 -16.828 1 93.31 32 ALA B C 1
ATOM 3110 O O . ALA B 1 32 ? -15.805 -33.906 -16.953 1 93.31 32 ALA B O 1
ATOM 3111 N N . TRP B 1 33 ? -16.594 -36.062 -17.109 1 89.88 33 TRP B N 1
ATOM 3112 C CA . TRP B 1 33 ? -15.305 -36.625 -17.484 1 89.88 33 TRP B CA 1
ATOM 3113 C C . TRP B 1 33 ? -15.273 -36.938 -18.984 1 89.88 33 TRP B C 1
ATOM 3115 O O . TRP B 1 33 ? -16.219 -37.531 -19.516 1 89.88 33 TRP B O 1
ATOM 3125 N N . TYR B 1 34 ? -14.281 -36.438 -19.578 1 86.06 34 TYR B N 1
ATOM 3126 C CA . TYR B 1 34 ? -13.93 -36.812 -20.953 1 86.06 34 TYR B CA 1
ATOM 3127 C C . TYR B 1 34 ? -12.602 -37.562 -20.984 1 86.06 34 TYR B C 1
ATOM 3129 O O . TYR B 1 34 ? -11.539 -36.938 -20.969 1 86.06 34 TYR B O 1
ATOM 3137 N N . SER B 1 35 ? -12.688 -38.812 -21.109 1 78.75 35 SER B N 1
ATOM 3138 C CA . SER B 1 35 ? -11.523 -39.688 -20.969 1 78.75 35 SER B CA 1
ATOM 3139 C C . SER B 1 35 ? -10.852 -39.938 -22.328 1 78.75 35 SER B C 1
ATOM 3141 O O . SER B 1 35 ? -11.508 -39.844 -23.359 1 78.75 35 SER B O 1
ATOM 3143 N N . SER B 1 36 ? -9.586 -40.188 -22.25 1 74.12 36 SER B N 1
ATOM 3144 C CA . SER B 1 36 ? -8.836 -40.5 -23.469 1 74.12 36 SER B CA 1
ATOM 3145 C C . SER B 1 36 ? -9.367 -41.719 -24.172 1 74.12 36 SER B C 1
ATOM 3147 O O . SER B 1 36 ? -9.312 -41.844 -25.391 1 74.12 36 SER B O 1
ATOM 3149 N N . GLU B 1 37 ? -10.016 -42.531 -23.422 1 70.69 37 GLU B N 1
ATOM 3150 C CA . GLU B 1 37 ? -10.492 -43.812 -23.938 1 70.69 37 GLU B CA 1
ATOM 3151 C C . GLU B 1 37 ? -11.711 -43.625 -24.844 1 70.69 37 GLU B C 1
ATOM 3153 O O . GLU B 1 37 ? -12.07 -44.531 -25.594 1 70.69 37 GLU B O 1
ATOM 3158 N N . GLU B 1 38 ? -12.289 -42.531 -24.719 1 75 38 GLU B N 1
ATOM 3159 C CA . GLU B 1 38 ? -13.5 -42.344 -25.516 1 75 38 GLU B CA 1
ATOM 3160 C C . GLU B 1 38 ? -13.172 -41.906 -26.938 1 75 38 GLU B C 1
ATOM 3162 O O . GLU B 1 38 ? -14.055 -41.812 -27.797 1 75 38 GLU B O 1
ATOM 3167 N N . HIS B 1 39 ? -11.984 -41.656 -27.078 1 71.31 39 HIS B N 1
ATOM 3168 C CA . HIS B 1 39 ? -11.609 -41.156 -28.391 1 71.31 39 HIS B CA 1
ATOM 3169 C C . HIS B 1 39 ? -11.898 -42.156 -29.484 1 71.31 39 HIS B C 1
ATOM 3171 O O . HIS B 1 39 ? -11.625 -43.344 -29.328 1 71.31 39 HIS B O 1
ATOM 3177 N N . GLY B 1 40 ? -12.445 -41.625 -30.469 1 70.19 40 GLY B N 1
ATOM 3178 C CA . GLY B 1 40 ? -12.742 -42.469 -31.625 1 70.19 40 GLY B CA 1
ATOM 3179 C C . GLY B 1 40 ? -14.133 -43.062 -31.578 1 70.19 40 GLY B C 1
ATOM 3180 O O . GLY B 1 40 ? -14.586 -43.688 -32.562 1 70.19 40 GLY B O 1
ATOM 3181 N N . HIS B 1 41 ? -14.898 -42.906 -30.516 1 78.06 41 HIS B N 1
ATOM 3182 C CA . HIS B 1 41 ? -16.188 -43.562 -30.391 1 78.06 41 HIS B CA 1
ATOM 3183 C C . HIS B 1 41 ? -17.328 -42.594 -30.531 1 78.06 41 HIS B C 1
ATOM 3185 O O . HIS B 1 41 ? -18.5 -42.969 -30.453 1 78.06 41 HIS B O 1
ATOM 3191 N N . SER B 1 42 ? -17.031 -41.344 -30.859 1 79.5 42 SER B N 1
ATOM 3192 C CA . SER B 1 42 ? -18.031 -40.281 -31.094 1 79.5 42 SER B CA 1
ATOM 3193 C C . SER B 1 42 ? -19.125 -40.312 -30.031 1 79.5 42 SER B C 1
ATOM 3195 O O . SER B 1 42 ? -20.312 -40.281 -30.344 1 79.5 42 SER B O 1
ATOM 3197 N N . LEU B 1 43 ? -18.844 -40.5 -28.844 1 83.88 43 LEU B N 1
ATOM 3198 C CA . LEU B 1 43 ? -19.812 -40.469 -27.75 1 83.88 43 LEU B CA 1
ATOM 3199 C C . LEU B 1 43 ? -20.422 -39.094 -27.578 1 83.88 43 LEU B C 1
ATOM 3201 O O . LEU B 1 43 ? -19.828 -38.094 -27.984 1 83.88 43 LEU B O 1
ATOM 3205 N N . ASP B 1 44 ? -21.656 -39.062 -27 1 86.38 44 ASP B N 1
ATOM 3206 C CA . ASP B 1 44 ? -22.297 -37.781 -26.688 1 86.38 44 ASP B CA 1
ATOM 3207 C C . ASP B 1 44 ? -21.391 -36.938 -25.812 1 86.38 44 ASP B C 1
ATOM 3209 O O . ASP B 1 44 ? -20.875 -37.406 -24.797 1 86.38 44 ASP B O 1
ATOM 3213 N N . ARG B 1 45 ? -21.281 -35.688 -26.172 1 87.69 45 ARG B N 1
ATOM 3214 C CA . ARG B 1 45 ? -20.312 -34.812 -25.5 1 87.69 45 ARG B CA 1
ATOM 3215 C C . ARG B 1 45 ? -21 -33.875 -24.516 1 87.69 45 ARG B C 1
ATOM 3217 O O . ARG B 1 45 ? -20.359 -33.031 -23.906 1 87.69 45 ARG B O 1
ATOM 3224 N N . SER B 1 46 ? -22.297 -34.094 -24.375 1 89.31 46 SER B N 1
ATOM 3225 C CA . SER B 1 46 ? -23 -33.25 -23.406 1 89.31 46 SER B CA 1
ATOM 3226 C C . SER B 1 46 ? -22.5 -33.5 -22 1 89.31 46 SER B C 1
ATOM 3228 O O . SER B 1 46 ? -22.453 -34.656 -21.547 1 89.31 46 SER B O 1
ATOM 3230 N N . PRO B 1 47 ? -22.172 -32.438 -21.25 1 91.19 47 PRO B N 1
ATOM 3231 C CA . PRO B 1 47 ? -21.688 -32.625 -19.875 1 91.19 47 PRO B CA 1
ATOM 3232 C C . PRO B 1 47 ? -22.812 -32.969 -18.891 1 91.19 47 PRO B C 1
ATOM 3234 O O . PRO B 1 47 ? -22.562 -33.125 -17.703 1 91.19 47 PRO B O 1
ATOM 3237 N N . LEU B 1 48 ? -24.016 -33.156 -19.391 1 90.88 48 LEU B N 1
ATOM 3238 C CA . LEU B 1 48 ? -25.156 -33.438 -18.516 1 90.88 48 LEU B CA 1
ATOM 3239 C C . LEU B 1 48 ? -25.562 -34.875 -18.625 1 90.88 48 LEU B C 1
ATOM 3241 O O . LEU B 1 48 ? -26.484 -35.344 -17.922 1 90.88 48 LEU B O 1
ATOM 3245 N N . LYS B 1 49 ? -24.812 -35.594 -19.484 1 91.06 49 LYS B N 1
ATOM 3246 C CA . LYS B 1 49 ? -25.141 -37 -19.625 1 91.06 49 LYS B CA 1
ATOM 3247 C C . LYS B 1 49 ? -24.75 -37.812 -18.375 1 91.06 49 LYS B C 1
ATOM 3249 O O . LYS B 1 49 ? -23.672 -37.594 -17.812 1 91.06 49 LYS B O 1
ATOM 3254 N N . ASP B 1 50 ? -25.531 -38.781 -18.031 1 89.94 50 ASP B N 1
ATOM 3255 C CA . ASP B 1 50 ? -25.359 -39.531 -16.797 1 89.94 50 ASP B CA 1
ATOM 3256 C C . ASP B 1 50 ? -24.094 -40.406 -16.844 1 89.94 50 ASP B C 1
ATOM 3258 O O . ASP B 1 50 ? -23.484 -40.656 -15.805 1 89.94 50 ASP B O 1
ATOM 3262 N N . PHE B 1 51 ? -23.781 -40.812 -17.984 1 89.81 51 PHE B N 1
ATOM 3263 C CA . PHE B 1 51 ? -22.672 -41.75 -18.047 1 89.81 51 PHE B CA 1
ATOM 3264 C C . PHE B 1 51 ? -21.344 -41.031 -17.844 1 89.81 51 PHE B C 1
ATOM 3266 O O . PHE B 1 51 ? -20.312 -41.688 -17.625 1 89.81 51 PHE B O 1
ATOM 3273 N N . ARG B 1 52 ? -21.312 -39.688 -17.812 1 92.06 52 ARG B N 1
ATOM 3274 C CA . ARG B 1 52 ? -20.016 -39.062 -17.672 1 92.06 52 ARG B CA 1
ATOM 3275 C C . ARG B 1 52 ? -20.047 -38.031 -16.562 1 92.06 52 ARG B C 1
ATOM 3277 O O . ARG B 1 52 ? -19.016 -37.438 -16.203 1 92.06 52 ARG B O 1
ATOM 3284 N N . ALA B 1 53 ? -21.219 -37.781 -15.984 1 93.31 53 ALA B N 1
ATOM 3285 C CA . ALA B 1 53 ? -21.328 -36.688 -15.039 1 93.31 53 ALA B CA 1
ATOM 3286 C C . ALA B 1 53 ? -21.766 -37.188 -13.664 1 93.31 53 ALA B C 1
ATOM 3288 O O . ALA B 1 53 ? -22.516 -38.156 -13.547 1 93.31 53 ALA B O 1
ATOM 3289 N N . LYS B 1 54 ? -21.297 -36.531 -12.633 1 94.38 54 LYS B N 1
ATOM 3290 C CA . LYS B 1 54 ? -21.641 -36.781 -11.234 1 94.38 54 LYS B CA 1
ATOM 3291 C C . LYS B 1 54 ? -21.547 -35.5 -10.414 1 94.38 54 LYS B C 1
ATOM 3293 O O . LYS B 1 54 ? -20.844 -34.562 -10.789 1 94.38 54 LYS B O 1
ATOM 3298 N N . PRO B 1 55 ? -22.312 -35.5 -9.352 1 95 55 PRO B N 1
ATOM 3299 C CA . PRO B 1 55 ? -22.078 -34.406 -8.414 1 95 55 PRO B CA 1
ATOM 3300 C C . PRO B 1 55 ? -20.766 -34.562 -7.641 1 95 55 PRO B C 1
ATOM 3302 O O . PRO B 1 55 ? -20.203 -35.656 -7.605 1 95 55 PRO B O 1
ATOM 3305 N N . GLY B 1 56 ? -20.312 -33.438 -7.105 1 96.06 56 GLY B N 1
ATOM 3306 C CA . GLY B 1 56 ? -19.125 -33.438 -6.27 1 96.06 56 GLY B CA 1
ATOM 3307 C C . GLY B 1 56 ? -19.109 -32.312 -5.254 1 96.06 56 GLY B C 1
ATOM 3308 O O . GLY B 1 56 ? -20.062 -31.531 -5.172 1 96.06 56 GLY B O 1
ATOM 3309 N N . VAL B 1 57 ? -18.062 -32.375 -4.422 1 97.19 57 VAL B N 1
ATOM 3310 C CA . VAL B 1 57 ? -17.875 -31.359 -3.404 1 97.19 57 VAL B CA 1
ATOM 3311 C C . VAL B 1 57 ? -16.484 -30.734 -3.543 1 97.19 57 VAL B C 1
ATOM 3313 O O . VAL B 1 57 ? -15.586 -31.344 -4.117 1 97.19 57 VAL B O 1
ATOM 3316 N N . ALA B 1 58 ? -16.422 -29.531 -3.08 1 98 58 ALA B N 1
ATOM 3317 C CA . ALA B 1 58 ? -15.148 -28.828 -3.135 1 98 58 ALA B CA 1
ATOM 3318 C C . ALA B 1 58 ? -14.906 -28.031 -1.859 1 98 58 ALA B C 1
ATOM 3320 O O . ALA B 1 58 ? -15.844 -27.484 -1.28 1 98 58 ALA B O 1
ATOM 3321 N N . LEU B 1 59 ? -13.688 -27.984 -1.434 1 98.38 59 LEU B N 1
ATOM 3322 C CA . LEU B 1 59 ? -13.18 -27.172 -0.341 1 98.38 59 LEU B CA 1
ATOM 3323 C C . LEU B 1 59 ? -11.898 -26.453 -0.754 1 98.38 59 LEU B C 1
ATOM 3325 O O . LEU B 1 59 ? -11.031 -27.047 -1.4 1 98.38 59 LEU B O 1
ATOM 3329 N N . ALA B 1 60 ? -11.859 -25.234 -0.355 1 98.69 60 ALA B N 1
ATOM 3330 C CA . ALA B 1 60 ? -10.648 -24.484 -0.704 1 98.69 60 ALA B CA 1
ATOM 3331 C C . ALA B 1 60 ? -10.266 -23.516 0.41 1 98.69 60 ALA B C 1
ATOM 3333 O O . ALA B 1 60 ? -11.125 -23.047 1.153 1 98.69 60 ALA B O 1
ATOM 3334 N N . ILE B 1 61 ? -9.008 -23.266 0.55 1 98.62 61 ILE B N 1
ATOM 3335 C CA . ILE B 1 61 ? -8.438 -22.203 1.373 1 98.62 61 ILE B CA 1
ATOM 3336 C C . ILE B 1 61 ? -7.535 -21.312 0.516 1 98.62 61 ILE B C 1
ATOM 3338 O O . ILE B 1 61 ? -6.809 -21.812 -0.349 1 98.62 61 ILE B O 1
ATOM 3342 N N . GLY B 1 62 ? -7.711 -20.016 0.72 1 98.38 62 GLY B N 1
ATOM 3343 C CA . GLY B 1 62 ? -6.914 -19.109 -0.093 1 98.38 62 GLY B CA 1
ATOM 3344 C C . GLY B 1 62 ? -6.609 -17.781 0.602 1 98.38 62 GLY B C 1
ATOM 3345 O O . GLY B 1 62 ? -7.07 -17.547 1.721 1 98.38 62 GLY B O 1
ATOM 3346 N N . LYS B 1 63 ? -5.789 -17.047 -0.042 1 97.69 63 LYS B N 1
ATOM 3347 C CA . LYS B 1 63 ? -5.367 -15.734 0.452 1 97.69 63 LYS B CA 1
ATOM 3348 C C . LYS B 1 63 ? -5.195 -14.742 -0.695 1 97.69 63 LYS B C 1
ATOM 3350 O O . LYS B 1 63 ? -4.609 -15.078 -1.729 1 97.69 63 LYS B O 1
ATOM 3355 N N . TRP B 1 64 ? -5.77 -13.57 -0.452 1 97.38 64 TRP B N 1
ATOM 3356 C CA . TRP B 1 64 ? -5.473 -12.453 -1.337 1 97.38 64 TRP B CA 1
ATOM 3357 C C . TRP B 1 64 ? -4.25 -11.68 -0.85 1 97.38 64 TRP B C 1
ATOM 3359 O O . TRP B 1 64 ? -4.258 -11.125 0.251 1 97.38 64 TRP B O 1
ATOM 3369 N N . PHE B 1 65 ? -3.266 -11.609 -1.679 1 95.62 65 PHE B N 1
ATOM 3370 C CA . PHE B 1 65 ? -2.057 -10.875 -1.318 1 95.62 65 PHE B CA 1
ATOM 3371 C C . PHE B 1 65 ? -2.166 -9.414 -1.736 1 95.62 65 PHE B C 1
ATOM 3373 O O . PHE B 1 65 ? -1.482 -8.547 -1.18 1 95.62 65 PHE B O 1
ATOM 3380 N N . THR B 1 66 ? -2.818 -9.109 -2.758 1 95.56 66 THR B N 1
ATOM 3381 C CA . THR B 1 66 ? -3.32 -7.816 -3.213 1 95.56 66 THR B CA 1
ATOM 3382 C C . THR B 1 66 ? -4.797 -7.914 -3.592 1 95.56 66 THR B C 1
ATOM 3384 O O . THR B 1 66 ? -5.352 -9.008 -3.664 1 95.56 66 THR B O 1
ATOM 3387 N N . PRO B 1 67 ? -5.402 -6.777 -3.805 1 95.62 67 PRO B N 1
ATOM 3388 C CA . PRO B 1 67 ? -6.785 -6.883 -4.273 1 95.62 67 PRO B CA 1
ATOM 3389 C C . PRO B 1 67 ? -6.898 -7.605 -5.617 1 95.62 67 PRO B C 1
ATOM 3391 O O . PRO B 1 67 ? -7.977 -8.094 -5.969 1 95.62 67 PRO B O 1
ATOM 3394 N N . GLY B 1 68 ? -5.844 -7.738 -6.328 1 95.31 68 GLY B N 1
ATOM 3395 C CA . GLY B 1 68 ? -5.898 -8.273 -7.68 1 95.31 68 GLY B CA 1
ATOM 3396 C C . GLY B 1 68 ? -5.316 -9.672 -7.797 1 95.31 68 GLY B C 1
ATOM 3397 O O . GLY B 1 68 ? -5.617 -10.391 -8.75 1 95.31 68 GLY B O 1
ATOM 3398 N N . LEU B 1 69 ? -4.48 -10.102 -6.902 1 96.56 69 LEU B N 1
ATOM 3399 C CA . LEU B 1 69 ? -3.795 -11.383 -7.016 1 96.56 69 LEU B CA 1
ATOM 3400 C C . LEU B 1 69 ? -3.932 -12.188 -5.727 1 96.56 69 LEU B C 1
ATOM 3402 O O . LEU B 1 69 ? -3.643 -11.68 -4.641 1 96.56 69 LEU B O 1
ATOM 3406 N N . GLY B 1 70 ? -4.289 -13.391 -5.867 1 97.69 70 GLY B N 1
ATOM 3407 C CA . GLY B 1 70 ? -4.395 -14.32 -4.758 1 97.69 70 GLY B CA 1
ATOM 3408 C C . GLY B 1 70 ? -3.959 -15.727 -5.121 1 97.69 70 GLY B C 1
ATOM 3409 O O . GLY B 1 70 ? -3.705 -16.031 -6.289 1 97.69 70 GLY B O 1
ATOM 3410 N N . LEU B 1 71 ? -3.736 -16.547 -4.094 1 97.94 71 LEU B N 1
ATOM 3411 C CA . LEU B 1 71 ? -3.479 -17.969 -4.238 1 97.94 71 LEU B CA 1
ATOM 3412 C C . LEU B 1 71 ? -4.527 -18.797 -3.494 1 97.94 71 LEU B C 1
ATOM 3414 O O . LEU B 1 71 ? -5.035 -18.359 -2.455 1 97.94 71 LEU B O 1
ATOM 3418 N N . ARG B 1 72 ? -4.75 -19.938 -4.059 1 98.44 72 ARG B N 1
ATOM 3419 C CA . ARG B 1 72 ? -5.777 -20.797 -3.486 1 98.44 72 ARG B CA 1
ATOM 3420 C C . ARG B 1 72 ? -5.398 -22.266 -3.623 1 98.44 72 ARG B C 1
ATOM 3422 O O . ARG B 1 72 ? -4.918 -22.703 -4.676 1 98.44 72 ARG B O 1
ATOM 3429 N N . THR B 1 73 ? -5.508 -22.984 -2.514 1 98.5 73 THR B N 1
ATOM 3430 C CA . THR B 1 73 ? -5.453 -24.438 -2.514 1 98.5 73 THR B CA 1
ATOM 3431 C C . THR B 1 73 ? -6.859 -25.031 -2.504 1 98.5 73 THR B C 1
ATOM 3433 O O . THR B 1 73 ? -7.633 -24.797 -1.57 1 98.5 73 THR B O 1
ATOM 3436 N N . LYS B 1 74 ? -7.172 -25.781 -3.535 1 98.5 74 LYS B N 1
ATOM 3437 C CA . LYS B 1 74 ? -8.523 -26.297 -3.695 1 98.5 74 LYS B CA 1
ATOM 3438 C C . LYS B 1 74 ? -8.508 -27.828 -3.85 1 98.5 74 LYS B C 1
ATOM 3440 O O . LYS B 1 74 ? -7.746 -28.359 -4.66 1 98.5 74 LYS B O 1
ATOM 3445 N N . VAL B 1 75 ? -9.281 -28.5 -3.041 1 97.62 75 VAL B N 1
ATOM 3446 C CA . VAL B 1 75 ? -9.531 -29.922 -3.211 1 97.62 75 VAL B CA 1
ATOM 3447 C C . VAL B 1 75 ? -10.969 -30.141 -3.686 1 97.62 75 VAL B C 1
ATOM 3449 O O . VAL B 1 75 ? -11.898 -29.5 -3.18 1 97.62 75 VAL B O 1
ATOM 3452 N N . GLN B 1 76 ? -11.156 -30.969 -4.691 1 96.44 76 GLN B N 1
ATOM 3453 C CA . GLN B 1 76 ? -12.5 -31.25 -5.199 1 96.44 76 GLN B CA 1
ATOM 3454 C C . GLN B 1 76 ? -12.609 -32.688 -5.684 1 96.44 76 GLN B C 1
ATOM 3456 O O . GLN B 1 76 ? -11.594 -33.344 -5.926 1 96.44 76 GLN B O 1
ATOM 3461 N N . GLY B 1 77 ? -13.883 -33.156 -5.855 1 93.62 77 GLY B N 1
ATOM 3462 C CA . GLY B 1 77 ? -14.133 -34.469 -6.391 1 93.62 77 GLY B CA 1
ATOM 3463 C C . GLY B 1 77 ? -15.094 -35.281 -5.543 1 93.62 77 GLY B C 1
ATOM 3464 O O . GLY B 1 77 ? -16.188 -34.844 -5.223 1 93.62 77 GLY B O 1
ATOM 3465 N N . VAL B 1 78 ? -14.727 -36.531 -5.152 1 86.75 78 VAL B N 1
ATOM 3466 C CA . VAL B 1 78 ? -15.406 -37.562 -4.406 1 86.75 78 VAL B CA 1
ATOM 3467 C C . VAL B 1 78 ? -16.047 -38.562 -5.379 1 86.75 78 VAL B C 1
ATOM 3469 O O . VAL B 1 78 ? -15.68 -39.75 -5.402 1 86.75 78 VAL B O 1
ATOM 3472 N N . TRP B 1 79 ? -17 -38.031 -6.195 1 88 79 TRP B N 1
ATOM 3473 C CA . TRP B 1 79 ? -17.641 -38.906 -7.16 1 88 79 TRP B CA 1
ATOM 3474 C C . TRP B 1 79 ? -17.375 -38.469 -8.586 1 88 79 TRP B C 1
ATOM 3476 O O . TRP B 1 79 ? -17.438 -37.25 -8.883 1 88 79 TRP B O 1
ATOM 3486 N N . GLY B 1 80 ? -17.031 -39.438 -9.422 1 87.81 80 GLY B N 1
ATOM 3487 C CA . GLY B 1 80 ? -16.828 -39.219 -10.836 1 87.81 80 GLY B CA 1
ATOM 3488 C C . GLY B 1 80 ? -17.016 -40.469 -11.68 1 87.81 80 GLY B C 1
ATOM 3489 O O . GLY B 1 80 ? -17.562 -41.438 -11.211 1 87.81 80 GLY B O 1
ATOM 3490 N N . LYS B 1 81 ? -16.719 -40.25 -12.969 1 83.25 81 LYS B N 1
ATOM 3491 C CA . LYS B 1 81 ? -16.922 -41.344 -13.914 1 83.25 81 LYS B CA 1
ATOM 3492 C C . LYS B 1 81 ? -15.656 -41.594 -14.734 1 83.25 81 LYS B C 1
ATOM 3494 O O . LYS B 1 81 ? -14.859 -40.688 -14.953 1 83.25 81 LYS B O 1
ATOM 3499 N N . THR B 1 82 ? -15.477 -42.812 -15.031 1 79.56 82 THR B N 1
ATOM 3500 C CA . THR B 1 82 ? -14.594 -43.188 -16.125 1 79.56 82 THR B CA 1
ATOM 3501 C C . THR B 1 82 ? -15.406 -43.469 -17.391 1 79.56 82 THR B C 1
ATOM 3503 O O . THR B 1 82 ? -16.281 -44.344 -17.391 1 79.56 82 THR B O 1
ATOM 3506 N N . VAL B 1 83 ? -15.047 -42.812 -18.422 1 81.19 83 VAL B N 1
ATOM 3507 C CA . VAL B 1 83 ? -15.891 -42.906 -19.609 1 81.19 83 VAL B CA 1
ATOM 3508 C C . VAL B 1 83 ? -15.141 -43.688 -20.703 1 81.19 83 VAL B C 1
ATOM 3510 O O . VAL B 1 83 ? -14.031 -43.281 -21.094 1 81.19 83 VAL B O 1
ATOM 3513 N N . TYR B 1 84 ? -15.727 -44.656 -21.172 1 78.06 84 TYR B N 1
ATOM 3514 C CA . TYR B 1 84 ? -15.211 -45.406 -22.312 1 78.06 84 TYR B CA 1
ATOM 3515 C C . TYR B 1 84 ? -16.344 -46.031 -23.109 1 78.06 84 TYR B C 1
ATOM 3517 O O . TYR B 1 84 ? -17.516 -45.75 -22.844 1 78.06 84 TYR B O 1
ATOM 3525 N N . ALA B 1 85 ? -15.961 -46.531 -24.203 1 78.12 85 ALA B N 1
ATOM 3526 C CA . ALA B 1 85 ? -16.938 -47.25 -25.016 1 78.12 85 ALA B CA 1
ATOM 3527 C C . ALA B 1 85 ? -16.797 -48.75 -24.875 1 78.12 85 ALA B C 1
ATOM 3529 O O . ALA B 1 85 ? -15.672 -49.281 -24.797 1 78.12 85 ALA B O 1
ATOM 3530 N N . ASP B 1 86 ? -17.938 -49.406 -24.812 1 78.5 86 ASP B N 1
ATOM 3531 C CA . ASP B 1 86 ? -17.891 -50.875 -24.797 1 78.5 86 ASP B CA 1
ATOM 3532 C C . ASP B 1 86 ? -17.625 -51.438 -26.188 1 78.5 86 ASP B C 1
ATOM 3534 O O . ASP B 1 86 ? -17.391 -50.688 -27.125 1 78.5 86 ASP B O 1
ATOM 3538 N N . LYS B 1 87 ? -17.609 -52.688 -26.359 1 80.06 87 LYS B N 1
ATOM 3539 C CA . LYS B 1 87 ? -17.266 -53.375 -27.594 1 80.06 87 LYS B CA 1
ATOM 3540 C C . LYS B 1 87 ? -18.234 -53.031 -28.719 1 80.06 87 LYS B C 1
ATOM 3542 O O . LYS B 1 87 ? -17.875 -53.062 -29.891 1 80.06 87 LYS B O 1
ATOM 3547 N N . ALA B 1 88 ? -19.406 -52.656 -28.312 1 79.5 88 ALA B N 1
ATOM 3548 C CA . ALA B 1 88 ? -20.438 -52.312 -29.281 1 79.5 88 ALA B CA 1
ATOM 3549 C C . ALA B 1 88 ? -20.406 -50.812 -29.609 1 79.5 88 ALA B C 1
ATOM 3551 O O . ALA B 1 88 ? -21.172 -50.312 -30.438 1 79.5 88 ALA B O 1
ATOM 3552 N N . GLY B 1 89 ? -19.484 -50.094 -28.906 1 77.56 89 GLY B N 1
ATOM 3553 C CA . GLY B 1 89 ? -19.344 -48.656 -29.156 1 77.56 89 GLY B CA 1
ATOM 3554 C C . GLY B 1 89 ? -20.266 -47.812 -28.312 1 77.56 89 GLY B C 1
ATOM 3555 O O . GLY B 1 89 ? -20.391 -46.625 -28.531 1 77.56 89 GLY B O 1
ATOM 3556 N N . LYS B 1 90 ? -20.984 -48.531 -27.422 1 84.12 90 LYS B N 1
ATOM 3557 C CA . LYS B 1 90 ? -21.891 -47.781 -26.547 1 84.12 90 LYS B CA 1
ATOM 3558 C C . LYS B 1 90 ? -21.156 -47.188 -25.359 1 84.12 90 LYS B C 1
ATOM 3560 O O . LYS B 1 90 ? -20.188 -47.781 -24.859 1 84.12 90 LYS B O 1
ATOM 3565 N N . PRO B 1 91 ? -21.688 -46.094 -24.875 1 84.75 91 PRO B N 1
ATOM 3566 C CA . PRO B 1 91 ? -21 -45.406 -23.766 1 84.75 91 PRO B CA 1
ATOM 3567 C C . PRO B 1 91 ? -21.141 -46.156 -22.453 1 84.75 91 PRO B C 1
ATOM 3569 O O . PRO B 1 91 ? -22.219 -46.688 -22.141 1 84.75 91 PRO B O 1
ATOM 3572 N N . VAL B 1 92 ? -20.047 -46.344 -21.75 1 82.69 92 VAL B N 1
ATOM 3573 C CA . VAL B 1 92 ? -20 -46.875 -20.391 1 82.69 92 VAL B CA 1
ATOM 3574 C C . VAL B 1 92 ? -19.422 -45.812 -19.453 1 82.69 92 VAL B C 1
ATOM 3576 O O . VAL B 1 92 ? -18.406 -45.188 -19.75 1 82.69 92 VAL B O 1
ATOM 3579 N N . GLY B 1 93 ? -20.219 -45.562 -18.406 1 84.94 93 GLY B N 1
ATOM 3580 C CA . GLY B 1 93 ? -19.766 -44.688 -17.344 1 84.94 93 GLY B CA 1
ATOM 3581 C C . GLY B 1 93 ? -19.594 -45.375 -16.016 1 84.94 93 GLY B C 1
ATOM 3582 O O . GLY B 1 93 ? -20.516 -45.469 -15.211 1 84.94 93 GLY B O 1
ATOM 3583 N N . ALA B 1 94 ? -18.359 -45.875 -15.82 1 84.69 94 ALA B N 1
ATOM 3584 C CA . ALA B 1 94 ? -18.078 -46.562 -14.57 1 84.69 94 ALA B CA 1
ATOM 3585 C C . ALA B 1 94 ? -17.812 -45.562 -13.445 1 84.69 94 ALA B C 1
ATOM 3587 O O . ALA B 1 94 ? -17.156 -44.531 -13.656 1 84.69 94 ALA B O 1
ATOM 3588 N N . ASP B 1 95 ? -18.391 -45.938 -12.344 1 87.94 95 ASP B N 1
ATOM 3589 C CA . ASP B 1 95 ? -18.156 -45.062 -11.195 1 87.94 95 ASP B CA 1
ATOM 3590 C C . ASP B 1 95 ? -16.672 -45.031 -10.828 1 87.94 95 ASP B C 1
ATOM 3592 O O . ASP B 1 95 ? -15.992 -46.062 -10.891 1 87.94 95 ASP B O 1
ATOM 3596 N N . ASN B 1 96 ? -16.203 -43.844 -10.547 1 87.38 96 ASN B N 1
ATOM 3597 C CA . ASN B 1 96 ? -14.82 -43.594 -10.133 1 87.38 96 ASN B CA 1
ATOM 3598 C C . ASN B 1 96 ? -14.742 -42.562 -9.016 1 87.38 96 ASN B C 1
ATOM 3600 O O . ASN B 1 96 ? -15.023 -41.375 -9.227 1 87.38 96 ASN B O 1
ATOM 3604 N N . LYS B 1 97 ? -14.359 -43.031 -7.82 1 91.06 97 LYS B N 1
ATOM 3605 C CA . LYS B 1 97 ? -14.117 -42.094 -6.73 1 91.06 97 LYS B CA 1
ATOM 3606 C C . LYS B 1 97 ? -12.742 -41.438 -6.871 1 91.06 97 LYS B C 1
ATOM 3608 O O . LYS B 1 97 ? -11.742 -42.125 -7.059 1 91.06 97 LYS B O 1
ATOM 3613 N N . TYR B 1 98 ? -12.734 -40.125 -6.809 1 89.88 98 TYR B N 1
ATOM 3614 C CA . TYR B 1 98 ? -11.477 -39.406 -7.039 1 89.88 98 TYR B CA 1
ATOM 3615 C C . TYR B 1 98 ? -11.414 -38.125 -6.254 1 89.88 98 TYR B C 1
ATOM 3617 O O . TYR B 1 98 ? -12.422 -37.656 -5.711 1 89.88 98 TYR B O 1
ATOM 3625 N N . TRP B 1 99 ? -10.242 -37.625 -6.086 1 93.38 99 TRP B N 1
ATOM 3626 C CA . TRP B 1 99 ? -10.039 -36.25 -5.656 1 93.38 99 TRP B CA 1
ATOM 3627 C C . TRP B 1 99 ? -8.914 -35.594 -6.449 1 93.38 99 TRP B C 1
ATOM 3629 O O . TRP B 1 99 ? -8.023 -36.25 -6.957 1 93.38 99 TRP B O 1
ATOM 3639 N N . VAL B 1 100 ? -9.047 -34.281 -6.656 1 94.56 100 VAL B N 1
ATOM 3640 C CA . VAL B 1 100 ? -8.023 -33.438 -7.273 1 94.56 100 VAL B CA 1
ATOM 3641 C C . VAL B 1 100 ? -7.629 -32.312 -6.328 1 94.56 100 VAL B C 1
ATOM 3643 O O . VAL B 1 100 ? -8.492 -31.641 -5.75 1 94.56 100 VAL B O 1
ATOM 3646 N N . LEU B 1 101 ? -6.383 -32.156 -6.051 1 96.06 101 LEU B N 1
ATOM 3647 C CA . LEU B 1 101 ? -5.805 -31.062 -5.27 1 96.06 101 LEU B CA 1
ATOM 3648 C C . LEU B 1 101 ? -5.027 -30.109 -6.164 1 96.06 101 LEU B C 1
ATOM 3650 O O . LEU B 1 101 ? -4.062 -30.5 -6.82 1 96.06 101 LEU B O 1
ATOM 3654 N N . ASN B 1 102 ? -5.477 -28.906 -6.199 1 97.44 102 ASN B N 1
ATOM 3655 C CA . ASN B 1 102 ? -4.836 -27.906 -7.051 1 97.44 102 ASN B CA 1
ATOM 3656 C C . ASN B 1 102 ? -4.398 -26.688 -6.254 1 97.44 102 ASN B C 1
ATOM 3658 O O . ASN B 1 102 ? -5.07 -26.297 -5.301 1 97.44 102 ASN B O 1
ATOM 3662 N N . GLU B 1 103 ? -3.312 -26.141 -6.641 1 97.81 103 GLU B N 1
ATOM 3663 C CA . GLU B 1 103 ? -2.928 -24.766 -6.281 1 97.81 103 GLU B CA 1
ATOM 3664 C C . GLU B 1 103 ? -3.199 -23.797 -7.426 1 97.81 103 GLU B C 1
ATOM 3666 O O . GLU B 1 103 ? -2.705 -24 -8.539 1 97.81 103 GLU B O 1
ATOM 3671 N N . HIS B 1 104 ? -3.998 -22.75 -7.145 1 98.38 104 HIS B N 1
ATOM 3672 C CA . HIS B 1 104 ? -4.398 -21.797 -8.18 1 98.38 104 HIS B CA 1
ATOM 3673 C C . HIS B 1 104 ? -3.84 -20.406 -7.906 1 98.38 104 HIS B C 1
ATOM 3675 O O . HIS B 1 104 ? -3.793 -19.969 -6.754 1 98.38 104 HIS B O 1
ATOM 3681 N N . ALA B 1 105 ? -3.43 -19.766 -8.961 1 97.94 105 ALA B N 1
ATOM 3682 C CA . ALA B 1 105 ? -3.314 -18.312 -8.961 1 97.94 105 ALA B CA 1
ATOM 3683 C C . ALA B 1 105 ? -4.629 -17.656 -9.391 1 97.94 105 ALA B C 1
ATOM 3685 O O . ALA B 1 105 ? -5.18 -17.984 -10.445 1 97.94 105 ALA B O 1
ATOM 3686 N N . LEU B 1 106 ? -5.066 -16.766 -8.531 1 98.5 106 LEU B N 1
ATOM 3687 C CA . LEU B 1 106 ? -6.312 -16.047 -8.805 1 98.5 106 LEU B CA 1
ATOM 3688 C C . LEU B 1 106 ? -6.035 -14.625 -9.273 1 98.5 106 LEU B C 1
ATOM 3690 O O . LEU B 1 106 ? -5.246 -13.906 -8.648 1 98.5 106 LEU B O 1
ATOM 3694 N N . PHE B 1 107 ? -6.727 -14.289 -10.352 1 97.94 107 PHE B N 1
ATOM 3695 C CA . PHE B 1 107 ? -6.602 -12.93 -10.867 1 97.94 107 PHE B CA 1
ATOM 3696 C C . PHE B 1 107 ? -7.938 -12.195 -10.797 1 97.94 107 PHE B C 1
ATOM 3698 O O . PHE B 1 107 ? -8.805 -12.398 -11.648 1 97.94 107 PHE B O 1
ATOM 3705 N N . ASN B 1 108 ? -8.047 -11.32 -9.812 1 97.81 108 ASN B N 1
ATOM 3706 C CA . ASN B 1 108 ? -9.258 -10.5 -9.75 1 97.81 108 ASN B CA 1
ATOM 3707 C C . ASN B 1 108 ? -9.203 -9.344 -10.75 1 97.81 108 ASN B C 1
ATOM 3709 O O . ASN B 1 108 ? -8.773 -8.242 -10.406 1 97.81 108 ASN B O 1
ATOM 3713 N N . LEU B 1 109 ? -9.742 -9.578 -11.891 1 97 109 LEU B N 1
ATOM 3714 C CA . LEU B 1 109 ? -9.656 -8.609 -12.977 1 97 109 LEU B CA 1
ATOM 3715 C C . LEU B 1 109 ? -10.508 -7.379 -12.688 1 97 109 LEU B C 1
ATOM 3717 O O . LEU B 1 109 ? -10.188 -6.273 -13.125 1 97 109 LEU B O 1
ATOM 3721 N N . SER B 1 110 ? -11.547 -7.562 -11.906 1 96.81 110 SER B N 1
ATOM 3722 C CA . SER B 1 110 ? -12.375 -6.422 -11.516 1 96.81 110 SER B CA 1
ATOM 3723 C C . SER B 1 110 ? -11.562 -5.398 -10.727 1 96.81 110 SER B C 1
ATOM 3725 O O . SER B 1 110 ? -11.625 -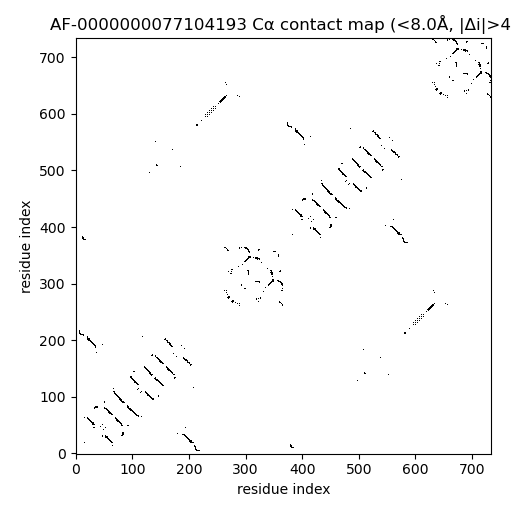4.199 -11.016 1 96.81 110 SER B O 1
ATOM 3727 N N . ASN B 1 111 ? -10.805 -5.895 -9.797 1 94.06 111 ASN B N 1
ATOM 3728 C CA . ASN B 1 111 ? -9.977 -4.992 -9 1 94.06 111 ASN B CA 1
ATOM 3729 C C . ASN B 1 111 ? -8.797 -4.457 -9.805 1 94.06 111 ASN B C 1
ATOM 3731 O O . ASN B 1 111 ? -8.406 -3.299 -9.648 1 94.06 111 ASN B O 1
ATOM 3735 N N . MET B 1 112 ? -8.281 -5.254 -10.688 1 91.38 112 MET B N 1
ATOM 3736 C CA . MET B 1 112 ? -7.086 -4.871 -11.438 1 91.38 112 MET B CA 1
ATOM 3737 C C . MET B 1 112 ? -7.418 -3.814 -12.484 1 91.38 112 MET B C 1
ATOM 3739 O O . MET B 1 112 ? -6.617 -2.918 -12.742 1 91.38 112 MET B O 1
ATOM 3743 N N . LEU B 1 113 ? -8.562 -3.912 -13.062 1 91.38 113 LEU B N 1
ATOM 3744 C CA . LEU B 1 113 ? -8.898 -3.033 -14.172 1 91.38 113 LEU B CA 1
ATOM 3745 C C . LEU B 1 113 ? -9.734 -1.85 -13.695 1 91.38 113 LEU B C 1
ATOM 3747 O O . LEU B 1 113 ? -9.625 -0.746 -14.234 1 91.38 113 LEU B O 1
ATOM 3751 N N . CYS B 1 114 ? -10.586 -2.039 -12.617 1 92.06 114 CYS B N 1
ATOM 3752 C CA . CYS B 1 114 ? -11.516 -0.995 -12.195 1 92.06 114 CYS B CA 1
ATOM 3753 C C . CYS B 1 114 ? -11.102 -0.4 -10.859 1 92.06 114 CYS B C 1
ATOM 3755 O O . CYS B 1 114 ? -11.773 0.484 -10.328 1 92.06 114 CYS B O 1
ATOM 3757 N N . GLY B 1 115 ? -10.078 -0.868 -10.32 1 91.31 115 GLY B N 1
ATOM 3758 C CA . GLY B 1 115 ? -9.648 -0.382 -9.016 1 91.31 115 GLY B CA 1
ATOM 3759 C C . GLY B 1 115 ? -10.328 -1.102 -7.863 1 91.31 115 GLY B C 1
ATOM 3760 O O . GLY B 1 115 ? -11.367 -1.729 -8.039 1 91.31 115 GLY B O 1
ATOM 3761 N N . TYR B 1 116 ? -9.703 -1.009 -6.742 1 94.81 116 TYR B N 1
ATOM 3762 C CA . TYR B 1 116 ? -10.227 -1.677 -5.555 1 94.81 116 TYR B CA 1
ATOM 3763 C C . TYR B 1 116 ? -11.469 -0.965 -5.031 1 94.81 116 TYR B C 1
ATOM 3765 O O . TYR B 1 116 ? -11.461 0.252 -4.832 1 94.81 116 TYR B O 1
ATOM 3773 N N . ASN B 1 117 ? -12.523 -1.669 -4.82 1 93.12 117 ASN B N 1
ATOM 3774 C CA . ASN B 1 117 ? -13.797 -1.255 -4.234 1 93.12 117 ASN B CA 1
ATOM 3775 C C . ASN B 1 117 ? -14.328 -2.297 -3.254 1 93.12 117 ASN B C 1
ATOM 3777 O O . ASN B 1 117 ? -14.781 -3.367 -3.662 1 93.12 117 ASN B O 1
ATOM 3781 N N . PRO B 1 118 ? -14.305 -1.937 -1.921 1 90.19 118 PRO B N 1
ATOM 3782 C CA . PRO B 1 118 ? -14.719 -2.918 -0.917 1 90.19 118 PRO B CA 1
ATOM 3783 C C . PRO B 1 118 ? -16.203 -3.258 -1.004 1 90.19 118 PRO B C 1
ATOM 3785 O O . PRO B 1 118 ? -16.641 -4.266 -0.443 1 90.19 118 PRO B O 1
ATOM 3788 N N . ASN B 1 119 ? -16.984 -2.479 -1.684 1 91.69 119 ASN B N 1
ATOM 3789 C CA . ASN B 1 119 ? -18.422 -2.691 -1.738 1 91.69 119 ASN B CA 1
ATOM 3790 C C . ASN B 1 119 ? -18.859 -3.256 -3.088 1 91.69 119 ASN B C 1
ATOM 3792 O O . ASN B 1 119 ? -20.047 -3.33 -3.381 1 91.69 119 ASN B O 1
ATOM 3796 N N . ARG B 1 120 ? -17.906 -3.539 -3.908 1 94.94 120 ARG B N 1
ATOM 3797 C CA . ARG B 1 120 ? -18.25 -4.129 -5.199 1 94.94 120 ARG B CA 1
ATOM 3798 C C . ARG B 1 120 ? -19.031 -5.426 -5.016 1 94.94 120 ARG B C 1
ATOM 3800 O O . ARG B 1 120 ? -18.641 -6.289 -4.227 1 94.94 120 ARG B O 1
ATOM 3807 N N . VAL B 1 121 ? -20.047 -5.621 -5.785 1 97 121 VAL B N 1
ATOM 3808 C CA . VAL B 1 121 ? -20.953 -6.758 -5.605 1 97 121 VAL B CA 1
ATOM 3809 C C . VAL B 1 121 ? -20.422 -7.965 -6.379 1 97 121 VAL B C 1
ATOM 3811 O O . VAL B 1 121 ? -20.438 -9.086 -5.871 1 97 121 VAL B O 1
ATOM 3814 N N . TRP B 1 122 ? -19.891 -7.703 -7.609 1 97.94 122 TRP B N 1
ATOM 3815 C CA . TRP B 1 122 ? -19.469 -8.797 -8.477 1 97.94 122 TRP B CA 1
ATOM 3816 C C . TRP B 1 122 ? -17.984 -8.672 -8.828 1 97.94 122 TRP B C 1
ATOM 3818 O O . TRP B 1 122 ? -17.516 -7.598 -9.203 1 97.94 122 TRP B O 1
ATOM 3828 N N . ASN B 1 123 ? -17.25 -9.734 -8.695 1 98.31 123 ASN B N 1
ATOM 3829 C CA . ASN B 1 123 ? -15.875 -9.836 -9.156 1 98.31 123 ASN B CA 1
ATOM 3830 C C . ASN B 1 123 ? -15.695 -10.961 -10.164 1 98.31 123 ASN B C 1
ATOM 3832 O O . ASN B 1 123 ? -16.266 -12.047 -9.992 1 98.31 123 ASN B O 1
ATOM 3836 N N . PHE B 1 124 ? -15 -10.656 -11.234 1 98.5 124 PHE B N 1
ATOM 3837 C CA . PHE B 1 124 ? -14.609 -11.617 -12.25 1 98.5 124 PHE B CA 1
ATOM 3838 C C . PHE B 1 124 ? -13.164 -12.055 -12.055 1 98.5 124 PHE B C 1
ATOM 3840 O O . PHE B 1 124 ? -12.242 -11.25 -12.18 1 98.5 124 PHE B O 1
ATOM 3847 N N . ILE B 1 125 ? -12.938 -13.383 -11.812 1 98.56 125 ILE B N 1
ATOM 3848 C CA . ILE B 1 125 ? -11.641 -13.844 -11.336 1 98.56 125 ILE B CA 1
ATOM 3849 C C . ILE B 1 125 ? -11.219 -15.094 -12.109 1 98.56 125 ILE B C 1
ATOM 3851 O O . ILE B 1 125 ? -11.484 -16.219 -11.672 1 98.56 125 ILE B O 1
ATOM 3855 N N . PRO B 1 126 ? -10.562 -14.914 -13.25 1 98.69 126 PRO B N 1
ATOM 3856 C CA . PRO B 1 126 ? -9.93 -16.078 -13.859 1 98.69 126 PRO B CA 1
ATOM 3857 C C . PRO B 1 126 ? -8.82 -16.672 -12.992 1 98.69 126 PRO B C 1
ATOM 3859 O O . PRO B 1 126 ? -8.227 -15.969 -12.18 1 98.69 126 PRO B O 1
ATOM 3862 N N . PHE B 1 127 ? -8.602 -18 -13.125 1 98.38 127 PHE B N 1
ATOM 3863 C CA . PHE B 1 127 ? -7.531 -18.625 -12.359 1 98.38 127 PHE B CA 1
ATOM 3864 C C . PHE B 1 127 ? -6.859 -19.719 -13.172 1 98.38 127 PHE B C 1
ATOM 3866 O O . PHE B 1 127 ? -7.422 -20.203 -14.156 1 98.38 127 PHE B O 1
ATOM 3873 N N . ALA B 1 128 ? -5.672 -20.016 -12.914 1 97.75 128 ALA B N 1
ATOM 3874 C CA . ALA B 1 128 ? -4.883 -21.125 -13.453 1 97.75 128 ALA B CA 1
ATOM 3875 C C . ALA B 1 128 ? -3.996 -21.734 -12.375 1 97.75 128 ALA B C 1
ATOM 3877 O O . ALA B 1 128 ? -3.602 -21.062 -11.422 1 97.75 128 ALA B O 1
ATOM 3878 N N . GLY B 1 129 ? -3.736 -22.953 -12.539 1 96.81 129 GLY B N 1
ATOM 3879 C CA . GLY B 1 129 ? -2.91 -23.641 -11.555 1 96.81 129 GLY B CA 1
ATOM 3880 C C . GLY B 1 129 ? -2.588 -25.078 -11.938 1 96.81 129 GLY B C 1
ATOM 3881 O O . GLY B 1 129 ? -2.584 -25.422 -13.117 1 96.81 129 GLY B O 1
ATOM 3882 N N . ALA B 1 130 ? -2.131 -25.781 -10.992 1 95.81 130 ALA B N 1
ATOM 3883 C CA . ALA B 1 130 ? -1.731 -27.172 -11.172 1 95.81 130 ALA B CA 1
ATOM 3884 C C . ALA B 1 130 ? -1.732 -27.938 -9.852 1 95.81 130 ALA B C 1
ATOM 3886 O O . ALA B 1 130 ? -1.799 -27.312 -8.781 1 95.81 130 ALA B O 1
ATOM 3887 N N . GLY B 1 131 ? -1.645 -29.188 -10.039 1 93.94 131 GLY B N 1
ATOM 3888 C CA . GLY B 1 131 ? -1.612 -30.062 -8.875 1 93.94 131 GLY B CA 1
ATOM 3889 C C . GLY B 1 131 ? -1.611 -31.531 -9.234 1 93.94 131 GLY B C 1
ATOM 3890 O O . GLY B 1 131 ? -0.909 -31.953 -10.164 1 93.94 131 GLY B O 1
ATOM 3891 N N . PHE B 1 132 ? -2.236 -32.281 -8.352 1 90.19 132 PHE B N 1
ATOM 3892 C CA . PHE B 1 132 ? -2.322 -33.719 -8.586 1 90.19 132 PHE B CA 1
ATOM 3893 C C . PHE B 1 132 ? -3.676 -34.25 -8.141 1 90.19 132 PHE B C 1
ATOM 3895 O O . PHE B 1 132 ? -4.379 -33.625 -7.355 1 90.19 132 PHE B O 1
ATOM 3902 N N . GLY B 1 133 ? -3.98 -35.344 -8.734 1 88.5 133 GLY B N 1
ATOM 3903 C CA . GLY B 1 133 ? -5.207 -36.062 -8.391 1 88.5 133 GLY B CA 1
ATOM 3904 C C . GLY B 1 133 ? -4.996 -37.531 -8.141 1 88.5 133 GLY B C 1
ATOM 3905 O O . GLY B 1 133 ? -3.934 -38.062 -8.445 1 88.5 133 GLY B O 1
ATOM 3906 N N . ARG B 1 134 ? -6.031 -38.062 -7.512 1 87 134 ARG B N 1
ATOM 3907 C CA . ARG B 1 134 ? -5.992 -39.469 -7.215 1 87 134 ARG B CA 1
ATOM 3908 C C . ARG B 1 134 ? -7.359 -40.125 -7.434 1 87 134 ARG B C 1
ATOM 3910 O O . ARG B 1 134 ? -8.383 -39.531 -7.078 1 87 134 ARG B O 1
ATOM 3917 N N . THR B 1 135 ? -7.316 -41.312 -8.141 1 85.44 135 THR B N 1
ATOM 3918 C CA . THR B 1 135 ? -8.492 -42.156 -8.148 1 85.44 135 THR B CA 1
ATOM 3919 C C . THR B 1 135 ? -8.453 -43.156 -6.988 1 85.44 135 THR B C 1
ATOM 3921 O O . THR B 1 135 ? -7.496 -43.906 -6.84 1 85.44 135 THR B O 1
ATOM 3924 N N . MET B 1 136 ? -9.445 -43.094 -6.238 1 85.56 136 MET B N 1
ATOM 3925 C CA . MET B 1 136 ? -9.516 -44.031 -5.105 1 85.56 136 MET B CA 1
ATOM 3926 C C . MET B 1 136 ? -9.953 -45.406 -5.559 1 85.56 136 MET B C 1
ATOM 3928 O O . MET B 1 136 ? -9.57 -46.406 -4.953 1 85.56 136 MET B O 1
ATOM 3932 N N . THR B 1 137 ? -10.633 -45.406 -6.641 1 82.38 137 THR B N 1
ATOM 3933 C CA . THR B 1 137 ? -11.117 -46.688 -7.188 1 82.38 137 THR B CA 1
ATOM 3934 C C . THR B 1 137 ? -9.961 -47.5 -7.758 1 82.38 137 THR B C 1
ATOM 3936 O O . THR B 1 137 ? -9.898 -48.719 -7.566 1 82.38 137 THR B O 1
ATOM 3939 N N . HIS B 1 138 ? -9.062 -46.875 -8.391 1 77.44 138 HIS B N 1
ATOM 3940 C CA . HIS B 1 138 ? -7.973 -47.594 -9.055 1 77.44 138 HIS B CA 1
ATOM 3941 C C . HIS B 1 138 ? -6.645 -47.344 -8.352 1 77.44 138 HIS B C 1
ATOM 3943 O O . HIS B 1 138 ? -5.617 -47.906 -8.734 1 77.44 138 HIS B O 1
ATOM 3949 N N . ASN B 1 139 ? -6.645 -46.438 -7.395 1 80.56 139 ASN B N 1
ATOM 3950 C CA . ASN B 1 139 ? -5.469 -46.125 -6.59 1 80.56 139 ASN B CA 1
ATOM 3951 C C . ASN B 1 139 ? -4.312 -45.656 -7.457 1 80.56 139 ASN B C 1
ATOM 3953 O O . ASN B 1 139 ? -3.199 -46.156 -7.367 1 80.56 139 ASN B O 1
ATOM 3957 N N . LEU B 1 140 ? -4.652 -44.688 -8.32 1 79.31 140 LEU B N 1
ATOM 3958 C CA . LEU B 1 140 ? -3.656 -44.062 -9.195 1 79.31 140 LEU B CA 1
ATOM 3959 C C . LEU B 1 140 ? -3.588 -42.562 -8.977 1 79.31 140 LEU B C 1
ATOM 3961 O O . LEU B 1 140 ? -4.582 -41.938 -8.602 1 79.31 140 LEU B O 1
ATOM 3965 N N . TYR B 1 141 ? -2.33 -42.094 -9.148 1 83.06 141 TYR B N 1
ATOM 3966 C CA . TYR B 1 141 ? -2.102 -40.656 -9.062 1 83.06 141 TYR B CA 1
ATOM 3967 C C . TYR B 1 141 ? -1.812 -40.062 -10.438 1 83.06 141 TYR B C 1
ATOM 3969 O O . TYR B 1 141 ? -1.247 -40.719 -11.305 1 83.06 141 TYR B O 1
ATOM 3977 N N . ALA B 1 142 ? -2.229 -38.844 -10.602 1 82.62 142 ALA B N 1
ATOM 3978 C CA . ALA B 1 142 ? -1.95 -38.125 -11.852 1 82.62 142 ALA B CA 1
ATOM 3979 C C . ALA B 1 142 ? -1.674 -36.656 -11.594 1 82.62 142 ALA B C 1
ATOM 3981 O O . ALA B 1 142 ? -2.314 -36.031 -10.742 1 82.62 142 ALA B O 1
ATOM 3982 N N . MET B 1 143 ? -0.7 -36.156 -12.289 1 86.56 143 MET B N 1
ATOM 3983 C CA . MET B 1 143 ? -0.51 -34.688 -12.297 1 86.56 143 MET B CA 1
ATOM 3984 C C . MET B 1 143 ? -1.581 -34 -13.141 1 86.56 143 MET B C 1
ATOM 3986 O O . MET B 1 143 ? -2.158 -34.625 -14.039 1 86.56 143 MET B O 1
ATOM 3990 N N . ASP B 1 144 ? -1.843 -32.812 -12.836 1 89.62 144 ASP B N 1
ATOM 3991 C CA . ASP B 1 144 ? -2.854 -32.125 -13.625 1 89.62 144 ASP B CA 1
ATOM 3992 C C . ASP B 1 144 ? -2.537 -30.625 -13.742 1 89.62 144 ASP B C 1
ATOM 3994 O O . ASP B 1 144 ? -1.78 -30.078 -12.938 1 89.62 144 ASP B O 1
ATOM 3998 N N . LEU B 1 145 ? -2.998 -30.031 -14.805 1 93.19 145 LEU B N 1
ATOM 3999 C CA . LEU B 1 145 ? -3.119 -28.578 -14.992 1 93.19 145 LEU B CA 1
ATOM 4000 C C . LEU B 1 145 ? -4.578 -28.141 -14.891 1 93.19 145 LEU B C 1
ATOM 4002 O O . LEU B 1 145 ? -5.484 -28.891 -15.266 1 93.19 145 LEU B O 1
ATOM 4006 N N . SER B 1 146 ? -4.723 -26.984 -14.398 1 96.31 146 SER B N 1
ATOM 4007 C CA . SER B 1 146 ? -6.078 -26.516 -14.133 1 96.31 146 SER B CA 1
ATOM 4008 C C . SER B 1 146 ? -6.25 -25.062 -14.531 1 96.31 146 SER B C 1
ATOM 4010 O O . SER B 1 146 ? -5.316 -24.266 -14.414 1 96.31 146 SER B O 1
ATOM 4012 N N . ALA B 1 147 ? -7.473 -24.672 -15.086 1 97.62 147 ALA B N 1
ATOM 4013 C CA . ALA B 1 147 ? -7.848 -23.297 -15.391 1 97.62 147 ALA B CA 1
ATOM 4014 C C . ALA B 1 147 ? -9.352 -23.094 -15.281 1 97.62 147 ALA B C 1
ATOM 4016 O O . ALA B 1 147 ? -10.117 -24.062 -15.359 1 97.62 147 ALA B O 1
ATOM 4017 N N . GLY B 1 148 ? -9.734 -21.875 -15.023 1 98.44 148 GLY B N 1
ATOM 4018 C CA . GLY B 1 148 ? -11.156 -21.594 -14.938 1 98.44 148 GLY B CA 1
ATOM 4019 C C . GLY B 1 148 ? -11.477 -20.156 -14.633 1 98.44 148 GLY B C 1
ATOM 4020 O O . GLY B 1 148 ? -10.609 -19.281 -14.758 1 98.44 148 GLY B O 1
ATOM 4021 N N . ILE B 1 149 ? -12.789 -19.984 -14.438 1 98.56 149 ILE B N 1
ATOM 4022 C CA . ILE B 1 149 ? -13.305 -18.656 -14.117 1 98.56 149 ILE B CA 1
ATOM 4023 C C . ILE B 1 149 ? -14.117 -18.719 -12.828 1 98.56 149 ILE B C 1
ATOM 4025 O O . ILE B 1 149 ? -15.039 -19.531 -12.711 1 98.56 149 ILE B O 1
ATOM 4029 N N . LEU B 1 150 ? -13.766 -17.875 -11.945 1 98.62 150 LEU B N 1
ATOM 4030 C CA . LEU B 1 150 ? -14.453 -17.719 -10.672 1 98.62 150 LEU B CA 1
ATOM 4031 C C . LEU B 1 150 ? -15.195 -16.391 -10.609 1 98.62 150 LEU B C 1
ATOM 4033 O O . LEU B 1 150 ? -14.602 -15.336 -10.844 1 98.62 150 LEU B O 1
ATOM 4037 N N . ASN B 1 151 ? -16.469 -16.469 -10.422 1 98.69 151 ASN B N 1
ATOM 4038 C CA . ASN B 1 151 ? -17.281 -15.281 -10.156 1 98.69 151 ASN B CA 1
ATOM 4039 C C . ASN B 1 151 ? -17.734 -15.227 -8.703 1 98.69 151 ASN B C 1
ATOM 4041 O O . ASN B 1 151 ? -18.266 -16.203 -8.18 1 98.69 151 ASN B O 1
ATOM 4045 N N . THR B 1 152 ? -17.531 -14.109 -8.094 1 98.19 152 THR B N 1
ATOM 4046 C CA . THR B 1 152 ? -17.984 -13.945 -6.719 1 98.19 152 THR B CA 1
ATOM 4047 C C . THR B 1 152 ? -19.016 -12.828 -6.613 1 98.19 152 THR B C 1
ATOM 4049 O O . THR B 1 152 ? -18.922 -11.812 -7.305 1 98.19 152 THR B O 1
ATOM 4052 N N . PHE B 1 153 ? -20 -13.078 -5.754 1 98.31 153 PHE B N 1
ATOM 4053 C CA . PHE B 1 153 ? -21.047 -12.117 -5.473 1 98.31 153 PHE B CA 1
ATOM 4054 C C . PHE B 1 153 ? -21.141 -11.82 -3.98 1 98.31 153 PHE B C 1
ATOM 4056 O O . PHE B 1 153 ? -21.438 -12.711 -3.184 1 98.31 153 PHE B O 1
ATOM 4063 N N . ARG B 1 154 ? -20.953 -10.602 -3.65 1 97.38 154 ARG B N 1
ATOM 4064 C CA . ARG B 1 154 ? -20.922 -10.188 -2.25 1 97.38 154 ARG B CA 1
ATOM 4065 C C . ARG B 1 154 ? -22.312 -10.289 -1.623 1 97.38 154 ARG B C 1
ATOM 4067 O O . ARG B 1 154 ? -23.281 -9.719 -2.137 1 97.38 154 ARG B O 1
ATOM 4074 N N . LEU B 1 155 ? -22.438 -10.992 -0.503 1 96.5 155 LEU B N 1
ATOM 4075 C CA . LEU B 1 155 ? -23.656 -11.078 0.273 1 96.5 155 LEU B CA 1
ATOM 4076 C C . LEU B 1 155 ? -23.562 -10.242 1.542 1 96.5 155 LEU B C 1
ATOM 4078 O O . LEU B 1 155 ? -24.594 -9.781 2.066 1 96.5 155 LEU B O 1
ATOM 4082 N N . GLY B 1 156 ? -22.344 -10.062 2.074 1 93 156 GLY B N 1
ATOM 4083 C CA . GLY B 1 156 ? -22 -9.289 3.256 1 93 156 GLY B CA 1
ATOM 4084 C C . GLY B 1 156 ? -20.5 -9.023 3.381 1 93 156 GLY B C 1
ATOM 4085 O O . GLY B 1 156 ? -19.75 -9.242 2.432 1 93 156 GLY B O 1
ATOM 4086 N N . GLN B 1 157 ? -20.062 -8.594 4.504 1 87.81 157 GLN B N 1
ATOM 4087 C CA . GLN B 1 157 ? -18.656 -8.211 4.695 1 87.81 157 GLN B CA 1
ATOM 4088 C C . GLN B 1 157 ? -17.75 -9.438 4.688 1 87.81 157 GLN B C 1
ATOM 4090 O O . GLN B 1 157 ? -16.594 -9.359 4.258 1 87.81 157 GLN B O 1
ATOM 4095 N N . HIS B 1 158 ? -18.266 -10.562 5.121 1 95.75 158 HIS B N 1
ATOM 4096 C CA . HIS B 1 158 ? -17.391 -11.711 5.293 1 95.75 158 HIS B CA 1
ATOM 4097 C C . HIS B 1 158 ? -17.906 -12.93 4.531 1 95.75 158 HIS B C 1
ATOM 4099 O O . HIS B 1 158 ? -17.344 -14.023 4.648 1 95.75 158 HIS B O 1
ATOM 4105 N N . VAL B 1 159 ? -19.016 -12.727 3.754 1 97.44 159 VAL B N 1
ATOM 4106 C CA . VAL B 1 159 ? -19.594 -13.867 3.055 1 97.44 159 VAL B CA 1
ATOM 4107 C C . VAL B 1 159 ? -19.922 -13.484 1.615 1 97.44 159 VAL B C 1
ATOM 4109 O O . VAL B 1 159 ? -20.484 -12.414 1.367 1 97.44 159 VAL B O 1
ATOM 4112 N N . SER B 1 160 ? -19.594 -14.305 0.703 1 98.06 160 SER B N 1
ATOM 4113 C CA . SER B 1 160 ? -19.938 -14.141 -0.705 1 98.06 160 SER B CA 1
ATOM 4114 C C . SER B 1 160 ? -20.375 -15.469 -1.323 1 98.06 160 SER B C 1
ATOM 4116 O O . SER B 1 160 ? -19.984 -16.531 -0.844 1 98.06 160 SER B O 1
ATOM 4118 N N . LEU B 1 161 ? -21.219 -15.344 -2.283 1 98.38 161 LEU B N 1
ATOM 4119 C CA . LEU B 1 161 ? -21.562 -16.453 -3.156 1 98.38 161 LEU B CA 1
ATOM 4120 C C . LEU B 1 161 ? -20.578 -16.578 -4.309 1 98.38 161 LEU B C 1
ATOM 4122 O O . LEU B 1 161 ? -20.156 -15.562 -4.887 1 98.38 161 LEU B O 1
ATOM 4126 N N . HIS B 1 162 ? -20.203 -17.812 -4.602 1 98.5 162 HIS B N 1
ATOM 4127 C CA . HIS B 1 162 ? -19.344 -17.922 -5.777 1 98.5 162 HIS B CA 1
ATOM 4128 C C . HIS B 1 162 ? -19.875 -18.953 -6.766 1 98.5 162 HIS B C 1
ATOM 4130 O O . HIS B 1 162 ? -20.484 -19.938 -6.363 1 98.5 162 HIS B O 1
ATOM 4136 N N . LEU B 1 163 ? -19.719 -18.609 -8.031 1 98.5 163 LEU B N 1
ATOM 4137 C CA . LEU B 1 163 ? -19.938 -19.469 -9.188 1 98.5 163 LEU B CA 1
ATOM 4138 C C . LEU B 1 163 ? -18.625 -19.703 -9.945 1 98.5 163 LEU B C 1
ATOM 4140 O O . LEU B 1 163 ? -17.969 -18.75 -10.359 1 98.5 163 LEU B O 1
ATOM 4144 N N . GLU B 1 164 ? -18.312 -21 -10.086 1 98.5 164 GLU B N 1
ATOM 4145 C CA . GLU B 1 164 ? -17.031 -21.312 -10.719 1 98.5 164 GLU B CA 1
ATOM 4146 C C . GLU B 1 164 ? -17.219 -22.344 -11.836 1 98.5 164 GLU B C 1
ATOM 4148 O O . GLU B 1 164 ? -17.984 -23.297 -11.695 1 98.5 164 GLU B O 1
ATOM 4153 N N . ALA B 1 165 ? -16.609 -22.047 -13.016 1 98.31 165 ALA B N 1
ATOM 4154 C CA . ALA B 1 165 ? -16.422 -23.016 -14.086 1 98.31 165 ALA B CA 1
ATOM 4155 C C . ALA B 1 165 ? -14.938 -23.344 -14.281 1 98.31 165 ALA B C 1
ATOM 4157 O O . ALA B 1 165 ? -14.102 -22.438 -14.367 1 98.31 165 ALA B O 1
ATOM 4158 N N . GLY B 1 166 ? -14.656 -24.641 -14.32 1 97.69 166 GLY B N 1
ATOM 4159 C CA . GLY B 1 166 ? -13.25 -25 -14.375 1 97.69 166 GLY B CA 1
ATOM 4160 C C . GLY B 1 166 ? -12.984 -26.234 -15.219 1 97.69 166 GLY B C 1
ATOM 4161 O O . GLY B 1 166 ? -13.914 -26.953 -15.578 1 97.69 166 GLY B O 1
ATOM 4162 N N . TRP B 1 167 ? -11.695 -26.406 -15.586 1 96.69 167 TRP B N 1
ATOM 4163 C CA . TRP B 1 167 ? -11.156 -27.5 -16.391 1 96.69 167 TRP B CA 1
ATOM 4164 C C . TRP B 1 167 ? -9.875 -28.062 -15.773 1 96.69 167 TRP B C 1
ATOM 4166 O O . TRP B 1 167 ? -8.914 -27.328 -15.555 1 96.69 167 TRP B O 1
ATOM 4176 N N . ASN B 1 168 ? -9.961 -29.297 -15.383 1 93.75 168 ASN B N 1
ATOM 4177 C CA . ASN B 1 168 ? -8.773 -30.047 -14.969 1 93.75 168 ASN B CA 1
ATOM 4178 C C . ASN B 1 168 ? -8.305 -31 -16.062 1 93.75 168 ASN B C 1
ATOM 4180 O O . ASN B 1 168 ? -9.039 -31.922 -16.438 1 93.75 168 ASN B O 1
ATOM 4184 N N . ARG B 1 169 ? -7.121 -30.797 -16.516 1 91 169 ARG B N 1
ATOM 4185 C CA . ARG B 1 169 ? -6.488 -31.703 -17.453 1 91 169 ARG B CA 1
ATOM 4186 C C . ARG B 1 169 ? -5.523 -32.656 -16.75 1 91 169 ARG B C 1
ATOM 4188 O O . ARG B 1 169 ? -4.477 -32.219 -16.25 1 91 169 ARG B O 1
ATOM 4195 N N . LEU B 1 170 ? -5.898 -33.938 -16.766 1 86.19 170 LEU B N 1
ATOM 4196 C CA . LEU B 1 170 ? -5.117 -34.906 -15.992 1 86.19 170 LEU B CA 1
ATOM 4197 C C . LEU B 1 170 ? -4.352 -35.844 -16.906 1 86.19 170 LEU B C 1
ATOM 4199 O O . LEU B 1 170 ? -4.789 -36.125 -18.031 1 86.19 170 LEU B O 1
ATOM 4203 N N . GLU B 1 171 ? -3.322 -36.344 -16.344 1 78.69 171 GLU B N 1
ATOM 4204 C CA . GLU B 1 171 ? -2.588 -37.406 -17.047 1 78.69 171 GLU B CA 1
ATOM 4205 C C . GLU B 1 171 ? -3.438 -38.656 -17.203 1 78.69 171 GLU B C 1
ATOM 4207 O O . GLU B 1 171 ? -4.41 -38.875 -16.469 1 78.69 171 GLU B O 1
ATOM 4212 N N . SER B 1 172 ? -3.227 -39.438 -18.156 1 64.25 172 SER B N 1
ATOM 4213 C CA . SER B 1 172 ? -4.082 -40.5 -18.656 1 64.25 172 SER B CA 1
ATOM 4214 C C . SER B 1 172 ? -4.277 -41.594 -17.594 1 64.25 172 SER B C 1
ATOM 4216 O O . SER B 1 172 ? -5.172 -42.438 -17.719 1 64.25 172 SER B O 1
ATOM 4218 N N . ASP B 1 173 ? -3.711 -41.594 -16.484 1 57.88 173 ASP B N 1
ATOM 4219 C CA . ASP B 1 173 ? -3.834 -42.781 -15.633 1 57.88 173 ASP B CA 1
ATOM 4220 C C . ASP B 1 173 ? -4.871 -42.562 -14.539 1 57.88 173 ASP B C 1
ATOM 4222 O O . ASP B 1 173 ? -5.203 -43.5 -13.797 1 57.88 173 ASP B O 1
ATOM 4226 N N . ILE B 1 174 ? -5.473 -41.5 -14.539 1 51.25 174 ILE B N 1
ATOM 4227 C CA . ILE B 1 174 ? -6.316 -41.25 -13.375 1 51.25 174 ILE B CA 1
ATOM 4228 C C . ILE B 1 174 ? -7.617 -42.062 -13.5 1 51.25 174 ILE B C 1
ATOM 4230 O O . ILE B 1 174 ? -8.266 -42.344 -12.492 1 51.25 174 ILE B O 1
ATOM 4234 N N . ASP B 1 175 ? -7.926 -42.312 -14.695 1 50.62 175 ASP B N 1
ATOM 4235 C CA . ASP B 1 175 ? -9.188 -43.031 -14.844 1 50.62 175 ASP B CA 1
ATOM 4236 C C . ASP B 1 175 ? -8.961 -44.531 -14.891 1 50.62 175 ASP B C 1
ATOM 4238 O O . ASP B 1 175 ? -9.906 -45.312 -15.055 1 50.62 175 ASP B O 1
ATOM 4242 N N . GLY B 1 176 ? -7.766 -45 -14.57 1 46.38 176 GLY B N 1
ATOM 4243 C CA . GLY B 1 176 ? -7.469 -46.406 -14.539 1 46.38 176 GLY B CA 1
ATOM 4244 C C . GLY B 1 176 ? -7.219 -47 -15.914 1 46.38 176 GLY B C 1
ATOM 4245 O O . GLY B 1 176 ? -6.891 -48.188 -16.047 1 46.38 176 GLY B O 1
ATOM 4246 N N . GLY B 1 177 ? -7.555 -46.312 -16.953 1 50.16 177 GLY B N 1
ATOM 4247 C CA . GLY B 1 177 ? -7.469 -46.938 -18.266 1 50.16 177 GLY B CA 1
ATOM 4248 C C . GLY B 1 177 ? -6.055 -46.969 -18.812 1 50.16 177 GLY B C 1
ATOM 4249 O O . GLY B 1 177 ? -5.188 -46.219 -18.375 1 50.16 177 GLY B O 1
ATOM 4250 N N . ASP B 1 178 ? -5.723 -48.094 -19.469 1 46.84 178 ASP B N 1
ATOM 4251 C CA . ASP B 1 178 ? -4.453 -48.312 -20.156 1 46.84 178 ASP B CA 1
ATOM 4252 C C . ASP B 1 178 ? -4.211 -47.25 -21.219 1 46.84 178 ASP B C 1
ATOM 4254 O O . ASP B 1 178 ? -5.141 -46.844 -21.922 1 46.84 178 ASP B O 1
ATOM 4258 N N . GLU B 1 179 ? -3.217 -46.438 -21.062 1 50.34 179 GLU B N 1
ATOM 4259 C CA . GLU B 1 179 ? -2.77 -45.406 -21.984 1 50.34 179 GLU B CA 1
ATOM 4260 C C . GLU B 1 179 ? -2.816 -45.906 -23.438 1 50.34 179 GLU B C 1
ATOM 4262 O O . GLU B 1 179 ? -2.262 -46.969 -23.75 1 50.34 179 GLU B O 1
ATOM 4267 N N . THR B 1 180 ? -3.93 -45.781 -24.141 1 44.66 180 THR B N 1
ATOM 4268 C CA . THR B 1 180 ? -3.674 -45.969 -25.578 1 44.66 180 THR B CA 1
ATOM 4269 C C . THR B 1 180 ? -2.729 -44.906 -26.094 1 44.66 180 THR B C 1
ATOM 4271 O O . THR B 1 180 ? -2.826 -43.75 -25.703 1 44.66 180 THR B O 1
ATOM 4274 N N . THR B 1 181 ? -1.514 -45.344 -26.375 1 46.59 181 THR B N 1
ATOM 4275 C CA . THR B 1 181 ? -0.53 -44.5 -27.047 1 46.59 181 THR B CA 1
ATOM 4276 C C . THR B 1 181 ? -1.196 -43.625 -28.125 1 46.59 181 THR B C 1
ATOM 4278 O O . THR B 1 181 ? -1.62 -44.125 -29.156 1 46.59 181 THR B O 1
ATOM 4281 N N . ILE B 1 182 ? -2 -42.719 -27.797 1 47.12 182 ILE B N 1
ATOM 4282 C CA . ILE B 1 182 ? -2.576 -41.875 -28.844 1 47.12 182 ILE B CA 1
ATOM 4283 C C . ILE B 1 182 ? -1.513 -40.938 -29.391 1 47.12 182 ILE B C 1
ATOM 4285 O O . ILE B 1 182 ? -0.858 -40.219 -28.625 1 47.12 182 ILE B O 1
ATOM 4289 N N . ALA B 1 183 ? -1.161 -41.188 -30.609 1 48.28 183 ALA B N 1
ATOM 4290 C CA . ALA B 1 183 ? -0.222 -40.375 -31.391 1 48.28 183 ALA B CA 1
ATOM 4291 C C . ALA B 1 183 ? -0.588 -38.906 -31.312 1 48.28 183 ALA B C 1
ATOM 4293 O O . ALA B 1 183 ? 0.288 -38.031 -31.375 1 48.28 183 ALA B O 1
ATOM 4294 N N . THR B 1 184 ? -1.937 -38.625 -31.422 1 48.28 184 THR B N 1
ATOM 4295 C CA . THR B 1 184 ? -2.316 -37.25 -31.547 1 48.28 184 THR B CA 1
ATOM 4296 C C . THR B 1 184 ? -2.428 -36.594 -30.172 1 48.28 184 THR B C 1
ATOM 4298 O O . THR B 1 184 ? -3.129 -37.094 -29.297 1 48.28 184 THR B O 1
ATOM 4301 N N . ARG B 1 185 ? -1.408 -35.781 -29.734 1 57.19 185 ARG B N 1
ATOM 4302 C CA . ARG B 1 185 ? -1.276 -35.094 -28.453 1 57.19 185 ARG B CA 1
ATOM 4303 C C . ARG B 1 185 ? -2.137 -33.812 -28.422 1 57.19 185 ARG B C 1
ATOM 4305 O O . ARG B 1 185 ? -2.268 -33.125 -29.422 1 57.19 185 ARG B O 1
ATOM 4312 N N . GLY B 1 186 ? -3.223 -33.75 -27.641 1 62 186 GLY B N 1
ATOM 4313 C CA . GLY B 1 186 ? -4.188 -32.688 -27.391 1 62 186 GLY B CA 1
ATOM 4314 C C . GLY B 1 186 ? -5.266 -33.094 -26.391 1 62 186 GLY B C 1
ATOM 4315 O O . GLY B 1 186 ? -4.98 -33.75 -25.391 1 62 186 GLY B O 1
ATOM 4316 N N . TRP B 1 187 ? -6.359 -32.719 -26.734 1 62.97 187 TRP B N 1
ATOM 4317 C CA . TRP B 1 187 ? -7.539 -32.969 -25.922 1 62.97 187 TRP B CA 1
ATOM 4318 C C . TRP B 1 187 ? -7.734 -34.438 -25.688 1 62.97 187 TRP B C 1
ATOM 4320 O O . TRP B 1 187 ? -8.031 -34.875 -24.562 1 62.97 187 TRP B O 1
ATOM 4330 N N . ASP B 1 188 ? -7.387 -35.281 -26.641 1 66.38 188 ASP B N 1
ATOM 4331 C CA . ASP B 1 188 ? -7.758 -36.688 -26.641 1 66.38 188 ASP B CA 1
ATOM 4332 C C . ASP B 1 188 ? -6.707 -37.531 -25.906 1 66.38 188 ASP B C 1
ATOM 4334 O O . ASP B 1 188 ? -6.957 -38.688 -25.578 1 66.38 188 ASP B O 1
ATOM 4338 N N . SER B 1 189 ? -5.629 -36.969 -25.641 1 68.94 189 SER B N 1
ATOM 4339 C CA . SER B 1 189 ? -4.527 -37.75 -25.078 1 68.94 189 SER B CA 1
ATOM 4340 C C . SER B 1 189 ? -4.559 -37.719 -23.547 1 68.94 189 SER B C 1
ATOM 4342 O O . SER B 1 189 ? -3.812 -38.469 -22.906 1 68.94 189 SER B O 1
ATOM 4344 N N . HIS B 1 190 ? -5.465 -36.906 -23.016 1 77.62 190 HIS B N 1
ATOM 4345 C CA . HIS B 1 190 ? -5.523 -36.781 -21.562 1 77.62 190 HIS B CA 1
ATOM 4346 C C . HIS B 1 190 ? -6.953 -36.906 -21.047 1 77.62 190 HIS B C 1
ATOM 4348 O O . HIS B 1 190 ? -7.902 -36.906 -21.844 1 77.62 190 HIS B O 1
ATOM 4354 N N . ASP B 1 191 ? -7.035 -37.125 -19.812 1 81.75 191 ASP B N 1
ATOM 4355 C CA . ASP B 1 191 ? -8.352 -37.094 -19.172 1 81.75 191 ASP B CA 1
ATOM 4356 C C . ASP B 1 191 ? -8.734 -35.688 -18.781 1 81.75 191 ASP B C 1
ATOM 4358 O O . ASP B 1 191 ? -7.988 -35 -18.062 1 81.75 191 ASP B O 1
ATOM 4362 N N . ASN B 1 192 ? -9.859 -35.344 -19.312 1 88.44 192 ASN B N 1
ATOM 4363 C CA . ASN B 1 192 ? -10.352 -34 -19.047 1 88.44 192 ASN B CA 1
ATOM 4364 C C . ASN B 1 192 ? -11.539 -34 -18.094 1 88.44 192 ASN B C 1
ATOM 4366 O O . ASN B 1 192 ? -12.477 -34.781 -18.266 1 88.44 192 ASN B O 1
ATOM 4370 N N . ASN B 1 193 ? -11.43 -33.219 -17.109 1 91.31 193 ASN B N 1
ATOM 4371 C CA . ASN B 1 193 ? -12.492 -33.031 -16.141 1 91.31 193 ASN B CA 1
ATOM 4372 C C . ASN B 1 193 ? -13.023 -31.594 -16.172 1 91.31 193 ASN B C 1
ATOM 4374 O O . ASN B 1 193 ? -12.312 -30.656 -15.805 1 91.31 193 ASN B O 1
ATOM 4378 N N . LEU B 1 194 ? -14.219 -31.406 -16.688 1 95 194 LEU B N 1
ATOM 4379 C CA . LEU B 1 194 ? -14.906 -30.125 -16.672 1 95 194 LEU B CA 1
ATOM 4380 C C . LEU B 1 194 ? -15.906 -30.062 -15.531 1 95 194 LEU B C 1
ATOM 4382 O O . LEU B 1 194 ? -16.594 -31.047 -15.242 1 95 194 LEU B O 1
ATOM 4386 N N . TYR B 1 195 ? -16 -28.875 -14.922 1 96.06 195 TYR B N 1
ATOM 4387 C CA . TYR B 1 195 ? -16.969 -28.797 -13.828 1 96.06 195 TYR B CA 1
ATOM 4388 C C . TYR B 1 195 ? -17.547 -27.391 -13.703 1 96.06 195 TYR B C 1
ATOM 4390 O O . TYR B 1 195 ? -16.938 -26.422 -14.188 1 96.06 195 TYR B O 1
ATOM 4398 N N . ALA B 1 196 ? -18.703 -27.281 -13.172 1 97.69 196 ALA B N 1
ATOM 4399 C CA . ALA B 1 196 ? -19.344 -26.062 -12.672 1 97.69 196 ALA B CA 1
ATOM 4400 C C . ALA B 1 196 ? -19.625 -26.172 -11.18 1 97.69 196 ALA B C 1
ATOM 4402 O O . ALA B 1 196 ? -20.031 -27.234 -10.695 1 97.69 196 ALA B O 1
ATOM 4403 N N . GLU B 1 197 ? -19.422 -25.094 -10.469 1 98.25 197 GLU B N 1
ATOM 4404 C CA . GLU B 1 197 ? -19.5 -25.141 -9.016 1 98.25 197 GLU B CA 1
ATOM 4405 C C . GLU B 1 197 ? -20.266 -23.938 -8.469 1 98.25 197 GLU B C 1
ATOM 4407 O O . GLU B 1 197 ? -20.125 -22.828 -8.961 1 98.25 197 GLU B O 1
ATOM 4412 N N . LEU B 1 198 ? -21.109 -24.234 -7.539 1 98.31 198 LEU B N 1
ATOM 4413 C CA . LEU B 1 198 ? -21.797 -23.234 -6.719 1 98.31 198 LEU B CA 1
ATOM 4414 C C . LEU B 1 198 ? -21.406 -23.375 -5.25 1 98.31 198 LEU B C 1
ATOM 4416 O O . LEU B 1 198 ? -21.391 -24.5 -4.719 1 98.31 198 LEU B O 1
ATOM 4420 N N . GLY B 1 199 ? -21.016 -22.203 -4.652 1 98.69 199 GLY B N 1
ATOM 4421 C CA . GLY B 1 199 ? -20.625 -22.312 -3.26 1 98.69 199 GLY B CA 1
ATOM 4422 C C . GLY B 1 199 ? -20.547 -20.984 -2.539 1 98.69 199 GLY B C 1
ATOM 4423 O O . GLY B 1 199 ? -21.016 -19.969 -3.059 1 98.69 199 GLY B O 1
ATOM 4424 N N . LEU B 1 200 ? -20.125 -21.078 -1.29 1 98.62 200 LEU B N 1
ATOM 4425 C CA . LEU B 1 200 ? -19.953 -19.906 -0.444 1 98.62 200 LEU B CA 1
ATOM 4426 C C . LEU B 1 200 ? -18.469 -19.656 -0.142 1 98.62 200 LEU B C 1
ATOM 4428 O O . LEU B 1 200 ? -17.703 -20.609 0.024 1 98.62 200 LEU B O 1
ATOM 4432 N N . THR B 1 201 ? -18.172 -18.469 -0.112 1 98.56 201 THR B N 1
ATOM 4433 C CA . THR B 1 201 ? -16.844 -18.016 0.291 1 98.56 201 THR B CA 1
ATOM 4434 C C . THR B 1 201 ? -16.906 -17.25 1.608 1 98.56 201 THR B C 1
ATOM 4436 O O . THR B 1 201 ? -17.656 -16.297 1.736 1 98.56 201 THR B O 1
ATOM 4439 N N . PHE B 1 202 ? -16.141 -17.625 2.533 1 98.44 202 PHE B N 1
ATOM 4440 C CA . PHE B 1 202 ? -16.047 -16.969 3.828 1 98.44 202 PHE B CA 1
ATOM 4441 C C . PHE B 1 202 ? -14.711 -16.266 3.982 1 98.44 202 PHE B C 1
ATOM 4443 O O . PHE B 1 202 ? -13.656 -16.922 4.004 1 98.44 202 PHE B O 1
ATOM 4450 N N . ASN B 1 203 ? -14.75 -15.023 4.086 1 97.25 203 ASN B N 1
ATOM 4451 C CA . ASN B 1 203 ? -13.547 -14.242 4.34 1 97.25 203 ASN B CA 1
ATOM 4452 C C . ASN B 1 203 ? -13.227 -14.164 5.832 1 97.25 203 ASN B C 1
ATOM 4454 O O . ASN B 1 203 ? -14.086 -13.797 6.633 1 97.25 203 ASN B O 1
ATOM 4458 N N . LEU B 1 204 ? -12 -14.391 6.133 1 96.5 204 LEU B N 1
ATOM 4459 C CA . LEU B 1 204 ? -11.609 -14.516 7.531 1 96.5 204 LEU B CA 1
ATOM 4460 C C . LEU B 1 204 ? -10.914 -13.25 8.016 1 96.5 204 LEU B C 1
ATOM 4462 O O . LEU B 1 204 ? -10.047 -12.711 7.332 1 96.5 204 LEU B O 1
ATOM 4466 N N . GLY B 1 205 ? -11.273 -12.734 9.227 1 93.44 205 GLY B N 1
ATOM 4467 C CA . GLY B 1 205 ? -10.609 -11.578 9.812 1 93.44 205 GLY B CA 1
ATOM 4468 C C . GLY B 1 205 ? -10.727 -10.328 8.953 1 93.44 205 GLY B C 1
ATOM 4469 O O . GLY B 1 205 ? -11.812 -10 8.477 1 93.44 205 GLY B O 1
ATOM 4470 N N . LYS B 1 206 ? -9.609 -9.609 8.852 1 93 206 LYS B N 1
ATOM 4471 C CA . LYS B 1 206 ? -9.594 -8.43 7.984 1 93 206 LYS B CA 1
ATOM 4472 C C . LYS B 1 206 ? -9.617 -8.836 6.512 1 93 206 LYS B C 1
ATOM 4474 O O . LYS B 1 206 ? -8.703 -9.508 6.031 1 93 206 LYS B O 1
ATOM 4479 N N . ALA B 1 207 ? -10.602 -8.375 5.824 1 93.25 207 ALA B N 1
ATOM 4480 C CA . ALA B 1 207 ? -10.797 -8.805 4.441 1 93.25 207 ALA B CA 1
ATOM 4481 C C . ALA B 1 207 ? -10.703 -7.617 3.486 1 93.25 207 ALA B C 1
ATOM 4483 O O . ALA B 1 207 ? -10.742 -7.793 2.266 1 93.25 207 ALA B O 1
ATOM 4484 N N . SER B 1 208 ? -10.586 -6.445 4.055 1 93.81 208 SER B N 1
ATOM 4485 C CA . SER B 1 208 ? -10.523 -5.242 3.232 1 93.81 208 SER B CA 1
ATOM 4486 C C . SER B 1 208 ? -9.102 -4.703 3.143 1 93.81 208 SER B C 1
ATOM 4488 O O . SER B 1 208 ? -8.195 -5.207 3.814 1 93.81 208 SER B O 1
ATOM 4490 N N . TRP B 1 209 ? -8.938 -3.797 2.225 1 94.88 209 TRP B N 1
ATOM 4491 C CA . TRP B 1 209 ? -7.68 -3.09 2.035 1 94.88 209 TRP B CA 1
ATOM 4492 C C . TRP B 1 209 ? -7.844 -1.601 2.324 1 94.88 209 TRP B C 1
ATOM 4494 O O . TRP B 1 209 ? -8.883 -1.014 2.02 1 94.88 209 TRP B O 1
ATOM 4504 N N . ASP B 1 210 ? -6.816 -1.005 2.906 1 92.94 210 ASP B N 1
ATOM 4505 C CA . ASP B 1 210 ? -6.777 0.446 3.066 1 92.94 210 ASP B CA 1
ATOM 4506 C C . ASP B 1 210 ? -6.102 1.112 1.87 1 92.94 210 ASP B C 1
ATOM 4508 O O . ASP B 1 210 ? -5.031 0.685 1.439 1 92.94 210 ASP B O 1
ATOM 4512 N N . LYS B 1 211 ? -6.793 2.072 1.376 1 92.94 211 LYS B N 1
ATOM 4513 C CA . LYS B 1 211 ? -6.156 2.834 0.304 1 92.94 211 LYS B CA 1
ATOM 4514 C C . LYS B 1 211 ? -4.945 3.605 0.821 1 92.94 211 LYS B C 1
ATOM 4516 O O . LYS B 1 211 ? -4.934 4.059 1.968 1 92.94 211 LYS B O 1
ATOM 4521 N N . THR B 1 212 ? -3.951 3.678 -0.048 1 93.88 212 THR B N 1
ATOM 4522 C CA . THR B 1 212 ? -2.734 4.387 0.339 1 93.88 212 THR B CA 1
ATOM 4523 C C . THR B 1 212 ? -3.025 5.863 0.588 1 93.88 212 THR B C 1
ATOM 4525 O O . THR B 1 212 ? -3.664 6.523 -0.234 1 93.88 212 THR B O 1
ATOM 4528 N N . PRO B 1 213 ? -2.539 6.402 1.702 1 91.94 213 PRO B N 1
ATOM 4529 C CA . PRO B 1 213 ? -2.75 7.824 1.978 1 91.94 213 PRO B CA 1
ATOM 4530 C C . PRO B 1 213 ? -2.004 8.734 1.002 1 91.94 213 PRO B C 1
ATOM 4532 O O . PRO B 1 213 ? -0.884 8.414 0.594 1 91.94 213 PRO B O 1
ATOM 4535 N N . ASP B 1 214 ? -2.631 9.797 0.646 1 92.44 214 ASP B N 1
ATOM 4536 C CA . ASP B 1 214 ? -1.989 10.844 -0.147 1 92.44 214 ASP B CA 1
ATOM 4537 C C . ASP B 1 214 ? -1.283 11.859 0.748 1 92.44 214 ASP B C 1
ATOM 4539 O O . ASP B 1 214 ? -1.887 12.852 1.17 1 92.44 214 ASP B O 1
ATOM 4543 N N . VAL B 1 215 ? -0.043 11.633 0.935 1 90.5 215 VAL B N 1
ATOM 4544 C CA . VAL B 1 215 ? 0.744 12.391 1.903 1 90.5 215 VAL B CA 1
ATOM 4545 C C . VAL B 1 215 ? 0.796 13.859 1.491 1 90.5 215 VAL B C 1
ATOM 4547 O O . VAL B 1 215 ? 0.667 14.75 2.332 1 90.5 215 VAL B O 1
ATOM 4550 N N . ASP B 1 216 ? 1.021 14.117 0.233 1 90.56 216 ASP B N 1
ATOM 4551 C CA . ASP B 1 216 ? 1.111 15.484 -0.262 1 90.56 216 ASP B CA 1
ATOM 4552 C C . ASP B 1 216 ? -0.171 16.266 0.031 1 90.56 216 ASP B C 1
ATOM 4554 O O . ASP B 1 216 ? -0.12 17.406 0.474 1 90.56 216 ASP B O 1
ATOM 4558 N N . ALA B 1 217 ? -1.201 15.625 -0.232 1 90.31 217 ALA B N 1
ATOM 4559 C CA . ALA B 1 217 ? -2.488 16.266 0.015 1 90.31 217 ALA B CA 1
ATOM 4560 C C . ALA B 1 217 ? -2.699 16.516 1.505 1 90.31 217 ALA B C 1
ATOM 4562 O O . ALA B 1 217 ? -3.223 17.562 1.897 1 90.31 217 ALA B O 1
ATOM 4563 N N . ILE B 1 218 ? -2.379 15.625 2.32 1 90.06 218 ILE B N 1
ATOM 4564 C CA . ILE B 1 218 ? -2.521 15.742 3.77 1 90.06 218 ILE B CA 1
ATOM 4565 C C . ILE B 1 218 ? -1.654 16.891 4.281 1 90.06 218 ILE B C 1
ATOM 4567 O O . ILE B 1 218 ? -2.117 17.719 5.066 1 90.06 218 ILE B O 1
ATOM 4571 N N . LYS B 1 219 ? -0.506 16.938 3.838 1 90.25 219 LYS B N 1
ATOM 4572 C CA . LYS B 1 219 ? 0.409 18 4.238 1 90.25 219 LYS B CA 1
ATOM 4573 C C . LYS B 1 219 ? -0.081 19.359 3.754 1 90.25 219 LYS B C 1
ATOM 4575 O O . LYS B 1 219 ? 0.071 20.375 4.449 1 90.25 219 LYS B O 1
ATOM 4580 N N . ALA B 1 220 ? -0.567 19.359 2.582 1 90.88 220 ALA B N 1
ATOM 4581 C CA . ALA B 1 220 ? -1.078 20.609 2.027 1 90.88 220 ALA B CA 1
ATOM 4582 C C . ALA B 1 220 ? -2.199 21.172 2.893 1 90.88 220 ALA B C 1
ATOM 4584 O O . ALA B 1 220 ? -2.289 22.391 3.084 1 90.88 220 ALA B O 1
ATOM 4585 N N . LEU B 1 221 ? -3.031 20.359 3.346 1 89.25 221 LEU B N 1
ATOM 4586 C CA . LEU B 1 221 ? -4.121 20.781 4.219 1 89.25 221 LEU B CA 1
ATOM 4587 C C . LEU B 1 221 ? -3.576 21.391 5.512 1 89.25 221 LEU B C 1
ATOM 4589 O O . LEU B 1 221 ? -4.02 22.453 5.938 1 89.25 221 LEU B O 1
ATOM 4593 N N . SER B 1 222 ? -2.684 20.719 6.109 1 90.81 222 SER B N 1
ATOM 4594 C CA . SER B 1 222 ? -2.068 21.219 7.336 1 90.81 222 SER B CA 1
ATOM 4595 C C . SER B 1 222 ? -1.312 22.516 7.09 1 90.81 222 SER B C 1
ATOM 4597 O O . SER B 1 222 ? -1.35 23.438 7.918 1 90.81 222 SER B O 1
ATOM 4599 N N . GLN B 1 223 ? -0.675 22.547 5.992 1 92.19 223 GLN B N 1
ATOM 4600 C CA . GLN B 1 223 ? 0.081 23.734 5.656 1 92.19 223 GLN B CA 1
ATOM 4601 C C . GLN B 1 223 ? -0.844 24.938 5.484 1 92.19 223 GLN B C 1
ATOM 4603 O O . GLN B 1 223 ? -0.499 26.062 5.879 1 92.19 223 GLN B O 1
ATOM 4608 N N . SER B 1 224 ? -1.91 24.703 4.879 1 93.62 224 SER B N 1
ATOM 4609 C CA . SER B 1 224 ? -2.885 25.766 4.723 1 93.62 224 SER B CA 1
ATOM 4610 C C . SER B 1 224 ? -3.334 26.312 6.078 1 93.62 224 SER B C 1
ATOM 4612 O O . SER B 1 224 ? -3.49 27.516 6.254 1 93.62 224 SER B O 1
ATOM 4614 N N . GLN B 1 225 ? -3.559 25.484 6.965 1 93 225 GLN B N 1
ATOM 4615 C CA . GLN B 1 225 ? -3.945 25.875 8.312 1 93 225 GLN B CA 1
ATOM 4616 C C . GLN B 1 225 ? -2.824 26.641 9.008 1 93 225 GLN B C 1
ATOM 4618 O O . GLN B 1 225 ? -3.072 27.656 9.664 1 93 225 GLN B O 1
ATOM 4623 N N . ILE B 1 226 ? -1.701 26.188 8.906 1 95 226 ILE B N 1
ATOM 4624 C CA . ILE B 1 226 ? -0.52 26.812 9.484 1 95 226 ILE B CA 1
ATOM 4625 C C . ILE B 1 226 ? -0.34 28.219 8.898 1 95 226 ILE B C 1
ATOM 4627 O O . ILE B 1 226 ? -0.077 29.172 9.633 1 95 226 ILE B O 1
ATOM 4631 N N . ASP B 1 227 ? -0.529 28.312 7.609 1 95.88 227 ASP B N 1
ATOM 4632 C CA . ASP B 1 227 ? -0.41 29.609 6.941 1 95.88 227 ASP B CA 1
ATOM 4633 C C . ASP B 1 227 ? -1.461 30.594 7.457 1 95.88 227 ASP B C 1
ATOM 4635 O O . ASP B 1 227 ? -1.167 31.766 7.668 1 95.88 227 ASP B O 1
ATOM 4639 N N . ALA B 1 228 ? -2.615 30.109 7.609 1 95.38 228 ALA B N 1
ATOM 4640 C CA . ALA B 1 228 ? -3.688 30.953 8.133 1 95.38 228 ALA B CA 1
ATOM 4641 C C . ALA B 1 228 ? -3.363 31.438 9.547 1 95.38 228 ALA B C 1
ATOM 4643 O O . ALA B 1 228 ? -3.566 32.594 9.867 1 95.38 228 ALA B O 1
ATOM 4644 N N . LEU B 1 229 ? -2.842 30.594 10.344 1 95.94 229 LEU B N 1
ATOM 4645 C CA . LEU B 1 229 ? -2.486 30.953 11.711 1 95.94 229 LEU B CA 1
ATOM 4646 C C . LEU B 1 229 ? -1.316 31.922 11.742 1 95.94 229 LEU B C 1
ATOM 4648 O O . LEU B 1 229 ? -1.3 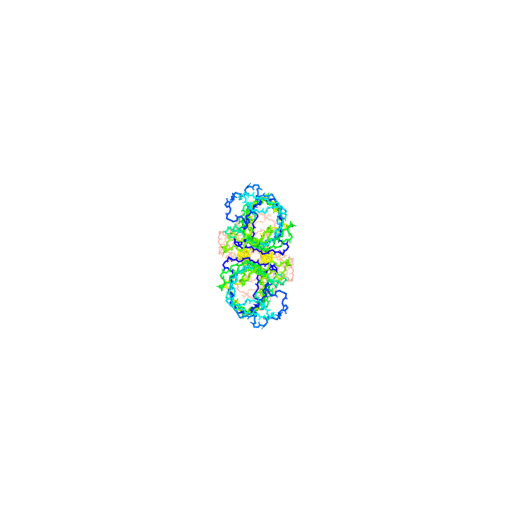32.844 12.547 1 95.94 229 LEU B O 1
ATOM 4652 N N . ASN B 1 230 ? -0.395 31.719 10.898 1 96.75 230 ASN B N 1
ATOM 4653 C CA . ASN B 1 230 ? 0.727 32.656 10.789 1 96.75 230 ASN B CA 1
ATOM 4654 C C . ASN B 1 230 ? 0.262 34.031 10.383 1 96.75 230 ASN B C 1
ATOM 4656 O O . ASN B 1 230 ? 0.773 35.031 10.891 1 96.75 230 ASN B O 1
ATOM 4660 N N . ALA B 1 231 ? -0.687 34.094 9.5 1 96.31 231 ALA B N 1
ATOM 4661 C CA . ALA B 1 231 ? -1.245 35.375 9.102 1 96.31 231 ALA B CA 1
ATOM 4662 C C . ALA B 1 231 ? -1.924 36.094 10.281 1 96.31 231 ALA B C 1
ATOM 4664 O O . ALA B 1 231 ? -1.733 37.281 10.492 1 96.31 231 ALA B O 1
ATOM 4665 N N . GLN B 1 232 ? -2.691 35.375 10.992 1 96.81 232 GLN B N 1
ATOM 4666 C CA . GLN B 1 232 ? -3.35 35.906 12.172 1 96.81 232 GLN B CA 1
ATOM 4667 C C . GLN B 1 232 ? -2.328 36.406 13.195 1 96.81 232 GLN B C 1
ATOM 4669 O O . GLN B 1 232 ? -2.514 37.438 13.812 1 96.81 232 GLN B O 1
ATOM 4674 N N . LEU B 1 233 ? -1.326 35.625 13.391 1 96.81 233 LEU B N 1
ATOM 4675 C CA . LEU B 1 233 ? -0.269 36 14.328 1 96.81 233 LEU B CA 1
ATOM 4676 C C . LEU B 1 233 ? 0.433 37.281 13.883 1 96.81 233 LEU B C 1
ATOM 4678 O O . LEU B 1 233 ? 0.711 38.156 14.711 1 96.81 233 LEU B O 1
ATOM 4682 N N . ASN B 1 234 ? 0.738 37.344 12.656 1 96.69 234 ASN B N 1
ATOM 4683 C CA . ASN B 1 234 ? 1.348 38.531 12.117 1 96.69 234 ASN B CA 1
ATOM 4684 C C . ASN B 1 234 ? 0.458 39.75 12.336 1 96.69 234 ASN B C 1
ATOM 4686 O O . ASN B 1 234 ? 0.945 40.844 12.711 1 96.69 234 ASN B O 1
ATOM 4690 N N . ASP B 1 235 ? -0.838 39.656 12.109 1 97.12 235 ASP B N 1
ATOM 4691 C CA . ASP B 1 235 ? -1.792 40.75 12.344 1 97.12 235 ASP B CA 1
ATOM 4692 C C . ASP B 1 235 ? -1.81 41.156 13.82 1 97.12 235 ASP B C 1
ATOM 4694 O O . ASP B 1 235 ? -1.825 42.344 14.141 1 97.12 235 ASP B O 1
ATOM 4698 N N . ALA B 1 236 ? -1.783 40.156 14.664 1 96.5 236 ALA B N 1
ATOM 4699 C CA . ALA B 1 236 ? -1.795 40.438 16.094 1 96.5 236 ALA B CA 1
ATOM 4700 C C . ALA B 1 236 ? -0.523 41.156 16.531 1 96.5 236 ALA B C 1
ATOM 4702 O O . ALA B 1 236 ? -0.574 42.094 17.344 1 96.5 236 ALA B O 1
ATOM 4703 N N . ASN B 1 237 ? 0.563 40.781 16.031 1 96.69 237 ASN B N 1
ATOM 4704 C CA . ASN B 1 237 ? 1.838 41.438 16.344 1 96.69 237 ASN B CA 1
ATOM 4705 C C . ASN B 1 237 ? 1.886 42.875 15.82 1 96.69 237 ASN B C 1
ATOM 4707 O O . ASN B 1 237 ? 2.418 43.75 16.484 1 96.69 237 ASN B O 1
ATOM 4711 N N . ALA B 1 238 ? 1.327 43.094 14.688 1 96.62 238 ALA B N 1
ATOM 4712 C CA . ALA B 1 238 ? 1.248 44.438 14.133 1 96.62 238 ALA B CA 1
ATOM 4713 C C . ALA B 1 238 ? 0.381 45.344 15.008 1 96.62 238 ALA B C 1
ATOM 4715 O O . ALA B 1 238 ? 0.724 46.5 15.242 1 96.62 238 ALA B O 1
ATOM 4716 N N . GLU B 1 239 ? -0.732 44.812 15.422 1 96.38 239 GLU B N 1
ATOM 4717 C CA . GLU B 1 239 ? -1.603 45.562 16.312 1 96.38 239 GLU B CA 1
ATOM 4718 C C . GLU B 1 239 ? -0.896 45.875 17.625 1 96.38 239 GLU B C 1
ATOM 4720 O O . GLU B 1 239 ? -1.031 47 18.156 1 96.38 239 GLU B O 1
ATOM 4725 N N . ASN B 1 240 ? -0.149 44.969 18.172 1 95.75 240 ASN B N 1
ATOM 4726 C CA . ASN B 1 240 ? 0.65 45.188 19.359 1 95.75 240 ASN B CA 1
ATOM 4727 C C . ASN B 1 240 ? 1.653 46.312 19.172 1 95.75 240 ASN B C 1
ATOM 4729 O O . ASN B 1 240 ? 1.792 47.188 20.031 1 95.75 240 ASN B O 1
ATOM 4733 N N . ALA B 1 241 ? 2.334 46.281 18.047 1 95.62 241 ALA B N 1
ATOM 4734 C CA . ALA B 1 241 ? 3.295 47.344 17.734 1 95.62 241 ALA B CA 1
ATOM 4735 C C . ALA B 1 241 ? 2.607 48.688 17.641 1 95.62 241 ALA B C 1
ATOM 4737 O O . ALA B 1 241 ? 3.111 49.688 18.172 1 95.62 241 ALA B O 1
ATOM 4738 N N . ARG B 1 242 ? 1.461 48.781 17 1 95.44 242 ARG B N 1
ATOM 4739 C CA . ARG B 1 242 ? 0.68 50 16.859 1 95.44 242 ARG B CA 1
ATOM 4740 C C . ARG B 1 242 ? 0.263 50.531 18.234 1 95.44 242 ARG B C 1
ATOM 4742 O O . ARG B 1 242 ? 0.431 51.719 18.516 1 95.44 242 ARG B O 1
ATOM 4749 N N . LEU B 1 243 ? -0.184 49.719 19.141 1 93.56 243 LEU B N 1
ATOM 4750 C CA . LEU B 1 243 ? -0.636 50.094 20.469 1 93.56 243 LEU B CA 1
ATOM 4751 C C . LEU B 1 243 ? 0.534 50.562 21.328 1 93.56 243 LEU B C 1
ATOM 4753 O O . LEU B 1 243 ? 0.403 51.531 22.078 1 93.56 243 LEU B O 1
ATOM 4757 N N . LYS B 1 244 ? 1.673 49.938 21.219 1 93.88 244 LYS B N 1
ATOM 4758 C CA . LYS B 1 244 ? 2.871 50.344 21.938 1 93.88 244 LYS B CA 1
ATOM 4759 C C . LYS B 1 244 ? 3.316 51.75 21.484 1 93.88 244 LYS B C 1
ATOM 4761 O O . LYS B 1 244 ? 3.703 52.562 22.312 1 93.88 244 LYS B O 1
ATOM 4766 N N . ASP B 1 245 ? 3.229 51.969 20.203 1 93.38 245 ASP B N 1
ATOM 4767 C CA . ASP B 1 245 ? 3.562 53.281 19.656 1 93.38 245 ASP B CA 1
ATOM 4768 C C . ASP B 1 245 ? 2.598 54.375 20.156 1 93.38 245 ASP B C 1
ATOM 4770 O O . ASP B 1 245 ? 3.018 55.469 20.516 1 93.38 245 ASP B O 1
ATOM 4774 N N . MET B 1 246 ? 1.337 54.125 20.25 1 90 246 MET B N 1
ATOM 4775 C CA . MET B 1 246 ? 0.326 55.031 20.75 1 90 246 MET B CA 1
ATOM 4776 C C . MET B 1 246 ? 0.563 55.344 22.219 1 90 246 MET B C 1
ATOM 4778 O O . MET B 1 246 ? 0.43 56.5 22.641 1 90 246 MET B O 1
ATOM 4782 N N . LEU B 1 247 ? 0.938 54.344 22.969 1 86.44 247 LEU B N 1
ATOM 4783 C CA . LEU B 1 247 ? 1.209 54.531 24.406 1 86.44 247 LEU B CA 1
ATOM 4784 C C . LEU B 1 247 ? 2.459 55.375 24.609 1 86.44 247 LEU B C 1
ATOM 4786 O O . LEU B 1 247 ? 2.49 56.219 25.516 1 86.44 247 LEU B O 1
ATOM 4790 N N . ALA B 1 248 ? 3.471 55.188 23.797 1 86.19 248 ALA B N 1
ATOM 4791 C CA . ALA B 1 248 ? 4.738 55.906 23.922 1 86.19 248 ALA B CA 1
ATOM 4792 C C . ALA B 1 248 ? 4.586 57.375 23.516 1 86.19 248 ALA B C 1
ATOM 4794 O O . ALA B 1 248 ? 5.277 58.25 24.047 1 86.19 248 ALA B O 1
ATOM 4795 N N . ASN B 1 249 ? 3.688 57.781 22.672 1 81.56 249 ASN B N 1
ATOM 4796 C CA . ASN B 1 249 ? 3.547 59.125 22.141 1 81.56 249 ASN B CA 1
ATOM 4797 C C . ASN B 1 249 ? 2.416 59.906 22.828 1 81.56 249 ASN B C 1
ATOM 4799 O O . ASN B 1 249 ? 2.006 60.969 22.359 1 81.56 249 ASN B O 1
ATOM 4803 N N . GLN B 1 250 ? 1.729 59.344 23.734 1 70.94 250 GLN B N 1
ATOM 4804 C CA . GLN B 1 250 ? 0.773 60.094 24.516 1 70.94 250 GLN B CA 1
ATOM 4805 C C . GLN B 1 250 ? 1.482 61.156 25.359 1 70.94 250 GLN B C 1
ATOM 4807 O O . GLN B 1 250 ? 2.33 60.844 26.188 1 70.94 250 GLN B O 1
ATOM 4812 N N . LYS B 1 251 ? 1.736 62.562 24.891 1 61.97 251 LYS B N 1
ATOM 4813 C CA . LYS B 1 251 ? 2.27 63.781 25.531 1 61.97 251 LYS B CA 1
ATOM 4814 C C . LYS B 1 251 ? 1.519 64.062 26.828 1 61.97 251 LYS B C 1
ATOM 4816 O O . LYS B 1 251 ? 0.289 64 26.859 1 61.97 251 LYS B O 1
ATOM 4821 N N . PRO B 1 252 ? 2.236 64.188 27.906 1 54.12 252 PRO B N 1
ATOM 4822 C CA . PRO B 1 252 ? 1.597 64.812 29.078 1 54.12 252 PRO B CA 1
ATOM 4823 C C . PRO B 1 252 ? 0.85 66.125 28.734 1 54.12 252 PRO B C 1
ATOM 4825 O O . PRO B 1 252 ? 1.314 66.875 27.906 1 54.12 252 PRO B O 1
ATOM 4828 N N . VAL B 1 253 ? -0.48 66.188 28.734 1 50.28 253 VAL B N 1
ATOM 4829 C CA . VAL B 1 253 ? -1.242 67.375 28.562 1 50.28 253 VAL B CA 1
ATOM 4830 C C . VAL B 1 253 ? -0.652 68.5 29.438 1 50.28 253 VAL B C 1
ATOM 4832 O O . VAL B 1 253 ? -0.657 68.375 30.656 1 50.28 253 VAL B O 1
ATOM 4835 N N . GLU B 1 254 ? 0.356 69.25 29.062 1 46.97 254 GLU B N 1
ATOM 4836 C CA . GLU B 1 254 ? 0.772 70.438 29.734 1 46.97 254 GLU B CA 1
ATOM 4837 C C . GLU B 1 254 ? -0.401 71.438 29.922 1 46.97 254 GLU B C 1
ATOM 4839 O O . GLU B 1 254 ? -1.021 71.875 28.938 1 46.97 254 GLU B O 1
ATOM 4844 N N . THR B 1 255 ? -1.258 71.25 30.844 1 46.47 255 THR B N 1
ATOM 4845 C CA . THR B 1 255 ? -2.27 72.25 31.125 1 46.47 255 THR B CA 1
ATOM 4846 C C . THR B 1 255 ? -1.628 73.625 31.312 1 46.47 255 THR B C 1
ATOM 4848 O O . THR B 1 255 ? -0.688 73.75 32.094 1 46.47 255 THR B O 1
ATOM 4851 N N . PRO B 1 256 ? -1.788 74.5 30.453 1 47.69 256 PRO B N 1
ATOM 4852 C CA . PRO B 1 256 ? -1.312 75.875 30.625 1 47.69 256 PRO B CA 1
ATOM 4853 C C . PRO B 1 256 ? -1.628 76.438 32.031 1 47.69 256 PRO B C 1
ATOM 4855 O O . PRO B 1 256 ? -2.719 76.188 32.531 1 47.69 256 PRO B O 1
ATOM 4858 N N . ALA B 1 257 ? -0.766 76.562 32.906 1 47.34 257 ALA B N 1
ATOM 4859 C CA . ALA B 1 257 ? -0.857 77.312 34.156 1 47.34 257 ALA B CA 1
ATOM 4860 C C . ALA B 1 257 ? -1.57 78.625 33.938 1 47.34 257 ALA B C 1
ATOM 4862 O O . ALA B 1 257 ? -1.138 79.438 33.125 1 47.34 257 ALA B O 1
ATOM 4863 N N . VAL B 1 258 ? -2.912 78.688 33.938 1 48.59 258 VAL B N 1
ATOM 4864 C CA . VAL B 1 258 ? -3.58 80 33.906 1 48.59 258 VAL B CA 1
ATOM 4865 C C . VAL B 1 258 ? -3.215 80.75 35.156 1 48.59 258 VAL B C 1
ATOM 4867 O O . VAL B 1 258 ? -3.371 80.25 36.281 1 48.59 258 VAL B O 1
ATOM 4870 N N . LYS B 1 259 ? -2.363 81.625 35.219 1 49.75 259 LYS B N 1
ATOM 4871 C CA . LYS B 1 259 ? -2.023 82.688 36.188 1 49.75 259 LYS B CA 1
ATOM 4872 C C . LYS B 1 259 ? -3.248 83.5 36.531 1 49.75 259 LYS B C 1
ATOM 4874 O O . LYS B 1 259 ? -3.846 84.188 35.656 1 49.75 259 LYS B O 1
ATOM 4879 N N . LYS B 1 260 ? -4.125 83.062 37.438 1 51.88 260 LYS B N 1
ATOM 4880 C CA . LYS B 1 260 ? -5.195 83.938 37.875 1 51.88 260 LYS B CA 1
ATOM 4881 C C . LYS B 1 260 ? -4.645 85.125 38.75 1 51.88 260 LYS B C 1
ATOM 4883 O O . LYS B 1 260 ? -3.912 84.875 39.688 1 51.88 260 LYS B O 1
ATOM 4888 N N . PHE B 1 261 ? -4.625 86.312 38.344 1 50.28 261 PHE B N 1
ATOM 4889 C CA . PHE B 1 261 ? -4.219 87.562 38.875 1 50.28 261 PHE B CA 1
ATOM 4890 C C . PHE B 1 261 ? -5.195 88.062 39.938 1 50.28 261 PHE B C 1
ATOM 4892 O O . PHE B 1 261 ? -6.41 88.062 39.719 1 50.28 261 PHE B O 1
ATOM 4899 N N . VAL B 1 262 ? -4.941 87.875 41.219 1 55.12 262 VAL B N 1
ATOM 4900 C CA . VAL B 1 262 ? -5.809 88.562 42.188 1 55.12 262 VAL B CA 1
ATOM 4901 C C . VAL B 1 262 ? -5.191 89.875 42.625 1 55.12 262 VAL B C 1
ATOM 4903 O O . VAL B 1 262 ? -4.023 89.938 43 1 55.12 262 VAL B O 1
ATOM 4906 N N . THR B 1 263 ? -5.625 91.062 42.188 1 66.56 263 THR B N 1
ATOM 4907 C CA . THR B 1 263 ? -5.219 92.375 42.594 1 66.56 263 THR B CA 1
ATOM 4908 C C . THR B 1 263 ? -6.012 92.875 43.812 1 66.56 263 THR B C 1
ATOM 4910 O O . THR B 1 263 ? -7.199 92.562 43.938 1 66.56 263 THR B O 1
ATOM 4913 N N . THR B 1 264 ? -5.402 93.312 44.875 1 78.44 264 THR B N 1
ATOM 4914 C CA . THR B 1 264 ? -6.047 93.938 46 1 78.44 264 THR B CA 1
ATOM 4915 C C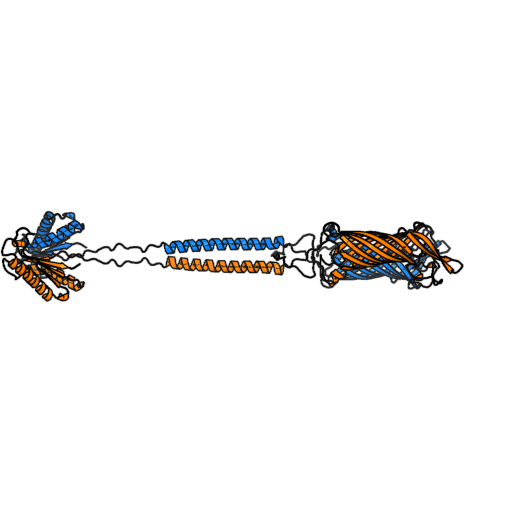 . THR B 1 264 ? -6.613 95.312 45.562 1 78.44 264 THR B C 1
ATOM 4917 O O . THR B 1 264 ? -6.012 96 44.75 1 78.44 264 THR B O 1
ATOM 4920 N N . PRO B 1 265 ? -7.73 95.75 46.156 1 87.69 265 PRO B N 1
ATOM 4921 C CA . PRO B 1 265 ? -8.32 97.062 45.844 1 87.69 265 PRO B CA 1
ATOM 4922 C C . PRO B 1 265 ? -7.473 98.188 46.312 1 87.69 265 PRO B C 1
ATOM 4924 O O . PRO B 1 265 ? -6.871 98.125 47.406 1 87.69 265 PRO B O 1
ATOM 4927 N N . VAL B 1 266 ? -7.34 99.25 45.562 1 92.62 266 VAL B N 1
ATOM 4928 C CA . VAL B 1 266 ? -6.66 100.438 45.906 1 92.62 266 VAL B CA 1
ATOM 4929 C C . VAL B 1 266 ? -7.691 101.562 46.188 1 92.62 266 VAL B C 1
ATOM 4931 O O . VAL B 1 266 ? -8.625 101.75 45.406 1 92.62 266 VAL B O 1
ATOM 4934 N N . SER B 1 267 ? -7.547 102.312 47.281 1 95 267 SER B N 1
ATOM 4935 C CA . SER B 1 267 ? -8.484 103.312 47.719 1 95 267 SER B CA 1
ATOM 4936 C C . SER B 1 267 ? -7.953 104.75 47.344 1 95 267 SER B C 1
ATOM 4938 O O . SER B 1 267 ? -6.758 105 47.469 1 95 267 SER B O 1
ATOM 4940 N N . VAL B 1 268 ? -8.797 105.562 46.938 1 96.38 268 VAL B N 1
ATOM 4941 C CA . VAL B 1 268 ? -8.617 107 46.719 1 96.38 268 VAL B CA 1
ATOM 4942 C C . VAL B 1 268 ? -9.562 107.75 47.656 1 96.38 268 VAL B C 1
ATOM 4944 O O . VAL B 1 268 ? -10.75 107.438 47.719 1 96.38 268 VAL B O 1
ATOM 4947 N N . PHE B 1 269 ? -9.094 108.875 48.281 1 96.31 269 PHE B N 1
ATOM 4948 C CA . PHE B 1 269 ? -9.875 109.5 49.344 1 96.31 269 PHE B CA 1
ATOM 4949 C C . PHE B 1 269 ? -10.359 110.875 48.875 1 96.31 269 PHE B C 1
ATOM 4951 O O . PHE B 1 269 ? -9.766 111.5 48 1 96.31 269 PHE B O 1
ATOM 4958 N N . PHE B 1 270 ? -11.375 111.312 49.594 1 97.25 270 PHE B N 1
ATOM 4959 C CA . PHE B 1 270 ? -12.039 112.625 49.281 1 97.25 270 PHE B CA 1
ATOM 4960 C C . PHE B 1 270 ? -12.312 113.375 50.562 1 97.25 270 PHE B C 1
ATOM 4962 O O . PHE B 1 270 ? -12.391 112.812 51.656 1 97.25 270 PHE B O 1
ATOM 4969 N N . LYS B 1 271 ? -12.414 114.688 50.438 1 95.69 271 LYS B N 1
ATOM 4970 C CA . LYS B 1 271 ? -12.805 115.562 51.562 1 95.69 271 LYS B CA 1
ATOM 4971 C C . LYS B 1 271 ? -14.32 115.562 51.75 1 95.69 271 LYS B C 1
ATOM 4973 O O . LYS B 1 271 ? -15.055 115.062 50.875 1 95.69 271 LYS B O 1
ATOM 4978 N N . LEU B 1 272 ? -14.695 116.062 52.844 1 95.62 272 LEU B N 1
ATOM 4979 C CA . LEU B 1 272 ? -16.125 116.125 53.156 1 95.62 272 LEU B CA 1
ATOM 4980 C C . LEU B 1 272 ? -16.875 116.875 52.094 1 95.62 272 LEU B C 1
ATOM 4982 O O . LEU B 1 272 ? -16.484 118 51.719 1 95.62 272 LEU B O 1
ATOM 4986 N N . ASP B 1 273 ? -17.812 116.25 51.469 1 95.44 273 ASP B N 1
ATOM 4987 C CA . ASP B 1 273 ? -18.75 116.812 50.531 1 95.44 273 ASP B CA 1
ATOM 4988 C C . ASP B 1 273 ? -18.047 117.25 49.25 1 95.44 273 ASP B C 1
ATOM 4990 O O . ASP B 1 273 ? -18.438 118.25 48.625 1 95.44 273 ASP B O 1
ATOM 4994 N N . LYS B 1 274 ? -17 116.625 48.906 1 96.06 274 LYS B N 1
ATOM 4995 C CA . LYS B 1 274 ? -16.25 116.938 47.688 1 96.06 274 LYS B CA 1
ATOM 4996 C C . LYS B 1 274 ? -16.141 115.688 46.781 1 96.06 274 LYS B C 1
ATOM 4998 O O . LYS B 1 274 ? -16.172 114.562 47.281 1 96.06 274 LYS B O 1
ATOM 5003 N N . THR B 1 275 ? -16.062 115.938 45.531 1 96.31 275 THR B N 1
ATOM 5004 C CA . THR B 1 275 ? -15.922 114.875 44.562 1 96.31 275 THR B CA 1
ATOM 5005 C C . THR B 1 275 ? -14.555 114.938 43.906 1 96.31 275 THR B C 1
ATOM 5007 O O . THR B 1 275 ? -14.234 114.062 43.062 1 96.31 275 THR B O 1
ATOM 5010 N N . ASN B 1 276 ? -13.781 115.938 44.25 1 95.69 276 ASN B N 1
ATOM 5011 C CA . ASN B 1 276 ? -12.406 116 43.75 1 95.69 276 ASN B CA 1
ATOM 5012 C C . ASN B 1 276 ? -11.461 115.188 44.656 1 95.69 276 ASN B C 1
ATOM 5014 O O . ASN B 1 276 ? -11.648 115.188 45.875 1 95.69 276 ASN B O 1
ATOM 5018 N N . ILE B 1 277 ? -10.531 114.625 44.125 1 96.19 277 ILE B N 1
ATOM 5019 C CA . ILE B 1 277 ? -9.57 113.812 44.844 1 96.19 277 ILE B CA 1
ATOM 5020 C C . ILE B 1 277 ? -8.836 114.688 45.875 1 96.19 277 ILE B C 1
ATOM 5022 O O . ILE B 1 277 ? -8.359 115.75 45.562 1 96.19 277 ILE B O 1
ATOM 5026 N N . ALA B 1 278 ? -8.773 114.125 47.125 1 93.94 278 ALA B N 1
ATOM 5027 C CA . ALA B 1 278 ? -8.211 114.875 48.25 1 93.94 278 ALA B CA 1
ATOM 5028 C C . ALA B 1 278 ? -6.703 115.062 48.062 1 93.94 278 ALA B C 1
ATOM 5030 O O . ALA B 1 278 ? -6.168 116.125 48.375 1 93.94 278 ALA B O 1
ATOM 5031 N N . SER B 1 279 ? -6.039 114.125 47.594 1 92.94 279 SER B N 1
ATOM 5032 C CA . SER B 1 279 ? -4.59 114.125 47.406 1 92.94 279 SER B CA 1
ATOM 5033 C C . SER B 1 279 ? -4.18 113.438 46.125 1 92.94 279 SER B C 1
ATOM 5035 O O . SER B 1 279 ? -4.578 112.312 45.875 1 92.94 279 SER B O 1
ATOM 5037 N N . GLN B 1 280 ? -3.303 114.062 45.406 1 90.94 280 GLN B N 1
ATOM 5038 C CA . GLN B 1 280 ? -2.816 113.438 44.156 1 90.94 280 GLN B CA 1
ATOM 5039 C C . GLN B 1 280 ? -1.924 112.25 44.438 1 90.94 280 GLN B C 1
ATOM 5041 O O . GLN B 1 280 ? -1.687 111.438 43.531 1 90.94 280 GLN B O 1
ATOM 5046 N N . LYS B 1 281 ? -1.5 112.062 45.625 1 91.62 281 LYS B N 1
ATOM 5047 C CA . LYS B 1 281 ? -0.652 110.938 45.969 1 91.62 281 LYS B CA 1
ATOM 5048 C C . LYS B 1 281 ? -1.41 109.625 45.844 1 91.62 281 LYS B C 1
ATOM 5050 O O . LYS B 1 281 ? -0.813 108.562 45.562 1 91.62 281 LYS B O 1
ATOM 5055 N N . ASP B 1 282 ? -2.67 109.688 46.062 1 92.62 282 ASP B N 1
ATOM 5056 C CA . ASP B 1 282 ? -3.486 108.5 45.969 1 92.62 282 ASP B CA 1
ATOM 5057 C C . ASP B 1 282 ? -3.465 107.875 44.562 1 92.62 282 ASP B C 1
ATOM 5059 O O . ASP B 1 282 ? -3.672 106.688 44.375 1 92.62 282 ASP B O 1
ATOM 5063 N N . LEU B 1 283 ? -3.172 108.75 43.625 1 93.62 283 LEU B N 1
ATOM 5064 C CA . LEU B 1 283 ? -3.203 108.312 42.219 1 93.62 283 LEU B CA 1
ATOM 5065 C C . LEU B 1 283 ? -1.962 107.5 41.875 1 93.62 283 LEU B C 1
ATOM 5067 O O . LEU B 1 283 ? -1.939 106.812 40.875 1 93.62 283 LEU B O 1
ATOM 5071 N N . VAL B 1 284 ? -0.94 107.562 42.719 1 92.81 284 VAL B N 1
ATOM 5072 C CA . VAL B 1 284 ? 0.264 106.75 42.469 1 92.81 284 VAL B CA 1
ATOM 5073 C C . VAL B 1 284 ? -0.081 105.25 42.531 1 92.81 284 VAL B C 1
ATOM 5075 O O . VAL B 1 284 ? 0.332 104.5 41.656 1 92.81 284 VAL B O 1
ATOM 5078 N N . ASN B 1 285 ? -0.864 104.938 43.5 1 92.06 285 ASN B N 1
ATOM 5079 C CA . ASN B 1 285 ? -1.271 103.5 43.625 1 92.06 285 ASN B CA 1
ATOM 5080 C C . ASN B 1 285 ? -2.25 103.125 42.531 1 92.06 285 ASN B C 1
ATOM 5082 O O . ASN B 1 285 ? -2.217 102 42.062 1 92.06 285 ASN B O 1
ATOM 5086 N N . VAL B 1 286 ? -3.07 104.062 42.156 1 93.5 286 VAL B N 1
ATOM 5087 C CA . VAL B 1 286 ? -4.027 103.812 41.094 1 93.5 286 VAL B CA 1
ATOM 5088 C C . VAL B 1 286 ? -3.283 103.562 39.781 1 93.5 286 VAL B C 1
ATOM 5090 O O . VAL B 1 286 ? -3.666 102.688 38.969 1 93.5 286 VAL B O 1
ATOM 5093 N N . GLN B 1 287 ? -2.236 104.25 39.531 1 91.94 287 GLN B N 1
ATOM 5094 C CA . GLN B 1 287 ? -1.434 104.125 38.312 1 91.94 287 GLN B CA 1
ATOM 5095 C C . GLN B 1 287 ? -0.835 102.75 38.188 1 91.94 287 GLN B C 1
ATOM 5097 O O . GLN B 1 287 ? -0.739 102.188 37.094 1 91.94 287 GLN B O 1
ATOM 5102 N N . ALA B 1 288 ? -0.421 102.188 39.281 1 87.62 288 ALA B N 1
ATOM 5103 C CA . ALA B 1 288 ? 0.131 100.875 39.281 1 87.62 288 ALA B CA 1
ATOM 5104 C C . ALA B 1 288 ? -0.914 99.875 38.844 1 87.62 288 ALA B C 1
ATOM 5106 O O . ALA B 1 288 ? -0.611 98.938 38.062 1 87.62 288 ALA B O 1
ATOM 5107 N N . VAL B 1 289 ? -2.102 100.062 39.312 1 89.06 289 VAL B N 1
ATOM 5108 C CA . VAL B 1 289 ? -3.195 99.125 38.938 1 89.06 289 VAL B CA 1
ATOM 5109 C C . VAL B 1 289 ? -3.537 99.375 37.469 1 89.06 289 VAL B C 1
ATOM 5111 O O . VAL B 1 289 ? -3.77 98.375 36.75 1 89.06 289 VAL B O 1
ATOM 5114 N N . ALA B 1 290 ? -3.576 100.625 37.062 1 91.12 290 ALA B N 1
ATOM 5115 C CA . ALA B 1 290 ? -3.875 100.938 35.688 1 91.12 290 ALA B CA 1
ATOM 5116 C C . ALA B 1 290 ? -2.855 100.312 34.75 1 91.12 290 ALA B C 1
ATOM 5118 O O . ALA B 1 290 ? -3.221 99.75 33.688 1 91.12 290 ALA B O 1
ATOM 5119 N N . LYS B 1 291 ? -1.635 100.375 35 1 88.19 291 LYS B N 1
ATOM 5120 C CA . LYS B 1 291 ? -0.573 99.75 34.188 1 88.19 291 LYS B CA 1
ATOM 5121 C C . LYS B 1 291 ? -0.754 98.25 34.062 1 88.19 291 LYS B C 1
ATOM 5123 O O . LYS B 1 291 ? -0.614 97.688 32.969 1 88.19 291 LYS B O 1
ATOM 5128 N N . TYR B 1 292 ? -1.013 97.75 35.094 1 83.12 292 TYR B N 1
ATOM 5129 C CA . TYR B 1 292 ? -1.246 96.312 35.094 1 83.12 292 TYR B CA 1
ATOM 5130 C C . TYR B 1 292 ? -2.424 96 34.188 1 83.12 292 TYR B C 1
ATOM 5132 O O . TYR B 1 292 ? -2.354 95 33.438 1 83.12 292 TYR B O 1
ATOM 5140 N N . ALA B 1 293 ? -3.527 96.75 34.406 1 86.31 293 ALA B N 1
ATOM 5141 C CA . ALA B 1 293 ? -4.738 96.5 33.625 1 86.31 293 ALA B CA 1
ATOM 5142 C C . ALA B 1 293 ? -4.473 96.625 32.125 1 86.31 293 ALA B C 1
ATOM 5144 O O . ALA B 1 293 ? -4.965 95.812 31.328 1 86.31 293 ALA B O 1
ATOM 5145 N N . LYS B 1 294 ? -3.699 97.5 31.844 1 88.38 294 LYS B N 1
ATOM 5146 C CA . LYS B 1 294 ? -3.363 97.75 30.438 1 88.38 294 LYS B CA 1
ATOM 5147 C C . LYS B 1 294 ? -2.506 96.625 29.891 1 88.38 294 LYS B C 1
ATOM 5149 O O . LYS B 1 294 ? -2.746 96.125 28.781 1 88.38 294 LYS B O 1
ATOM 5154 N N . GLU B 1 295 ? -1.595 96.125 30.594 1 85.19 295 GLU B N 1
ATOM 5155 C CA . GLU B 1 295 ? -0.638 95.125 30.156 1 85.19 295 GLU B CA 1
ATOM 5156 C C . GLU B 1 295 ? -1.294 93.75 30.047 1 85.19 295 GLU B C 1
ATOM 5158 O O . GLU B 1 295 ? -0.893 92.938 29.219 1 85.19 295 GLU B O 1
ATOM 5163 N N . ASN B 1 296 ? -2.289 93.688 30.797 1 80.06 296 ASN B N 1
ATOM 5164 C CA . ASN B 1 296 ? -2.877 92.312 30.844 1 80.06 296 ASN B CA 1
ATOM 5165 C C . ASN B 1 296 ? -4.289 92.312 30.266 1 80.06 296 ASN B C 1
ATOM 5167 O O . ASN B 1 296 ? -4.977 91.312 30.312 1 80.06 296 ASN B O 1
ATOM 5171 N N . ASN B 1 297 ? -4.824 93.5 29.797 1 86.06 297 ASN B N 1
ATOM 5172 C CA . ASN B 1 297 ? -6.148 93.688 29.203 1 86.06 297 ASN B CA 1
ATOM 5173 C C . ASN B 1 297 ? -7.246 93.188 30.156 1 86.06 297 ASN B C 1
ATOM 5175 O O . ASN B 1 297 ? -8.117 92.438 29.781 1 86.06 297 ASN B O 1
ATOM 5179 N N . CYS B 1 298 ? -7.125 93.625 31.422 1 84.62 298 CYS B N 1
ATOM 5180 C CA . CYS B 1 298 ? -8.109 93.312 32.438 1 84.62 298 CYS B CA 1
ATOM 5181 C C . CYS B 1 298 ? -9.125 94.438 32.625 1 84.62 298 CYS B C 1
ATOM 5183 O O . CYS B 1 298 ? -8.836 95.562 32.312 1 84.62 298 CYS B O 1
ATOM 5185 N N . LYS B 1 299 ? -10.227 94 33.125 1 91.31 299 LYS B N 1
ATOM 5186 C CA . LYS B 1 299 ? -11.266 95 33.438 1 91.31 299 LYS B CA 1
ATOM 5187 C C . LYS B 1 299 ? -11.125 95.5 34.875 1 91.31 299 LYS B C 1
ATOM 5189 O O . LYS B 1 299 ? -10.688 94.75 35.75 1 91.31 299 LYS B O 1
ATOM 5194 N N . LEU B 1 300 ? -11.414 96.75 35.031 1 93.69 300 LEU B N 1
ATOM 5195 C CA . LEU B 1 300 ? -11.328 97.375 36.375 1 93.69 300 LEU B CA 1
ATOM 5196 C C . LEU B 1 300 ? -12.719 97.688 36.906 1 93.69 300 LEU B C 1
ATOM 5198 O O . LEU B 1 300 ? -13.609 98.062 36.125 1 93.69 300 LEU B O 1
ATOM 5202 N N . GLU B 1 301 ? -12.883 97.5 38.156 1 95.44 301 GLU B N 1
ATOM 5203 C CA . GLU B 1 301 ? -14.078 97.875 38.875 1 95.44 301 GLU B CA 1
ATOM 5204 C C . GLU B 1 301 ? -13.773 99.062 39.844 1 95.44 301 GLU B C 1
ATOM 5206 O O . GLU B 1 301 ? -12.852 99 40.656 1 95.44 301 GLU B O 1
ATOM 5211 N N . VAL B 1 302 ? -14.539 100.125 39.688 1 96.94 302 VAL B N 1
ATOM 5212 C CA . VAL B 1 302 ? -14.406 101.312 40.562 1 96.94 302 VAL B CA 1
ATOM 5213 C C . VAL B 1 302 ? -15.656 101.438 41.438 1 96.94 302 VAL B C 1
ATOM 5215 O O . VAL B 1 302 ? -16.766 101.562 40.906 1 96.94 302 VAL B O 1
ATOM 5218 N N . ASN B 1 303 ? -15.469 101.438 42.75 1 97.56 303 ASN B N 1
ATOM 5219 C CA . ASN B 1 303 ? -16.562 101.562 43.719 1 97.56 303 ASN B CA 1
ATOM 5220 C C . ASN B 1 303 ? -16.422 102.875 44.531 1 97.56 303 ASN B C 1
ATOM 5222 O O . ASN B 1 303 ? -15.383 103.062 45.156 1 97.56 303 ASN B O 1
ATOM 5226 N N . GLY B 1 304 ? -17.438 103.625 44.531 1 97.75 304 GLY B N 1
ATOM 5227 C CA . GLY B 1 304 ? -17.453 104.875 45.344 1 97.75 304 GLY B CA 1
ATOM 5228 C C . GLY B 1 304 ? -18.219 104.688 46.625 1 97.75 304 GLY B C 1
ATOM 5229 O O . GLY B 1 304 ? -19.203 104 46.688 1 97.75 304 GLY B O 1
ATOM 5230 N N . TYR B 1 305 ? -17.75 105.5 47.625 1 97.5 305 TYR B N 1
ATOM 5231 C CA . TYR B 1 305 ? -18.359 105.5 48.938 1 97.5 305 TYR B CA 1
ATOM 5232 C C . TYR B 1 305 ? -18.453 106.938 49.5 1 97.5 305 TYR B C 1
ATOM 5234 O O . TYR B 1 305 ? -17.656 107.812 49.156 1 97.5 305 TYR B O 1
ATOM 5242 N N . ALA B 1 306 ? -19.391 107.062 50.344 1 97.12 306 ALA B N 1
ATOM 5243 C CA . ALA B 1 306 ? -19.516 108.188 51.25 1 97.12 306 ALA B CA 1
ATOM 5244 C C . ALA B 1 306 ? -19.594 107.75 52.688 1 97.12 306 ALA B C 1
ATOM 5246 O O . ALA B 1 306 ? -19.75 106.562 53 1 97.12 306 ALA B O 1
ATOM 5247 N N . ASP B 1 307 ? -19.297 108.688 53.562 1 95.25 307 ASP B N 1
ATOM 5248 C CA . ASP B 1 307 ? -19.438 108.375 54.969 1 95.25 307 ASP B CA 1
ATOM 5249 C C . ASP B 1 307 ? -20.906 108.438 55.406 1 95.25 307 ASP B C 1
ATOM 5251 O O . ASP B 1 307 ? -21.641 109.375 55 1 95.25 307 ASP B O 1
ATOM 5255 N N . SER B 1 308 ? -21.359 107.562 56.188 1 94.25 308 SER B N 1
ATOM 5256 C CA . SER B 1 308 ? -22.766 107.438 56.562 1 94.25 308 SER B CA 1
ATOM 5257 C C . SER B 1 308 ? -23.109 108.438 57.656 1 94.25 308 SER B C 1
ATOM 5259 O O . SER B 1 308 ? -24.297 108.75 57.875 1 94.25 308 SER B O 1
ATOM 5261 N N . ALA B 1 309 ? -22.156 108.938 58.312 1 93.44 309 ALA B N 1
ATOM 5262 C CA . ALA B 1 309 ? -22.391 109.812 59.469 1 93.44 309 ALA B CA 1
ATOM 5263 C C . ALA B 1 309 ? -22.766 111.25 59.031 1 93.44 309 ALA B C 1
ATOM 5265 O O . ALA B 1 309 ? -23.359 112 59.781 1 93.44 309 ALA B O 1
ATOM 5266 N N . THR B 1 310 ? -22.422 111.562 57.812 1 92.31 310 THR B N 1
ATOM 5267 C CA . THR B 1 310 ? -22.672 112.938 57.344 1 92.31 310 THR B CA 1
ATOM 5268 C C . THR B 1 310 ? -23.547 112.938 56.094 1 92.31 310 THR B C 1
ATOM 5270 O O . THR B 1 310 ? -23.453 112 55.25 1 92.31 310 THR B O 1
ATOM 5273 N N . GLY B 1 311 ? -24.469 113.812 56 1 89.75 311 GLY B N 1
ATOM 5274 C CA . GLY B 1 311 ? -25.281 114 54.781 1 89.75 311 GLY B CA 1
ATOM 5275 C C . GLY B 1 311 ? -26.5 113.125 54.781 1 89.75 311 GLY B C 1
ATOM 5276 O O . GLY B 1 311 ? -26.594 112.188 55.562 1 89.75 311 GLY B O 1
ATOM 5277 N N . LYS B 1 312 ? -27.438 113.312 53.844 1 94.12 312 LYS B N 1
ATOM 5278 C CA . LYS B 1 312 ? -28.609 112.5 53.594 1 94.12 312 LYS B CA 1
ATOM 5279 C C . LYS B 1 312 ? -28.281 111.312 52.688 1 94.12 312 LYS B C 1
ATOM 5281 O O . LYS B 1 312 ? -27.375 111.375 51.875 1 94.12 312 LYS B O 1
ATOM 5286 N N . PRO B 1 313 ? -29.016 110.25 52.844 1 94.31 313 PRO B N 1
ATOM 5287 C CA . PRO B 1 313 ? -28.75 109.062 52.094 1 94.31 313 PRO B CA 1
ATOM 5288 C C . PRO B 1 313 ? -28.75 109.312 50.562 1 94.31 313 PRO B C 1
ATOM 5290 O O . PRO B 1 313 ? -27.891 108.812 49.844 1 94.31 313 PRO B O 1
ATOM 5293 N N . ALA B 1 314 ? -29.719 110.062 50.156 1 95.38 314 ALA B N 1
ATOM 5294 C CA . ALA B 1 314 ? -29.797 110.375 48.719 1 95.38 314 ALA B CA 1
ATOM 5295 C C . ALA B 1 314 ? -28.578 111.188 48.25 1 95.38 314 ALA B C 1
ATOM 5297 O O . ALA B 1 314 ? -28.047 110.938 47.156 1 95.38 314 ALA B O 1
ATOM 5298 N N . HIS B 1 315 ? -28.156 112.188 49.062 1 95.94 315 HIS B N 1
ATOM 5299 C CA . HIS B 1 315 ? -26.969 112.938 48.719 1 95.94 315 HIS B CA 1
ATOM 5300 C C . HIS B 1 315 ? -25.703 112.062 48.75 1 95.94 315 HIS B C 1
ATOM 5302 O O . HIS B 1 315 ? -24.828 112.188 47.906 1 95.94 315 HIS B O 1
ATOM 5308 N N . ASN B 1 316 ? -25.641 111.188 49.688 1 96.88 316 ASN B N 1
ATOM 5309 C CA . ASN B 1 316 ? -24.5 110.25 49.812 1 96.88 316 ASN B CA 1
ATOM 5310 C C . ASN B 1 316 ? -24.422 109.312 48.625 1 96.88 316 ASN B C 1
ATOM 5312 O O . ASN B 1 316 ? -23.328 108.938 48.188 1 96.88 316 ASN B O 1
ATOM 5316 N N . GLN B 1 317 ? -25.547 108.938 48.156 1 96.94 317 GLN B N 1
ATOM 5317 C CA . GLN B 1 317 ? -25.562 108.125 46.938 1 96.94 317 GLN B CA 1
ATOM 5318 C C . GLN B 1 317 ? -24.984 108.875 45.75 1 96.94 317 GLN B C 1
ATOM 5320 O O . GLN B 1 317 ? -24.172 108.312 45 1 96.94 317 GLN B O 1
ATOM 5325 N N . TRP B 1 318 ? -25.422 110.062 45.625 1 96.81 318 TRP B N 1
ATOM 5326 C CA . TRP B 1 318 ? -24.922 110.938 44.531 1 96.81 318 TRP B CA 1
ATOM 5327 C C . TRP B 1 318 ? -23.422 111.125 44.688 1 96.81 318 TRP B C 1
ATOM 5329 O O . TRP B 1 318 ? -22.672 111 43.719 1 96.81 318 TRP B O 1
ATOM 5339 N N . LEU B 1 319 ? -22.969 111.438 45.875 1 97.19 319 LEU B N 1
ATOM 5340 C CA . LEU B 1 319 ? -21.562 111.625 46.156 1 97.19 319 LEU B CA 1
ATOM 5341 C C . LEU B 1 319 ? -20.734 110.438 45.781 1 97.19 319 LEU B C 1
ATOM 5343 O O . LEU B 1 319 ? -19.688 110.562 45.156 1 97.19 319 LEU B O 1
ATOM 5347 N N . SER B 1 320 ? -21.156 109.25 46.125 1 97.62 320 SER B N 1
ATOM 5348 C CA . SER B 1 320 ? -20.438 108 45.875 1 97.62 320 SER B CA 1
ATOM 5349 C C . SER B 1 320 ? -20.344 107.75 44.375 1 97.62 320 SER B C 1
ATOM 5351 O O . SER B 1 320 ? -19.297 107.312 43.875 1 97.62 320 SER B O 1
ATOM 5353 N N . GLU B 1 321 ? -21.359 108 43.688 1 97.62 321 GLU B N 1
ATOM 5354 C CA . GLU B 1 321 ? -21.359 107.812 42.219 1 97.62 321 GLU B CA 1
ATOM 5355 C C . GLU B 1 321 ? -20.391 108.812 41.562 1 97.62 321 GLU B C 1
ATOM 5357 O O . GLU B 1 321 ? -19.641 108.438 40.656 1 97.62 321 GLU B O 1
ATOM 5362 N N . GLU B 1 322 ? -20.438 110.062 42 1 97.25 322 GLU B N 1
ATOM 5363 C CA . GLU B 1 322 ? -19.562 111.062 41.438 1 97.25 322 GLU B CA 1
ATOM 5364 C C . GLU B 1 322 ? -18.094 110.75 41.719 1 97.25 322 GLU B C 1
ATOM 5366 O O . GLU B 1 322 ? -17.219 111 40.906 1 97.25 322 GLU B O 1
ATOM 5371 N N . ARG B 1 323 ? -17.812 110.25 42.844 1 97.25 323 ARG B N 1
ATOM 5372 C CA . ARG B 1 323 ? -16.453 109.875 43.25 1 97.25 323 ARG B CA 1
ATOM 5373 C C . ARG B 1 323 ? -15.93 108.688 42.406 1 97.25 323 ARG B C 1
ATOM 5375 O O . ARG B 1 323 ? -14.781 108.688 41.938 1 97.25 323 ARG B O 1
ATOM 5382 N N . ALA B 1 324 ? -16.828 107.812 42.219 1 97.75 324 ALA B N 1
ATOM 5383 C CA . ALA B 1 324 ? -16.453 106.688 41.344 1 97.75 324 ALA B CA 1
ATOM 5384 C C . ALA B 1 324 ? -16.141 107.188 39.938 1 97.75 324 ALA B C 1
ATOM 5386 O O . ALA B 1 324 ? -15.164 106.812 39.312 1 97.75 324 ALA B O 1
ATOM 5387 N N . LYS B 1 325 ? -16.906 108.125 39.469 1 97.31 325 LYS B N 1
ATOM 5388 C CA . LYS B 1 325 ? -16.719 108.688 38.125 1 97.31 325 LYS B CA 1
ATOM 5389 C C . LYS B 1 325 ? -15.406 109.438 38.062 1 97.31 325 LYS B C 1
ATOM 5391 O O . LYS B 1 325 ? -14.703 109.375 37.031 1 97.31 325 LYS B O 1
ATOM 5396 N N . THR B 1 326 ? -15.164 110.188 39.094 1 97.44 326 THR B N 1
ATOM 5397 C CA . THR B 1 326 ? -13.93 110.938 39.125 1 97.44 326 THR B CA 1
ATOM 5398 C C . THR B 1 326 ? -12.719 110.062 38.969 1 97.44 326 THR B C 1
ATOM 5400 O O . THR B 1 326 ? -11.812 110.312 38.188 1 97.44 326 THR B O 1
ATOM 5403 N N . VAL B 1 327 ? -12.711 108.938 39.719 1 97.5 327 VAL B N 1
ATOM 5404 C CA . VAL B 1 327 ? -11.594 108 39.656 1 97.5 327 VAL B CA 1
ATOM 5405 C C . VAL B 1 327 ? -11.555 107.312 38.312 1 97.5 327 VAL B C 1
ATOM 5407 O O . VAL B 1 327 ? -10.477 107.125 37.719 1 97.5 327 VAL B O 1
ATOM 5410 N N . ALA B 1 328 ? -12.672 107 37.781 1 97.25 328 ALA B N 1
ATOM 5411 C CA . ALA B 1 328 ? -12.742 106.375 36.438 1 97.25 328 ALA B CA 1
ATOM 5412 C C . ALA B 1 328 ? -12.125 107.312 35.406 1 97.25 328 ALA B C 1
ATOM 5414 O O . ALA B 1 328 ? -11.398 106.875 34.531 1 97.25 328 ALA B O 1
ATOM 5415 N N . ASN B 1 329 ? -12.453 108.562 35.5 1 97 329 ASN B N 1
ATOM 5416 C CA . ASN B 1 329 ? -11.891 109.562 34.594 1 97 329 ASN B CA 1
ATOM 5417 C C . ASN B 1 329 ? -10.375 109.625 34.719 1 97 329 ASN B C 1
ATOM 5419 O O . ASN B 1 329 ? -9.68 109.812 33.688 1 97 329 ASN B O 1
ATOM 5423 N N . GLU B 1 330 ? -9.891 109.5 35.875 1 96.5 330 GLU B N 1
ATOM 5424 C CA . GLU B 1 330 ? -8.445 109.5 36.062 1 96.5 330 GLU B CA 1
ATOM 5425 C C . GLU B 1 330 ? -7.832 108.25 35.406 1 96.5 330 GLU B C 1
ATOM 5427 O O . GLU B 1 330 ? -6.754 108.312 34.812 1 96.5 330 GLU B O 1
ATOM 5432 N N . LEU B 1 331 ? -8.5 107.188 35.562 1 96.56 331 LEU B N 1
ATOM 5433 C CA . LEU B 1 331 ? -8.031 105.938 34.969 1 96.56 331 LEU B CA 1
ATOM 5434 C C . LEU B 1 331 ? -7.977 106.062 33.438 1 96.56 331 LEU B C 1
ATOM 5436 O O . LEU B 1 331 ? -7.039 105.562 32.812 1 96.56 331 LEU B O 1
ATOM 5440 N N . VAL B 1 332 ? -8.906 106.688 32.875 1 96.5 332 VAL B N 1
ATOM 5441 C CA . VAL B 1 332 ? -8.93 106.938 31.422 1 96.5 332 VAL B CA 1
ATOM 5442 C C . VAL B 1 332 ? -7.734 107.812 31.016 1 96.5 332 VAL B C 1
ATOM 5444 O O . VAL B 1 332 ? -7.082 107.5 30 1 96.5 332 VAL B O 1
ATOM 5447 N N . LYS B 1 333 ? -7.48 108.75 31.828 1 95.38 333 LYS B N 1
ATOM 5448 C CA . LYS B 1 333 ? -6.32 109.562 31.562 1 95.38 333 LYS B CA 1
ATOM 5449 C C . LYS B 1 333 ? -5.027 108.75 31.625 1 95.38 333 LYS B C 1
ATOM 5451 O O . LYS B 1 333 ? -4.051 109.125 30.938 1 95.38 333 LYS B O 1
ATOM 5456 N N . MET B 1 334 ? -5.062 107.75 32.406 1 94.12 334 MET B N 1
ATOM 5457 C CA . MET B 1 334 ? -3.887 106.938 32.562 1 94.12 334 MET B CA 1
ATOM 5458 C C . MET B 1 334 ? -3.793 105.875 31.453 1 94.12 334 MET B C 1
ATOM 5460 O O . MET B 1 334 ? -2.854 105.125 31.406 1 94.12 334 MET B O 1
ATOM 5464 N N . GLY B 1 335 ? -4.797 105.812 30.609 1 93.88 335 GLY B N 1
ATOM 5465 C CA . GLY B 1 335 ? -4.676 105 29.406 1 93.88 335 GLY B CA 1
ATOM 5466 C C . GLY B 1 335 ? -5.578 103.812 29.422 1 93.88 335 GLY B C 1
ATOM 5467 O O . GLY B 1 335 ? -5.531 102.938 28.5 1 93.88 335 GLY B O 1
ATOM 5468 N N . VAL B 1 336 ? -6.375 103.688 30.422 1 94.94 336 VAL B N 1
ATOM 5469 C CA . VAL B 1 336 ? -7.309 102.562 30.453 1 94.94 336 VAL B CA 1
ATOM 5470 C C . VAL B 1 336 ? -8.539 102.875 29.625 1 94.94 336 VAL B C 1
ATOM 5472 O O . VAL B 1 336 ? -9.102 103.938 29.719 1 94.94 336 VAL B O 1
ATOM 5475 N N . SER B 1 337 ? -8.945 102 28.812 1 95.19 337 SER B N 1
ATOM 5476 C CA . SER B 1 337 ? -10.141 102.188 28 1 95.19 337 SER B CA 1
ATOM 5477 C C . SER B 1 337 ? -11.391 102.312 28.875 1 95.19 337 SER B C 1
ATOM 5479 O O . SER B 1 337 ? -11.562 101.5 29.828 1 95.19 337 SER B O 1
ATOM 5481 N N . ARG B 1 338 ? -12.227 103.25 28.531 1 94 338 ARG B N 1
ATOM 5482 C CA . ARG B 1 338 ? -13.453 103.438 29.297 1 94 338 ARG B CA 1
ATOM 5483 C C . ARG B 1 338 ? -14.305 102.125 29.297 1 94 338 ARG B C 1
ATOM 5485 O O . ARG B 1 338 ? -14.977 101.875 30.297 1 94 338 ARG B O 1
ATOM 5492 N N . ASP B 1 339 ? -14.258 101.375 28.266 1 94.56 339 ASP B N 1
ATOM 5493 C CA . ASP B 1 339 ? -15.039 100.125 28.141 1 94.56 339 ASP B CA 1
ATOM 5494 C C . ASP B 1 339 ? -14.57 99.062 29.141 1 94.56 339 ASP B C 1
ATOM 5496 O O . ASP B 1 339 ? -15.32 98.188 29.453 1 94.56 339 ASP B O 1
ATOM 5500 N N . ASN B 1 340 ? -13.406 99.25 29.625 1 94.12 340 ASN B N 1
ATOM 5501 C CA . ASN B 1 340 ? -12.836 98.312 30.562 1 94.12 340 ASN B CA 1
ATOM 5502 C C . ASN B 1 340 ? -13.031 98.75 32 1 94.12 340 ASN B C 1
ATOM 5504 O O . ASN B 1 340 ? -12.461 98.188 32.938 1 94.12 340 ASN B O 1
ATOM 5508 N N . ILE B 1 341 ? -13.766 99.875 32.219 1 96.12 341 ILE B N 1
ATOM 5509 C CA . ILE B 1 341 ? -13.984 100.375 33.562 1 96.12 341 ILE B CA 1
ATOM 5510 C C . ILE B 1 341 ? -15.469 100.312 33.906 1 96.12 341 ILE B C 1
ATOM 5512 O O . ILE B 1 341 ? -16.312 100.812 33.156 1 96.12 341 ILE B O 1
ATOM 5516 N N . THR B 1 342 ? -15.789 99.688 34.938 1 97 342 THR B N 1
ATOM 5517 C CA . THR B 1 342 ? -17.141 99.688 35.5 1 97 342 THR B CA 1
ATOM 5518 C C . THR B 1 342 ? -17.172 100.5 36.781 1 97 342 THR B C 1
ATOM 5520 O O . THR B 1 342 ? -16.234 100.438 37.594 1 97 342 THR B O 1
ATOM 5523 N N . THR B 1 343 ? -18.25 101.375 37 1 96.94 343 THR B N 1
ATOM 5524 C CA . THR B 1 343 ? -18.375 102.188 38.188 1 96.94 343 THR B CA 1
ATOM 5525 C C . THR B 1 343 ? -19.641 101.812 38.938 1 96.94 343 THR B C 1
ATOM 5527 O O . THR B 1 343 ? -20.672 101.5 38.344 1 96.94 343 THR B O 1
ATOM 5530 N N . LYS B 1 344 ? -19.5 101.938 40.219 1 97.31 344 LYS B N 1
ATOM 5531 C CA . LYS B 1 344 ? -20.641 101.688 41.125 1 97.31 344 LYS B CA 1
ATOM 5532 C C . LYS B 1 344 ? -20.578 102.625 42.312 1 97.31 344 LYS B C 1
ATOM 5534 O O . LYS B 1 344 ? -19.516 102.875 42.906 1 97.31 344 LYS B O 1
ATOM 5539 N N . GLY B 1 345 ? -21.688 103.25 42.656 1 97.12 345 GLY B N 1
ATOM 5540 C CA . GLY B 1 345 ? -21.844 104.062 43.875 1 97.12 345 GLY B CA 1
ATOM 5541 C C . GLY B 1 345 ? -22.5 103.25 45 1 97.12 345 GLY B C 1
ATOM 5542 O O . GLY B 1 345 ? -23.594 102.75 44.844 1 97.12 345 GLY B O 1
ATOM 5543 N N . ASN B 1 346 ? -21.891 103.188 46.156 1 97.19 346 ASN B N 1
ATOM 5544 C CA . ASN B 1 346 ? -22.375 102.375 47.25 1 97.19 346 ASN B CA 1
ATOM 5545 C C . ASN B 1 346 ? -23 103.188 48.375 1 97.19 346 ASN B C 1
ATOM 5547 O O . ASN B 1 346 ? -23.344 102.688 49.438 1 97.19 346 ASN B O 1
ATOM 5551 N N . GLY B 1 347 ? -22.969 104.5 48.188 1 97 347 GLY B N 1
ATOM 5552 C CA . GLY B 1 347 ? -23.625 105.312 49.156 1 97 347 GLY B CA 1
ATOM 5553 C C . GLY B 1 347 ? -22.812 105.5 50.438 1 97 347 GLY B C 1
ATOM 5554 O O . GLY B 1 347 ? -21.594 105.375 50.438 1 97 347 GLY B O 1
ATOM 5555 N N . GLY B 1 348 ? -23.594 105.875 51.469 1 95.81 348 GLY B N 1
ATOM 5556 C CA . GLY B 1 348 ? -22.953 106.062 52.781 1 95.81 348 GLY B CA 1
ATOM 5557 C C . GLY B 1 348 ? -22.672 104.812 53.5 1 95.81 348 GLY B C 1
ATOM 5558 O O . GLY B 1 348 ? -23.594 104 53.688 1 95.81 348 GLY B O 1
ATOM 5559 N N . VAL B 1 349 ? -21.438 104.625 53.844 1 96.06 349 VAL B N 1
ATOM 5560 C CA . VAL B 1 349 ? -21.062 103.375 54.531 1 96.06 349 VAL B CA 1
ATOM 5561 C C . VAL B 1 349 ? -20.328 103.688 55.844 1 96.06 349 VAL B C 1
ATOM 5563 O O . VAL B 1 349 ? -20 104.875 56.094 1 96.06 349 VAL B O 1
ATOM 5566 N N . ASP B 1 350 ? -20.141 102.688 56.719 1 94.5 350 ASP B N 1
ATOM 5567 C CA . ASP B 1 350 ? -19.375 102.812 57.938 1 94.5 350 ASP B CA 1
ATOM 5568 C C . ASP B 1 350 ? -18.438 101.625 58.125 1 94.5 350 ASP B C 1
ATOM 5570 O O . ASP B 1 350 ? -18.359 101.062 59.188 1 94.5 350 ASP B O 1
ATOM 5574 N N . ASP B 1 351 ? -17.75 101.25 57.031 1 92.44 351 ASP B N 1
ATOM 5575 C CA . ASP B 1 351 ? -16.938 100.062 57.031 1 92.44 351 ASP B CA 1
ATOM 5576 C C . ASP B 1 351 ? -15.57 100.312 57.656 1 92.44 351 ASP B C 1
ATOM 5578 O O . ASP B 1 351 ? -14.945 99.375 58.188 1 92.44 351 ASP B O 1
ATOM 5582 N N . LEU B 1 352 ? -15.047 101.562 57.562 1 93.25 352 LEU B N 1
ATOM 5583 C CA . LEU B 1 352 ? -13.719 101.875 58.062 1 93.25 352 LEU B CA 1
ATOM 5584 C C . LEU B 1 352 ? -13.805 102.812 59.25 1 93.25 352 LEU B C 1
ATOM 5586 O O . LEU B 1 352 ? -14.766 103.625 59.344 1 93.25 352 LEU B O 1
ATOM 5590 N N . SER B 1 353 ? -12.914 102.688 60.125 1 92.06 353 SER B N 1
ATOM 5591 C CA . SER B 1 353 ? -12.75 103.562 61.25 1 92.06 353 SER B CA 1
ATOM 5592 C C . SER B 1 353 ? -11.43 104.312 61.156 1 92.06 353 SER B C 1
ATOM 5594 O O . SER B 1 353 ? -10.383 103.75 60.906 1 92.06 353 SER B O 1
ATOM 5596 N N . PRO B 1 354 ? -11.375 105.562 61.281 1 92.44 354 PRO B N 1
ATOM 5597 C CA . PRO B 1 354 ? -12.445 106.562 61.531 1 92.44 354 PRO B CA 1
ATOM 5598 C C . PRO B 1 354 ? -13.406 106.625 60.344 1 92.44 354 PRO B C 1
ATOM 5600 O O . PRO B 1 354 ? -13.07 106.25 59.219 1 92.44 354 PRO B O 1
ATOM 5603 N N . ILE B 1 355 ? -14.586 107.188 60.594 1 93.56 355 ILE B N 1
ATOM 5604 C CA . ILE B 1 355 ? -15.688 107.188 59.625 1 93.56 355 ILE B CA 1
ATOM 5605 C C . ILE B 1 355 ? -15.289 108 58.406 1 93.56 355 ILE B C 1
ATOM 5607 O O . ILE B 1 355 ? -15.75 107.75 57.281 1 93.56 355 ILE B O 1
ATOM 5611 N N . SER B 1 356 ? -14.383 109 58.594 1 93.5 356 SER B N 1
ATOM 5612 C CA . SER B 1 356 ? -13.945 109.875 57.5 1 93.5 356 SER B CA 1
ATOM 5613 C C . SER B 1 356 ? -13.188 109.062 56.438 1 93.5 356 SER B C 1
ATOM 5615 O O . SER B 1 356 ? -13.055 109.5 55.312 1 93.5 356 SER B O 1
ATOM 5617 N N . PHE B 1 357 ? -12.703 107.875 56.719 1 94.75 357 PHE B N 1
ATOM 5618 C CA . PHE B 1 357 ? -11.938 107.062 55.781 1 94.75 357 PHE B CA 1
ATOM 5619 C C . PHE B 1 357 ? -12.859 106.375 54.781 1 94.75 357 PHE B C 1
ATOM 5621 O O . PHE B 1 357 ? -12.398 105.875 53.781 1 94.75 357 PHE B O 1
ATOM 5628 N N . ASN B 1 358 ? -14.109 106.562 55.031 1 95.69 358 ASN B N 1
ATOM 5629 C CA . ASN B 1 358 ? -15.07 106 54.125 1 95.69 358 ASN B CA 1
ATOM 5630 C C . ASN B 1 358 ? -15.383 106.875 52.938 1 95.69 358 ASN B C 1
ATOM 5632 O O . ASN B 1 358 ? -16.094 106.5 52.031 1 95.69 358 ASN B O 1
ATOM 5636 N N . ARG B 1 359 ? -14.797 108.125 53.094 1 96.25 359 ARG B N 1
ATOM 5637 C CA . ARG B 1 359 ? -14.898 109.062 51.938 1 96.25 359 ARG B CA 1
ATOM 5638 C C . ARG B 1 359 ? -13.891 108.688 50.875 1 96.25 359 ARG B C 1
ATOM 5640 O O . ARG B 1 359 ? -12.891 109.375 50.688 1 96.25 359 ARG B O 1
ATOM 5647 N N . ARG B 1 360 ? -14.25 107.562 50.125 1 96.81 360 ARG B N 1
ATOM 5648 C CA . ARG B 1 360 ? -13.234 107 49.25 1 96.81 360 ARG B CA 1
ATOM 5649 C C . ARG B 1 360 ? -13.867 106.375 48.031 1 96.81 360 ARG B C 1
ATOM 5651 O O . ARG B 1 360 ? -15.086 106.188 47.969 1 96.81 360 ARG B O 1
ATOM 5658 N N . ALA B 1 361 ? -13.062 106.062 47.031 1 97.12 361 ALA B N 1
ATOM 5659 C CA . ALA B 1 361 ? -13.336 105.188 45.938 1 97.12 361 ALA B CA 1
ATOM 5660 C C . ALA B 1 361 ? -12.258 104.062 45.781 1 97.12 361 ALA B C 1
ATOM 5662 O O . ALA B 1 361 ? -11.078 104.375 46.062 1 97.12 361 ALA B O 1
ATOM 5663 N N . THR B 1 362 ? -12.672 102.938 45.5 1 96.12 362 THR B N 1
ATOM 5664 C CA . THR B 1 362 ? -11.719 101.812 45.344 1 96.12 362 THR B CA 1
ATOM 5665 C C . THR B 1 362 ? -11.625 101.375 43.906 1 96.12 362 THR B C 1
ATOM 5667 O O . THR B 1 362 ? -12.609 101.438 43.156 1 96.12 362 THR B O 1
ATOM 5670 N N . VAL B 1 363 ? -10.359 101 43.5 1 94.25 363 VAL B N 1
ATOM 5671 C CA . VAL B 1 363 ? -10.078 100.438 42.188 1 94.25 363 VAL B CA 1
ATOM 5672 C C . VAL B 1 363 ? -9.562 99 42.344 1 94.25 363 VAL B C 1
ATOM 5674 O O . VAL B 1 363 ? -8.656 98.75 43.125 1 94.25 363 VAL B O 1
ATOM 5677 N N . LYS B 1 364 ? -10.156 98.062 41.656 1 89.94 364 LYS B N 1
ATOM 5678 C CA . LYS B 1 364 ? -9.688 96.688 41.656 1 89.94 364 LYS B CA 1
ATOM 5679 C C . LYS B 1 364 ? -9.844 96.062 40.281 1 89.94 364 LYS B C 1
ATOM 5681 O O . LYS B 1 364 ? -10.648 96.5 39.469 1 89.94 364 LYS B O 1
ATOM 5686 N N . VAL B 1 365 ? -9.055 95.062 40.031 1 86.12 365 VAL B N 1
ATOM 5687 C CA . VAL B 1 365 ? -9.18 94.312 38.812 1 86.12 365 VAL B CA 1
ATOM 5688 C C . VAL B 1 365 ? -10.391 93.375 38.906 1 86.12 365 VAL B C 1
ATOM 5690 O O . VAL B 1 365 ? -10.586 92.688 39.906 1 86.12 365 VAL B O 1
ATOM 5693 N N . ALA B 1 366 ? -11.219 93.5 37.812 1 82.12 366 ALA B N 1
ATOM 5694 C CA . ALA B 1 366 ? -12.438 92.688 37.781 1 82.12 366 ALA B CA 1
ATOM 5695 C C . ALA B 1 366 ? -12.125 91.25 37.562 1 82.12 366 ALA B C 1
ATOM 5697 O O . ALA B 1 366 ? -11.18 90.875 36.844 1 82.12 366 ALA B O 1
ATOM 5698 N N . GLU B 1 367 ? -12.758 90.312 38.312 1 66.81 367 GLU B N 1
ATOM 5699 C CA . GLU B 1 367 ? -12.648 88.875 38.156 1 66.81 367 GLU B CA 1
ATOM 5700 C C . GLU B 1 367 ? -13.148 88.438 36.781 1 66.81 367 GLU B C 1
ATOM 5702 O O . GLU B 1 367 ? -14.086 89.062 36.25 1 66.81 367 GLU B O 1
#

Foldseek 3Di:
DPPPPFAFDFAFFDWDDPPAAKKKKKWKKKKFKDALQAPPLPDDPDSPDPLGIDMKIKIKIKGDRDPFKIKMKMKMWQWGWDWHADPVSHIHTDIWGKMWIKMKIKGFVCCVPVNDDQPDFKTKIKIWTWGKMATPVQGDIWIKIKIWIKMWGDPDNFKIKIKIKMKIWIANPRSVDDQPPPPDPDPSRTMMMIMIIIIMMGGDDHNDTGGHGDVVVVVVVVVVVVVVVVVVVVVVVVVVVVVVVVVVPPDDPPPPPPPDDFWDKQKFADDDPDLATPDPVSCVVVLVQLVVCVVVVFAKEKWFFDAPVDDDQVSQQVSRQSNSVNSLVVSVVSPHDSVRYHYHYDGHDQPDPPSNRRRIMIMTTDD/DPPPDFAFDFAFFDWDDPPAAKKKKKWKKKKFKDALQAPPLPDDPDSPDPLGIDMKIKIKIKGDRDPFKIKMKMKMWQWGWDWHADPVSHIHTDIWGKMWIKMKIKGFVCCVPVNDDQPDFKTKIKIWTWGKMATPVQGDIWIKIKIWIKMWGDPDNFKIKIKIKMKIWIANPRSPDDQPPPPDPDPSNTMMMIMIIIIMMGGDDHNDTGGHGDPVVVVVVVVVVVVVVVVVVVVVVVVVVVVVVVVVPPDDPPPPPPPDDFWDKQKFADDPPDLDTPDPVSCVVVLVQLVVCVVVVFAKEKWFFDAPVDDDQVSQQVSRQSNSVNSLVVSVVSPDDSVRYHYYYDGHDCPDPPSNRRRIMIMTTDD